Protein AF-0000000073451145 (afdb_homodimer)

Organism: Bacillus licheniformis (strain ATCC 14580 / DSM 13 / JCM 2505 / CCUG 7422 / NBRC 12200 / NCIMB 9375 / NCTC 10341 / NRRL NRS-1264 / Gibson 46) (NCBI:txid279010)

Sequence (600 aa):
MNRKKAMLIYNGNAGQKNVEKTLGAAVPILSQAIDELIVKPTRKKRDAFEFCLEIGEDIGQLFILGGDGTVHECINGISQLQTKPDIGILPGGTCNDFSRALRIPQNIEKAAEALANGSPVPVDVLKANDHYCLNFWGIGLITEASSHINQTEKALLGRISYFTSALRTISNLEPFSFRLSIDGEEFADEAVMVVVLNGPFIGTNKIPLPQLSINDGKADILVCRNTNLAALKELFAMDDPEWDSFKGELSYYQGQTVRIETALPMEADTDGEICTKTPASIEVLNGHLRMLTPLEKEKSMNRKKAMLIYNGNAGQKNVEKTLGAAVPILSQAIDELIVKPTRKKRDAFEFCLEIGEDIGQLFILGGDGTVHECINGISQLQTKPDIGILPGGTCNDFSRALRIPQNIEKAAEALANGSPVPVDVLKANDHYCLNFWGIGLITEASSHINQTEKALLGRISYFTSALRTISNLEPFSFRLSIDGEEFADEAVMVVVLNGPFIGTNKIPLPQLSINDGKADILVCRNTNLAALKELFAMDDPEWDSFKGELSYYQGQTVRIETALPMEADTDGEICTKTPASIEVLNGHLRMLTPLEKEKS

pLDDT: mean 87.44, std 15.88, range [30.95, 98.81]

Structure (mmCIF, N/CA/C/O backbone):
data_AF-0000000073451145-model_v1
#
loop_
_entity.id
_entity.type
_entity.pdbx_description
1 polymer 'Multidrug resistance protein'
#
loop_
_atom_site.group_PDB
_atom_site.id
_atom_site.type_symbol
_atom_site.label_atom_id
_atom_site.label_alt_id
_atom_site.label_comp_id
_atom_site.label_asym_id
_atom_site.label_entity_id
_atom_site.label_seq_id
_atom_site.pdbx_PDB_ins_code
_atom_site.Cartn_x
_atom_site.Cartn_y
_atom_site.Cartn_z
_atom_site.occupancy
_atom_site.B_iso_or_equiv
_atom_site.auth_seq_id
_atom_site.auth_comp_id
_atom_site.auth_asym_id
_atom_site.auth_atom_id
_atom_site.pdbx_PDB_model_num
ATOM 1 N N . MET A 1 1 ? 21.203 -0.367 -5.781 1 41.44 1 MET A N 1
ATOM 2 C CA . MET A 1 1 ? 20.453 0.859 -6.066 1 41.44 1 MET A CA 1
ATOM 3 C C . MET A 1 1 ? 19.609 1.268 -4.867 1 41.44 1 MET A C 1
ATOM 5 O O . MET A 1 1 ? 19.047 0.413 -4.184 1 41.44 1 MET A O 1
ATOM 9 N N . ASN A 1 2 ? 19.859 2.352 -4.297 1 56.53 2 ASN A N 1
ATOM 10 C CA . ASN A 1 2 ? 19.25 2.83 -3.061 1 56.53 2 ASN A CA 1
ATOM 11 C C . ASN A 1 2 ? 17.719 2.797 -3.137 1 56.53 2 ASN A C 1
ATOM 13 O O . ASN A 1 2 ? 17.125 3.457 -3.988 1 56.53 2 ASN A O 1
ATOM 17 N N . ARG A 1 3 ? 17 1.83 -2.523 1 72.38 3 ARG A N 1
ATOM 18 C CA . ARG A 1 3 ? 15.562 1.603 -2.557 1 72.38 3 ARG A CA 1
ATOM 19 C C . ARG A 1 3 ? 14.812 2.754 -1.898 1 72.38 3 ARG A C 1
ATOM 21 O O . ARG A 1 3 ? 15.18 3.203 -0.811 1 72.38 3 ARG A O 1
ATOM 28 N N . LYS A 1 4 ? 13.969 3.311 -2.729 1 90.69 4 LYS A N 1
ATOM 29 C CA . LYS A 1 4 ? 13.086 4.34 -2.189 1 90.69 4 LYS A CA 1
ATOM 30 C C . LYS A 1 4 ? 11.969 3.721 -1.356 1 90.69 4 LYS A C 1
ATOM 32 O O . LYS A 1 4 ? 11.086 3.051 -1.896 1 90.69 4 LYS A O 1
ATOM 37 N N . LYS A 1 5 ? 12.094 3.914 -0.02 1 97.75 5 LYS A N 1
ATOM 38 C CA . LYS A 1 5 ? 11.078 3.426 0.91 1 97.75 5 LYS A CA 1
ATOM 39 C C . LYS A 1 5 ? 10.234 4.574 1.461 1 97.75 5 LYS A C 1
ATOM 41 O O . LYS A 1 5 ? 10.773 5.617 1.844 1 97.75 5 LYS A O 1
ATOM 46 N N . ALA A 1 6 ? 8.992 4.402 1.45 1 98.38 6 ALA A N 1
ATOM 47 C CA . ALA A 1 6 ? 8.094 5.438 1.95 1 98.38 6 ALA A CA 1
ATOM 48 C C . ALA A 1 6 ? 6.977 4.828 2.793 1 98.38 6 ALA A C 1
ATOM 50 O O . ALA A 1 6 ? 6.707 3.627 2.705 1 98.38 6 ALA A O 1
ATOM 51 N N . MET A 1 7 ? 6.445 5.57 3.627 1 98.69 7 MET A N 1
ATOM 52 C CA . MET A 1 7 ? 5.266 5.219 4.41 1 98.69 7 MET A CA 1
ATOM 53 C C . MET A 1 7 ? 4.09 6.133 4.07 1 98.69 7 MET A C 1
ATOM 55 O O . MET A 1 7 ? 4.27 7.336 3.893 1 98.69 7 MET A O 1
ATOM 59 N N . LEU A 1 8 ? 2.959 5.582 3.873 1 98.81 8 LEU A N 1
ATOM 60 C CA . LEU A 1 8 ? 1.7 6.297 3.699 1 98.81 8 LEU A CA 1
ATOM 61 C C . LEU A 1 8 ? 0.758 6.035 4.867 1 98.81 8 LEU A C 1
ATOM 63 O O . LEU A 1 8 ? 0.341 4.895 5.09 1 98.81 8 LEU A O 1
ATOM 67 N N . ILE A 1 9 ? 0.474 7.039 5.664 1 98.62 9 ILE A N 1
ATOM 68 C CA . ILE A 1 9 ? -0.498 6.965 6.746 1 98.62 9 ILE A CA 1
ATOM 69 C C . ILE A 1 9 ? -1.831 7.547 6.285 1 98.62 9 ILE A C 1
ATOM 71 O O . ILE A 1 9 ? -1.869 8.625 5.684 1 98.62 9 ILE A O 1
ATOM 75 N N . TYR A 1 10 ? -2.914 6.855 6.496 1 97.69 10 TYR A N 1
ATOM 76 C CA . TYR A 1 10 ? -4.234 7.383 6.164 1 97.69 10 TYR A CA 1
ATOM 77 C C . TYR A 1 10 ? -5.223 7.117 7.293 1 97.69 10 TYR A C 1
ATOM 79 O O . TYR A 1 10 ? -4.969 6.289 8.172 1 97.69 10 TYR A O 1
ATOM 87 N N . ASN A 1 11 ? -6.258 7.875 7.316 1 92.25 11 ASN A N 1
ATOM 88 C CA . ASN A 1 11 ? -7.293 7.695 8.328 1 92.25 11 ASN A CA 1
ATOM 89 C C . ASN A 1 11 ? -8.164 6.48 8.023 1 92.25 11 ASN A C 1
ATOM 91 O O . ASN A 1 11 ? -9.062 6.547 7.18 1 92.25 11 ASN A O 1
ATOM 95 N N . GLY A 1 12 ? -7.969 5.434 8.797 1 90.69 12 GLY A N 1
ATOM 96 C CA . GLY A 1 12 ? -8.672 4.18 8.57 1 90.69 12 GLY A CA 1
ATOM 97 C C . GLY A 1 12 ? -10.133 4.234 8.961 1 90.69 12 GLY A C 1
ATOM 98 O O . GLY A 1 12 ? -10.914 3.352 8.602 1 90.69 12 GLY A O 1
ATOM 99 N N . ASN A 1 13 ? -10.5 5.277 9.617 1 86.62 13 ASN A N 1
ATOM 100 C CA . ASN A 1 13 ? -11.875 5.383 10.078 1 86.62 13 ASN A CA 1
ATOM 101 C C . ASN A 1 13 ? -12.727 6.211 9.117 1 86.62 13 ASN A C 1
ATOM 103 O O . ASN A 1 13 ? -13.922 6.398 9.344 1 86.62 13 ASN A O 1
ATOM 107 N N . ALA A 1 14 ? -12.047 6.695 8.133 1 82 14 ALA A N 1
ATOM 108 C CA . ALA A 1 14 ? -12.828 7.387 7.113 1 82 14 ALA A CA 1
ATOM 109 C C . ALA A 1 14 ? -13.812 6.438 6.434 1 82 14 ALA A C 1
ATOM 111 O O . ALA A 1 14 ? -13.633 5.219 6.48 1 82 14 ALA A O 1
ATOM 112 N N . GLY A 1 15 ? -14.93 6.934 6.012 1 81 15 GLY A N 1
ATOM 113 C CA . GLY A 1 15 ? -15.898 6.102 5.312 1 81 15 GLY A CA 1
ATOM 114 C C . GLY A 1 15 ? -15.273 5.254 4.219 1 81 15 GLY A C 1
ATOM 115 O O . GLY A 1 15 ? -14.336 5.691 3.543 1 81 15 GLY A O 1
ATOM 116 N N . GLN A 1 16 ? -15.758 4.086 4.059 1 81.94 16 GLN A N 1
ATOM 117 C CA . GLN A 1 16 ? -15.219 3.111 3.111 1 81.94 16 GLN A CA 1
ATOM 118 C C . GLN A 1 16 ? -15.109 3.707 1.711 1 81.94 16 GLN A C 1
ATOM 120 O O . GLN A 1 16 ? -14.094 3.543 1.039 1 81.94 16 GLN A O 1
ATOM 125 N N . LYS A 1 17 ? -16.094 4.289 1.309 1 84.12 17 LYS A N 1
ATOM 126 C CA . LYS A 1 17 ? -16.109 4.883 -0.025 1 84.12 17 LYS A CA 1
ATOM 127 C C . LYS A 1 17 ? -15.008 5.922 -0.176 1 84.12 17 LYS A C 1
ATOM 129 O O . LYS A 1 17 ? -14.359 6 -1.222 1 84.12 17 LYS A O 1
ATOM 134 N N . ASN A 1 18 ? -14.844 6.66 0.863 1 88.75 18 ASN A N 1
ATOM 135 C CA . ASN A 1 18 ? -13.797 7.68 0.84 1 88.75 18 ASN A CA 1
ATOM 136 C C . ASN A 1 18 ? -12.406 7.051 0.791 1 88.75 18 ASN A C 1
ATOM 138 O O . ASN A 1 18 ? -11.539 7.5 0.032 1 88.75 18 ASN A O 1
ATOM 142 N N . VAL A 1 19 ? -12.258 6.023 1.574 1 89.5 19 VAL A N 1
ATOM 143 C CA . VAL A 1 19 ? -10.977 5.316 1.59 1 89.5 19 VAL A CA 1
ATOM 144 C C . VAL A 1 19 ? -10.695 4.73 0.21 1 89.5 19 VAL A C 1
ATOM 146 O O . VAL A 1 19 ? -9.594 4.875 -0.319 1 89.5 19 VAL A O 1
ATOM 149 N N . GLU A 1 20 ? -11.688 4.098 -0.344 1 90.69 20 GLU A N 1
ATOM 150 C CA . GLU A 1 20 ? -11.547 3.512 -1.674 1 90.69 20 GLU A CA 1
ATOM 151 C C . GLU A 1 20 ? -11.164 4.57 -2.705 1 90.69 20 GLU A C 1
ATOM 153 O O . GLU A 1 20 ? -10.266 4.352 -3.518 1 90.69 20 GLU A O 1
ATOM 158 N N . LYS A 1 21 ? -11.805 5.641 -2.615 1 92.94 21 LYS A N 1
ATOM 159 C CA . LYS A 1 21 ? -11.57 6.711 -3.582 1 92.94 21 LYS A CA 1
ATOM 160 C C . LYS A 1 21 ? -10.188 7.328 -3.393 1 92.94 21 LYS A C 1
ATOM 162 O O . LYS A 1 21 ? -9.438 7.504 -4.359 1 92.94 21 LYS A O 1
ATOM 167 N N . THR A 1 22 ? -9.789 7.633 -2.209 1 95.31 22 THR A N 1
ATOM 168 C CA . THR A 1 22 ? -8.57 8.383 -1.949 1 95.31 22 THR A CA 1
ATOM 169 C C . THR A 1 22 ? -7.344 7.484 -2.062 1 95.31 22 THR A C 1
ATOM 171 O O . THR A 1 22 ? -6.414 7.781 -2.816 1 95.31 22 THR A O 1
ATOM 174 N N . LEU A 1 23 ? -7.434 6.332 -1.376 1 96.56 23 LEU A N 1
ATOM 175 C CA . LEU A 1 23 ? -6.332 5.383 -1.488 1 96.56 23 LEU A CA 1
ATOM 176 C C . LEU A 1 23 ? -6.211 4.859 -2.914 1 96.56 23 LEU A C 1
ATOM 178 O O . LEU A 1 23 ? -5.102 4.695 -3.428 1 96.56 23 LEU A O 1
ATOM 182 N N . GLY A 1 24 ? -7.359 4.562 -3.494 1 96.56 24 GLY A N 1
ATOM 183 C CA . GLY A 1 24 ? -7.383 4.062 -4.859 1 96.56 24 GLY A CA 1
ATOM 184 C C . GLY A 1 24 ? -6.75 5.016 -5.855 1 96.56 24 GLY A C 1
ATOM 185 O O . GLY A 1 24 ? -6.188 4.586 -6.863 1 96.56 24 GLY A O 1
ATOM 186 N N . ALA A 1 25 ? -6.785 6.262 -5.555 1 96 25 ALA A N 1
ATOM 187 C CA . ALA A 1 25 ? -6.203 7.273 -6.434 1 96 25 ALA A CA 1
ATOM 188 C C . ALA A 1 25 ? -4.715 7.465 -6.137 1 96 25 ALA A C 1
ATOM 190 O O . ALA A 1 25 ? -3.904 7.594 -7.055 1 96 25 ALA A O 1
ATOM 191 N N . ALA A 1 26 ? -4.309 7.43 -4.914 1 97.75 26 ALA A N 1
ATOM 192 C CA . ALA A 1 26 ? -2.975 7.855 -4.492 1 97.75 26 ALA A CA 1
ATOM 193 C C . ALA A 1 26 ? -1.968 6.715 -4.625 1 97.75 26 ALA A C 1
ATOM 195 O O . ALA A 1 26 ? -0.853 6.918 -5.113 1 97.75 26 ALA A O 1
ATOM 196 N N . VAL A 1 27 ? -2.383 5.52 -4.246 1 98.06 27 VAL A N 1
ATOM 197 C CA . VAL A 1 27 ? -1.43 4.434 -4.027 1 98.06 27 VAL A CA 1
ATOM 198 C C . VAL A 1 27 ? -0.858 3.971 -5.363 1 98.06 27 VAL A C 1
ATOM 200 O O . VAL A 1 27 ? 0.353 3.781 -5.496 1 98.06 27 VAL A O 1
ATOM 203 N N . PRO A 1 28 ? -1.712 3.764 -6.461 1 97.25 28 PRO A N 1
ATOM 204 C CA . PRO A 1 28 ? -1.12 3.34 -7.73 1 97.25 28 PRO A CA 1
ATOM 205 C C . PRO A 1 28 ? -0.044 4.301 -8.227 1 97.25 28 PRO A C 1
ATOM 207 O O . PRO A 1 28 ? 0.975 3.863 -8.773 1 97.25 28 PRO A O 1
ATOM 210 N N . ILE A 1 29 ? -0.258 5.555 -8.008 1 96.19 29 ILE A N 1
ATOM 211 C CA . ILE A 1 29 ? 0.676 6.57 -8.477 1 96.19 29 ILE A CA 1
ATOM 212 C C . ILE A 1 29 ? 1.95 6.531 -7.637 1 96.19 29 ILE A C 1
ATOM 214 O O . ILE A 1 29 ? 3.055 6.449 -8.18 1 96.19 29 ILE A O 1
ATOM 218 N N . LEU A 1 30 ? 1.852 6.531 -6.32 1 97.12 30 LEU A N 1
ATOM 219 C CA . LEU A 1 30 ? 3.002 6.547 -5.422 1 97.12 30 LEU A CA 1
ATOM 220 C C . LEU A 1 30 ? 3.818 5.266 -5.559 1 97.12 30 LEU A C 1
ATOM 222 O O . LEU A 1 30 ? 5.051 5.305 -5.543 1 97.12 30 LEU A O 1
ATOM 226 N N . SER A 1 31 ? 3.105 4.125 -5.668 1 95.94 31 SER A N 1
ATOM 227 C CA . SER A 1 31 ? 3.779 2.828 -5.691 1 95.94 31 SER A CA 1
ATOM 228 C C . SER A 1 31 ? 4.645 2.68 -6.938 1 95.94 31 SER A C 1
ATOM 230 O O . SER A 1 31 ? 5.605 1.905 -6.945 1 95.94 31 SER A O 1
ATOM 232 N N . GLN A 1 32 ? 4.34 3.326 -7.984 1 93.44 32 GLN A N 1
ATOM 233 C CA . GLN A 1 32 ? 5.148 3.27 -9.203 1 93.44 32 GLN A CA 1
ATOM 234 C C . GLN A 1 32 ? 6.457 4.031 -9.031 1 93.44 32 GLN A C 1
ATOM 236 O O . GLN A 1 32 ? 7.465 3.697 -9.656 1 93.44 32 GLN A O 1
ATOM 241 N N . ALA A 1 33 ? 6.434 5.031 -8.148 1 93.31 33 ALA A N 1
ATOM 242 C CA . ALA A 1 33 ? 7.613 5.867 -7.93 1 93.31 33 ALA A CA 1
ATOM 243 C C . ALA A 1 33 ? 8.414 5.375 -6.73 1 93.31 33 ALA A C 1
ATOM 245 O O . ALA A 1 33 ? 9.555 5.812 -6.516 1 93.31 33 ALA A O 1
ATOM 246 N N . ILE A 1 34 ? 7.867 4.492 -5.941 1 95.25 34 ILE A N 1
ATOM 247 C CA . ILE A 1 34 ? 8.453 4.035 -4.688 1 95.25 34 ILE A CA 1
ATOM 248 C C . ILE A 1 34 ? 8.719 2.535 -4.758 1 95.25 34 ILE A C 1
ATOM 250 O O . ILE A 1 34 ? 7.879 1.77 -5.234 1 95.25 34 ILE A O 1
ATOM 254 N N . ASP A 1 35 ? 9.859 2.088 -4.281 1 96.06 35 ASP A N 1
ATOM 255 C CA . ASP A 1 35 ? 10.234 0.681 -4.359 1 96.06 35 ASP A CA 1
ATOM 256 C C . ASP A 1 35 ? 9.516 -0.143 -3.295 1 96.06 35 ASP A C 1
ATOM 258 O O . ASP A 1 35 ? 9.266 -1.334 -3.49 1 96.06 35 ASP A O 1
ATOM 262 N N . GLU A 1 36 ? 9.266 0.466 -2.188 1 97.69 36 GLU A N 1
ATOM 263 C CA . GLU A 1 36 ? 8.578 -0.158 -1.064 1 97.69 36 GLU A CA 1
ATOM 264 C C . GLU A 1 36 ? 7.68 0.844 -0.344 1 97.69 36 GLU A C 1
ATOM 266 O O . GLU A 1 36 ? 8.172 1.746 0.338 1 97.69 36 GLU A O 1
ATOM 271 N N . LEU A 1 37 ? 6.418 0.729 -0.522 1 98.38 37 LEU A N 1
ATOM 272 C CA . LEU A 1 37 ? 5.441 1.619 0.096 1 98.38 37 LEU A CA 1
ATOM 273 C C . LEU A 1 37 ? 4.711 0.917 1.233 1 98.38 37 LEU A C 1
ATOM 275 O O . LEU A 1 37 ? 4.012 -0.075 1.01 1 98.38 37 LEU A O 1
ATOM 279 N N . ILE A 1 38 ? 4.875 1.418 2.438 1 98.5 38 ILE A N 1
ATOM 280 C CA . ILE A 1 38 ? 4.18 0.892 3.607 1 98.5 38 ILE A CA 1
ATOM 281 C C . ILE A 1 38 ? 2.891 1.676 3.84 1 98.5 38 ILE A C 1
ATOM 283 O O . ILE A 1 38 ? 2.924 2.893 4.043 1 98.5 38 ILE A O 1
ATOM 287 N N . VAL A 1 39 ? 1.762 1.046 3.74 1 98.5 39 VAL A N 1
ATOM 288 C CA . VAL A 1 39 ? 0.457 1.674 3.92 1 98.5 39 VAL A CA 1
ATOM 289 C C . VAL A 1 39 ? -0.101 1.322 5.297 1 98.5 39 VAL A C 1
ATOM 291 O O . VAL A 1 39 ? -0.305 0.147 5.609 1 98.5 39 VAL A O 1
ATOM 294 N N . LYS A 1 40 ? -0.359 2.309 6.141 1 98 40 LYS A N 1
ATOM 295 C CA . LYS A 1 40 ? -0.809 2.094 7.512 1 98 40 LYS A CA 1
ATOM 296 C C . LYS A 1 40 ? -2.066 2.902 7.812 1 98 40 LYS A C 1
ATOM 298 O O . LYS A 1 40 ? -2.064 4.129 7.703 1 98 40 LYS A O 1
ATOM 303 N N . PRO A 1 41 ? -3.166 2.264 8.164 1 97.19 41 PRO A N 1
ATOM 304 C CA . PRO A 1 41 ? -4.379 2.967 8.594 1 97.19 41 PRO A CA 1
ATOM 305 C C . PRO A 1 41 ? -4.355 3.324 10.078 1 97.19 41 PRO A C 1
ATOM 307 O O . PRO A 1 41 ? -3.953 2.508 10.906 1 97.19 41 PRO A O 1
ATOM 310 N N . THR A 1 42 ? -4.719 4.516 10.406 1 96.56 42 THR A N 1
ATOM 311 C CA . THR A 1 42 ? -4.996 4.824 11.805 1 96.56 42 THR A CA 1
ATOM 312 C C . THR A 1 42 ? -6.332 4.23 12.234 1 96.56 42 THR A C 1
ATOM 314 O O . THR A 1 42 ? -7.262 4.121 11.43 1 96.56 42 THR A O 1
ATOM 317 N N . ARG A 1 43 ? -6.438 3.842 13.453 1 93.62 43 ARG A N 1
ATOM 318 C CA . ARG A 1 43 ? -7.648 3.223 13.977 1 93.62 43 ARG A CA 1
ATOM 319 C C . ARG A 1 43 ? -8.211 4.02 15.156 1 93.62 43 ARG A C 1
ATOM 321 O O . ARG A 1 43 ? -9.391 3.914 15.477 1 93.62 43 ARG A O 1
ATOM 328 N N . LYS A 1 44 ? -7.387 4.781 15.82 1 93.25 44 LYS A N 1
ATOM 329 C CA . LYS A 1 44 ? -7.777 5.613 16.953 1 93.25 44 LYS A CA 1
ATOM 330 C C . LYS A 1 44 ? -6.965 6.906 17 1 93.25 44 LYS A C 1
ATOM 332 O O . LYS A 1 44 ? -5.973 7.047 16.266 1 93.25 44 LYS A O 1
ATOM 337 N N . LYS A 1 45 ? -7.41 7.801 17.875 1 91.06 45 LYS A N 1
ATOM 338 C CA . LYS A 1 45 ? -6.691 9.055 18.062 1 91.06 45 LYS A CA 1
ATOM 339 C C . LYS A 1 45 ? -5.242 8.805 18.469 1 91.06 45 LYS A C 1
ATOM 341 O O . LYS A 1 45 ? -4.961 7.926 19.281 1 91.06 45 LYS A O 1
ATOM 346 N N . ARG A 1 46 ? -4.254 9.523 17.875 1 95.06 46 ARG A N 1
ATOM 347 C CA . ARG A 1 46 ? -2.832 9.539 18.203 1 95.06 46 ARG A CA 1
ATOM 348 C C . ARG A 1 46 ? -2.102 8.391 17.516 1 95.06 46 ARG A C 1
ATOM 350 O O . ARG A 1 46 ? -0.886 8.242 17.672 1 95.06 46 ARG A O 1
ATOM 357 N N . ASP A 1 47 ? -2.846 7.535 16.75 1 97.5 47 ASP A N 1
ATOM 358 C CA . ASP A 1 47 ? -2.172 6.492 15.984 1 97.5 47 ASP A CA 1
ATOM 359 C C . ASP A 1 47 ? -1.092 7.082 15.086 1 97.5 47 ASP A C 1
ATOM 361 O O . ASP A 1 47 ? 0.044 6.602 15.07 1 97.5 47 ASP A O 1
ATOM 365 N N . ALA A 1 48 ? -1.461 8.117 14.398 1 98.12 48 ALA A N 1
ATOM 366 C CA . ALA A 1 48 ? -0.52 8.734 13.461 1 98.12 48 ALA A CA 1
ATOM 367 C C . ALA A 1 48 ? 0.718 9.25 14.188 1 98.12 48 ALA A C 1
ATOM 369 O O . ALA A 1 48 ? 1.84 9.102 13.695 1 98.12 48 ALA A O 1
ATOM 370 N N . PHE A 1 49 ? 0.486 9.812 15.383 1 98.25 49 PHE A N 1
ATOM 371 C CA . PHE A 1 49 ? 1.587 10.266 16.219 1 98.25 49 PHE A CA 1
ATOM 372 C C . PHE A 1 49 ? 2.525 9.117 16.562 1 98.25 49 PHE A C 1
ATOM 374 O O . PHE A 1 49 ? 3.742 9.234 16.391 1 98.25 49 PHE A O 1
ATOM 381 N N . GLU A 1 50 ? 1.95 8.039 16.984 1 98.25 50 GLU A N 1
ATOM 382 C CA . GLU A 1 50 ? 2.732 6.875 17.391 1 98.25 50 GLU A CA 1
ATOM 383 C C . GLU A 1 50 ? 3.465 6.262 16.203 1 98.25 50 GLU A C 1
ATOM 385 O O . GLU A 1 50 ? 4.633 5.883 16.312 1 98.25 50 GLU A O 1
ATOM 390 N N . PHE A 1 51 ? 2.781 6.121 15.055 1 98.38 51 PHE A N 1
ATOM 391 C CA . PHE A 1 51 ? 3.41 5.602 13.852 1 98.38 51 PHE A CA 1
ATOM 392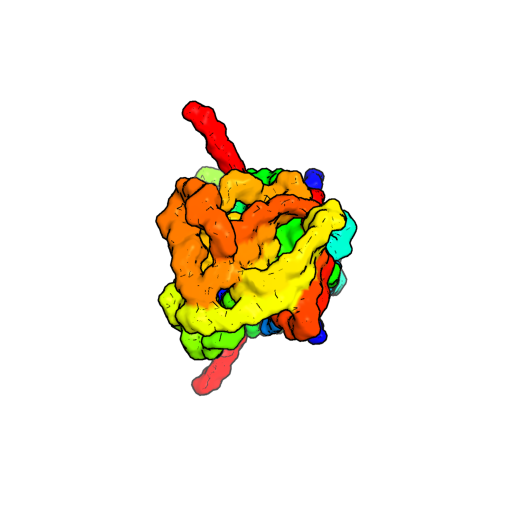 C C . PHE A 1 51 ? 4.641 6.422 13.484 1 98.38 51 PHE A C 1
ATOM 394 O O . PHE A 1 51 ? 5.691 5.867 13.156 1 98.38 51 PHE A O 1
ATOM 401 N N . CYS A 1 52 ? 4.512 7.734 13.57 1 98.56 52 CYS A N 1
ATOM 402 C CA . CYS A 1 52 ? 5.578 8.656 13.195 1 98.56 52 CYS A CA 1
ATOM 403 C C . CYS A 1 52 ? 6.742 8.57 14.18 1 98.56 52 CYS A C 1
ATOM 405 O O . CYS A 1 52 ? 7.906 8.617 13.773 1 98.56 52 CYS A O 1
ATOM 407 N N . LEU A 1 53 ? 6.402 8.484 15.453 1 97.75 53 LEU A N 1
ATOM 408 C CA . LEU A 1 53 ? 7.438 8.375 16.484 1 97.75 53 LEU A CA 1
ATOM 409 C C . LEU A 1 53 ? 8.312 7.156 16.234 1 97.75 53 LEU A C 1
ATOM 411 O O . LEU A 1 53 ? 9.508 7.168 16.562 1 97.75 53 LEU A O 1
ATOM 415 N N . GLU A 1 54 ? 7.758 6.129 15.641 1 96.75 54 GLU A N 1
ATOM 416 C CA . GLU A 1 54 ? 8.445 4.852 15.477 1 96.75 54 GLU A CA 1
ATOM 417 C C . GLU A 1 54 ? 8.93 4.66 14.047 1 96.75 54 GLU A C 1
ATOM 419 O O . GLU A 1 54 ? 9.367 3.57 13.672 1 96.75 54 GLU A O 1
ATOM 424 N N . ILE A 1 55 ? 8.883 5.633 13.234 1 97.5 55 ILE A N 1
ATOM 425 C CA . ILE A 1 55 ? 9.219 5.504 11.82 1 97.5 55 ILE A CA 1
ATOM 426 C C . ILE A 1 55 ? 10.695 5.156 11.664 1 97.5 55 ILE A C 1
ATOM 428 O O . ILE A 1 55 ? 11.547 5.727 12.352 1 97.5 55 ILE A O 1
ATOM 432 N N . GLY A 1 56 ? 11.039 4.176 10.883 1 95.19 56 GLY A N 1
ATOM 433 C CA . GLY A 1 56 ? 12.414 3.752 10.68 1 95.19 56 GLY A CA 1
ATOM 434 C C . GLY A 1 56 ? 13.258 4.781 9.953 1 95.19 56 GLY A C 1
ATOM 435 O O . GLY A 1 56 ? 12.758 5.488 9.078 1 95.19 56 GLY A O 1
ATOM 436 N N . GLU A 1 57 ? 14.508 4.793 10.156 1 96.38 57 GLU A N 1
ATOM 437 C CA . GLU A 1 57 ? 15.43 5.734 9.523 1 96.38 57 GLU A CA 1
ATOM 438 C C . GLU A 1 57 ? 15.586 5.441 8.031 1 96.38 57 GLU A C 1
ATOM 440 O O . GLU A 1 57 ? 16.062 6.285 7.277 1 96.38 57 GLU A O 1
ATOM 445 N N . ASP A 1 58 ? 15.188 4.23 7.68 1 95.81 58 ASP A N 1
ATOM 446 C CA . ASP A 1 58 ? 15.312 3.838 6.281 1 95.81 58 ASP A CA 1
ATOM 447 C C . ASP A 1 58 ? 14.141 4.363 5.453 1 95.81 58 ASP A C 1
ATOM 449 O O . ASP A 1 58 ? 14.148 4.266 4.227 1 95.81 58 ASP A O 1
ATOM 453 N N . ILE A 1 59 ? 13.156 4.906 6.121 1 97.75 59 ILE A N 1
ATOM 454 C CA . ILE A 1 59 ? 12.039 5.523 5.414 1 97.75 59 ILE A CA 1
ATOM 455 C C . ILE A 1 59 ? 12.422 6.93 4.961 1 97.75 59 ILE A C 1
ATOM 457 O O . ILE A 1 59 ? 12.578 7.832 5.785 1 97.75 59 ILE A O 1
ATOM 461 N N . GLY A 1 60 ? 12.477 7.145 3.693 1 97.62 60 GLY A N 1
ATOM 462 C CA . GLY A 1 60 ? 12.914 8.422 3.148 1 97.62 60 GLY A CA 1
ATOM 463 C C . GLY A 1 60 ? 11.789 9.414 2.986 1 97.62 60 GLY A C 1
ATOM 464 O O . GLY A 1 60 ? 12.016 10.625 2.947 1 97.62 60 GLY A O 1
ATOM 465 N N . GLN A 1 61 ? 10.578 8.859 2.842 1 98.25 61 GLN A N 1
ATOM 466 C CA . GLN A 1 61 ? 9.43 9.742 2.645 1 98.25 61 GLN A CA 1
ATOM 467 C C . GLN A 1 61 ? 8.234 9.273 3.463 1 98.25 61 GLN A C 1
ATOM 469 O O . GLN A 1 61 ? 8.023 8.07 3.633 1 98.25 61 GLN A O 1
ATOM 474 N N . LEU A 1 62 ? 7.523 10.156 3.982 1 98.75 62 LEU A N 1
ATOM 475 C CA . LEU A 1 62 ? 6.242 9.945 4.648 1 98.75 62 LEU A CA 1
ATOM 476 C C . LEU A 1 62 ? 5.125 10.68 3.918 1 98.75 62 LEU A C 1
ATOM 478 O O . LEU A 1 62 ? 5.184 11.898 3.752 1 98.75 62 LEU A O 1
ATOM 482 N N . PHE A 1 63 ? 4.168 9.969 3.434 1 98.81 63 PHE A N 1
ATOM 483 C CA . PHE A 1 63 ? 2.957 10.562 2.877 1 98.81 63 PHE A CA 1
ATOM 484 C C . PHE A 1 63 ? 1.813 10.508 3.883 1 98.81 63 PHE A C 1
ATOM 486 O O . PHE A 1 63 ? 1.571 9.469 4.496 1 98.81 63 PHE A O 1
ATOM 493 N N . ILE A 1 64 ? 1.166 11.617 4.074 1 98.62 64 ILE A N 1
ATOM 494 C CA . ILE A 1 64 ? 0.032 11.719 4.988 1 98.62 64 ILE A CA 1
ATOM 495 C C . ILE A 1 64 ? -1.249 11.961 4.191 1 98.62 64 ILE A C 1
ATOM 497 O O . ILE A 1 64 ? -1.448 13.039 3.633 1 98.62 64 ILE A O 1
ATOM 501 N N . LEU A 1 65 ? -2.045 10.984 4.07 1 98.25 65 LEU A N 1
ATOM 502 C CA . LEU A 1 65 ? -3.354 11.117 3.438 1 98.25 65 LEU A CA 1
ATOM 503 C C . LEU A 1 65 ? -4.441 11.359 4.48 1 98.25 65 LEU A C 1
ATOM 505 O O . LEU A 1 65 ? -4.91 10.414 5.121 1 98.25 65 LEU A O 1
ATOM 509 N N . GLY A 1 66 ? -4.84 12.547 4.633 1 95.38 66 GLY A N 1
ATOM 510 C CA . GLY A 1 66 ? -5.801 12.938 5.652 1 95.38 66 GLY A CA 1
ATOM 511 C C . GLY A 1 66 ? -5.988 14.438 5.754 1 95.38 66 GLY A C 1
ATOM 512 O O . GLY A 1 66 ? -5.578 15.188 4.859 1 95.38 66 GLY A O 1
ATOM 513 N N . GLY A 1 67 ? -6.719 14.844 6.723 1 92.75 67 GLY A N 1
ATOM 514 C CA . GLY A 1 67 ? -6.949 16.266 6.965 1 92.75 67 GLY A CA 1
ATOM 515 C C . GLY A 1 67 ? -5.906 16.891 7.867 1 92.75 67 GLY A C 1
ATOM 516 O O . GLY A 1 67 ? -4.879 16.281 8.156 1 92.75 67 GLY A O 1
ATOM 517 N N . ASP A 1 68 ? -6.223 18.125 8.305 1 92.81 68 ASP A N 1
ATOM 518 C CA . ASP A 1 68 ? -5.301 18.906 9.117 1 92.81 68 ASP A CA 1
ATOM 519 C C . ASP A 1 68 ? -5.023 18.219 10.453 1 92.81 68 ASP A C 1
ATOM 521 O O . ASP A 1 68 ? -3.922 18.328 11 1 92.81 68 ASP A O 1
ATOM 525 N N . GLY A 1 69 ? -6 17.562 11 1 92.94 69 GLY A N 1
ATOM 526 C CA . GLY A 1 69 ? -5.801 16.828 12.242 1 92.94 69 GLY A CA 1
ATOM 527 C C . GLY A 1 69 ? -4.781 15.711 12.125 1 92.94 69 GLY A C 1
ATOM 528 O O . GLY A 1 69 ? -3.922 15.555 12.992 1 92.94 69 GLY A O 1
ATOM 529 N N . THR A 1 70 ? -4.914 14.906 11.031 1 95.06 70 THR A N 1
ATOM 530 C CA . THR A 1 70 ? -3.955 13.836 10.789 1 95.06 70 THR A CA 1
ATOM 531 C C . THR A 1 70 ? -2.553 14.398 10.578 1 95.06 70 THR A C 1
ATOM 533 O O . THR A 1 70 ? -1.581 13.875 11.133 1 95.06 70 THR A O 1
ATOM 536 N N . VAL A 1 71 ? -2.49 15.461 9.844 1 97 71 VAL A N 1
ATOM 537 C CA . VAL A 1 71 ? -1.215 16.125 9.594 1 97 71 VAL A CA 1
ATOM 538 C C . VAL A 1 71 ? -0.614 16.609 10.906 1 97 71 VAL A C 1
ATOM 540 O O . VAL A 1 71 ? 0.576 16.406 11.164 1 97 71 VAL A O 1
ATOM 543 N N . HIS A 1 72 ? -1.439 17.156 11.766 1 96.31 72 HIS A N 1
ATOM 544 C CA . HIS A 1 72 ? -0.988 17.656 13.062 1 96.31 72 HIS A CA 1
ATOM 545 C C . HIS A 1 72 ? -0.391 16.531 13.906 1 96.31 72 HIS A C 1
ATOM 547 O O . HIS A 1 72 ? 0.691 16.688 14.477 1 96.31 72 HIS A O 1
ATOM 553 N N . GLU A 1 73 ? -1.069 15.43 13.969 1 97.31 73 GLU A N 1
ATOM 554 C CA . GLU A 1 73 ? -0.562 14.289 14.734 1 97.31 73 GLU A CA 1
ATOM 555 C C . GLU A 1 73 ? 0.79 13.828 14.195 1 97.31 73 GLU A C 1
ATOM 557 O O . GLU A 1 73 ? 1.728 13.617 14.969 1 97.31 73 GLU A O 1
ATOM 562 N N . CYS A 1 74 ? 0.889 13.688 12.875 1 98.5 74 CYS A N 1
ATOM 563 C CA . CYS A 1 74 ? 2.125 13.211 12.266 1 98.5 74 CYS A CA 1
ATOM 564 C C . CYS A 1 74 ? 3.275 14.172 12.547 1 98.5 74 CYS A C 1
ATOM 566 O O . CYS A 1 74 ? 4.375 13.742 12.906 1 98.5 74 CYS A O 1
ATOM 568 N N . ILE A 1 75 ? 3.021 15.461 12.414 1 98.12 75 ILE A N 1
ATOM 569 C CA . ILE A 1 75 ? 4.051 16.484 12.586 1 98.12 75 ILE A CA 1
ATOM 570 C C . ILE A 1 75 ? 4.566 16.453 14.023 1 98.12 75 ILE A C 1
ATOM 572 O O . ILE A 1 75 ? 5.77 16.594 14.258 1 98.12 75 ILE A O 1
ATOM 576 N N . ASN A 1 76 ? 3.674 16.281 14.953 1 98.12 76 ASN A N 1
ATOM 577 C CA . ASN A 1 76 ? 4.094 16.219 16.344 1 98.12 76 ASN A CA 1
ATOM 578 C C . ASN A 1 76 ? 4.98 15.008 16.609 1 98.12 76 ASN A C 1
ATOM 580 O O . ASN A 1 76 ? 5.891 15.07 17.438 1 98.12 76 ASN A O 1
ATOM 584 N N . GLY A 1 77 ? 4.754 13.93 15.953 1 98.31 77 GLY A N 1
ATOM 585 C CA . GLY A 1 77 ? 5.613 12.766 16.078 1 98.31 77 GLY A CA 1
ATOM 586 C C . GLY A 1 77 ? 6.957 12.945 15.391 1 98.31 77 GLY A C 1
ATOM 587 O O . GLY A 1 77 ? 8.008 12.75 16 1 98.31 77 GLY A O 1
ATOM 588 N N . ILE A 1 78 ? 6.961 13.406 14.172 1 98.62 78 ILE A N 1
ATOM 589 C CA . ILE A 1 78 ? 8.141 13.477 13.32 1 98.62 78 ILE A CA 1
ATOM 590 C C . ILE A 1 78 ? 9.094 14.547 13.852 1 98.62 78 ILE A C 1
ATOM 592 O O . ILE A 1 78 ? 10.32 14.383 13.781 1 98.62 78 ILE A O 1
ATOM 596 N N . SER A 1 79 ? 8.562 15.633 14.352 1 98.25 79 SER A N 1
ATOM 597 C CA . SER A 1 79 ? 9.375 16.766 14.789 1 98.25 79 SER A CA 1
ATOM 598 C C . SER A 1 79 ? 10.32 16.375 15.914 1 98.25 79 SER A C 1
ATOM 600 O O . SER A 1 79 ? 11.312 17.062 16.172 1 98.25 79 SER A O 1
ATOM 602 N N . GLN A 1 80 ? 10.039 15.289 16.594 1 97.12 80 GLN A N 1
ATOM 603 C CA . GLN A 1 80 ? 10.836 14.844 17.734 1 97.12 80 GLN A CA 1
ATOM 604 C C . GLN A 1 80 ? 12.023 14 17.281 1 97.12 80 GLN A C 1
ATOM 606 O O . GLN A 1 80 ? 12.93 13.727 18.062 1 97.12 80 GLN A O 1
ATOM 611 N N . LEU A 1 81 ? 12.07 13.625 16.047 1 98 81 LEU A N 1
ATOM 612 C CA . LEU A 1 81 ? 13.055 12.664 15.57 1 98 81 LEU A CA 1
ATOM 613 C C . LEU A 1 81 ? 14.344 13.375 15.156 1 98 81 LEU A C 1
ATOM 615 O O . LEU A 1 81 ? 14.312 14.539 14.758 1 98 81 LEU A O 1
ATOM 619 N N . GLN A 1 82 ? 15.422 12.703 15.211 1 96.94 82 GLN A N 1
ATOM 620 C CA . GLN A 1 82 ? 16.703 13.203 14.727 1 96.94 82 GLN A CA 1
ATOM 621 C C . GLN A 1 82 ? 16.797 13.125 13.203 1 96.94 82 GLN A C 1
ATOM 623 O O . GLN A 1 82 ? 17.141 14.102 12.547 1 96.94 82 GLN A O 1
ATOM 628 N N . THR A 1 83 ? 16.531 11.875 12.719 1 97.31 83 THR A N 1
ATOM 629 C CA . THR A 1 83 ? 16.422 11.672 11.273 1 97.31 83 THR A CA 1
ATOM 630 C C . THR A 1 83 ? 14.969 11.68 10.828 1 97.31 83 THR A C 1
ATOM 632 O O . THR A 1 83 ? 14.156 10.898 11.328 1 97.31 83 THR A O 1
ATOM 635 N N . LYS A 1 84 ? 14.648 12.609 9.953 1 98.38 84 LYS A N 1
ATOM 636 C CA . LYS A 1 84 ? 13.258 12.805 9.555 1 98.38 84 LYS A CA 1
ATOM 637 C C . LYS A 1 84 ? 13.07 12.516 8.07 1 98.38 84 LYS A C 1
ATOM 639 O O . LYS A 1 84 ? 13.922 12.867 7.25 1 98.38 84 LYS A O 1
ATOM 644 N N . PRO A 1 85 ? 12.062 11.867 7.676 1 98.38 85 PRO A N 1
ATOM 645 C CA . PRO A 1 85 ? 11.742 11.719 6.254 1 98.38 85 PRO A CA 1
ATOM 646 C C . PRO A 1 85 ? 11.234 13.016 5.629 1 98.38 85 PRO A C 1
ATOM 648 O O . PRO A 1 85 ? 10.828 13.938 6.344 1 98.38 85 PRO A O 1
ATOM 651 N N . ASP A 1 86 ? 11.289 13.094 4.277 1 98.44 86 ASP A N 1
ATOM 652 C CA . ASP A 1 86 ? 10.531 14.125 3.572 1 98.44 86 ASP A CA 1
ATOM 653 C C . ASP A 1 86 ? 9.031 13.859 3.668 1 98.44 86 ASP A C 1
ATOM 655 O O . ASP A 1 86 ? 8.586 12.711 3.582 1 98.44 86 ASP A O 1
ATOM 659 N N . ILE A 1 87 ? 8.305 14.883 3.848 1 98.75 87 ILE A N 1
ATOM 660 C CA . ILE A 1 87 ? 6.891 14.695 4.129 1 98.75 87 ILE A CA 1
ATOM 661 C C . ILE A 1 87 ? 6.059 15.188 2.947 1 98.75 87 ILE A C 1
ATOM 663 O O . ILE A 1 87 ? 6.273 16.297 2.447 1 98.75 87 ILE A O 1
ATOM 667 N N . GLY A 1 88 ? 5.203 14.398 2.432 1 98.69 88 GLY A N 1
ATOM 668 C CA . GLY A 1 88 ? 4.188 14.781 1.464 1 98.69 88 GLY A CA 1
ATOM 669 C C . GLY A 1 88 ? 2.777 14.719 2.018 1 98.69 88 GLY A C 1
ATOM 670 O O . GLY A 1 88 ? 2.385 13.711 2.611 1 98.69 88 GLY A O 1
ATOM 671 N N . ILE A 1 89 ? 2 15.789 1.88 1 98.56 89 ILE A N 1
ATOM 672 C CA . ILE A 1 89 ? 0.614 15.82 2.334 1 98.56 89 ILE A CA 1
ATOM 673 C C . ILE A 1 89 ? -0.32 15.539 1.16 1 98.56 89 ILE A C 1
ATOM 675 O O . ILE A 1 89 ? -0.258 16.219 0.134 1 98.56 89 ILE A O 1
ATOM 679 N N . LEU A 1 90 ? -1.088 14.531 1.252 1 98.5 90 LEU A N 1
ATOM 680 C CA . LEU A 1 90 ? -2.213 14.266 0.36 1 98.5 90 LEU A CA 1
ATOM 681 C C . LEU A 1 90 ? -3.52 14.758 0.975 1 98.5 90 LEU A C 1
ATOM 683 O O . LEU A 1 90 ? -3.998 14.195 1.961 1 98.5 90 LEU A O 1
ATOM 687 N N . PRO A 1 91 ? -4.102 15.789 0.398 1 96.56 91 PRO A N 1
ATOM 688 C CA . PRO A 1 91 ? -5.191 16.531 1.033 1 96.56 91 PRO A CA 1
ATOM 689 C C . PRO A 1 91 ? -6.488 15.734 1.106 1 96.56 91 PRO A C 1
ATOM 691 O O . PRO A 1 91 ? -7.332 15.836 0.211 1 96.56 91 PRO A O 1
ATOM 694 N N . GLY A 1 92 ? -6.676 15.039 2.178 1 93.19 92 GLY A N 1
ATOM 695 C CA . GLY A 1 92 ? -7.848 14.195 2.35 1 93.19 92 GLY A CA 1
ATOM 696 C C . GLY A 1 92 ? -8.891 14.805 3.266 1 93.19 92 GLY A C 1
ATOM 697 O O . GLY A 1 92 ? -9.906 14.172 3.562 1 93.19 92 GLY A O 1
ATOM 698 N N . GLY A 1 93 ? -8.633 16.031 3.701 1 90.06 93 GLY A N 1
ATOM 699 C CA . GLY A 1 93 ? -9.555 16.656 4.637 1 90.06 93 GLY A CA 1
ATOM 700 C C . GLY A 1 93 ? -10.375 17.766 4.012 1 90.06 93 GLY A C 1
ATOM 701 O O . GLY A 1 93 ? -10.508 17.828 2.787 1 90.06 93 GLY A O 1
ATOM 702 N N . THR A 1 94 ? -10.953 18.531 4.812 1 85.25 94 THR A N 1
ATOM 703 C CA . THR A 1 94 ? -11.859 19.594 4.383 1 85.25 94 THR A CA 1
ATOM 704 C C . THR A 1 94 ? -11.078 20.859 4.066 1 85.25 94 THR A C 1
ATOM 706 O O . THR A 1 94 ? -11.211 21.422 2.973 1 85.25 94 THR A O 1
ATOM 709 N N . CYS A 1 95 ? -10.18 21.328 4.906 1 88.25 95 CYS A N 1
ATOM 710 C CA . CYS A 1 95 ? -9.484 22.594 4.73 1 88.25 95 CYS A CA 1
ATOM 711 C C . CYS A 1 95 ? -8.125 22.391 4.086 1 88.25 95 CYS A C 1
ATOM 713 O O . CYS A 1 95 ? -7.789 23.047 3.096 1 88.25 95 CYS A O 1
ATOM 715 N N . ASN A 1 96 ? -7.359 21.469 4.656 1 93.88 96 ASN A N 1
ATOM 716 C CA . ASN A 1 96 ? -6.059 21.141 4.086 1 93.88 96 ASN A CA 1
ATOM 717 C C . ASN A 1 96 ? -5.172 22.375 3.977 1 93.88 96 ASN A C 1
ATOM 719 O O . ASN A 1 96 ? -4.598 22.641 2.92 1 93.88 96 ASN A O 1
ATOM 723 N N . ASP A 1 97 ? -5.047 23.078 5.074 1 93.5 97 ASP A N 1
ATOM 724 C CA . ASP A 1 97 ? -4.469 24.422 5.082 1 93.5 97 ASP A CA 1
ATOM 725 C C . ASP A 1 97 ? -3.004 24.391 4.652 1 93.5 97 ASP A C 1
ATOM 727 O O . ASP A 1 97 ? -2.586 25.172 3.803 1 93.5 97 ASP A O 1
ATOM 731 N N . PHE A 1 98 ? -2.266 23.453 5.207 1 96.44 98 PHE A N 1
ATOM 732 C CA . PHE A 1 98 ? -0.84 23.516 4.906 1 96.44 98 PHE A CA 1
ATOM 733 C C . PHE A 1 98 ? -0.56 22.969 3.51 1 96.44 98 PHE A C 1
ATOM 735 O O . PHE A 1 98 ? 0.422 23.359 2.873 1 96.44 98 PHE A O 1
ATOM 742 N N . SER A 1 99 ? -1.32 21.984 3.041 1 96.81 99 SER A N 1
ATOM 743 C CA . SER A 1 99 ? -1.182 21.578 1.646 1 96.81 99 SER A CA 1
ATOM 744 C C . SER A 1 99 ? -1.41 22.75 0.7 1 96.81 99 SER A C 1
ATOM 746 O O . SER A 1 99 ? -0.75 22.859 -0.335 1 96.81 99 SER A O 1
ATOM 748 N N . ARG A 1 100 ? -2.359 23.594 1.044 1 94.75 100 ARG A N 1
ATOM 749 C CA . ARG A 1 100 ? -2.588 24.812 0.256 1 94.75 100 ARG A CA 1
ATOM 750 C C . ARG A 1 100 ? -1.371 25.734 0.299 1 94.75 100 ARG A C 1
ATOM 752 O O . ARG A 1 100 ? -0.975 26.281 -0.724 1 94.75 100 ARG A O 1
ATOM 759 N N . ALA A 1 101 ? -0.792 25.859 1.479 1 95.19 101 ALA A N 1
ATOM 760 C CA . ALA A 1 101 ? 0.399 26.688 1.64 1 95.19 101 ALA A CA 1
ATOM 761 C C . ALA A 1 101 ? 1.534 26.203 0.744 1 95.19 101 ALA A C 1
ATOM 763 O O . ALA A 1 101 ? 2.328 27 0.247 1 95.19 101 ALA A O 1
ATOM 764 N N . LEU A 1 102 ? 1.563 24.922 0.523 1 96.94 102 LEU A N 1
ATOM 765 C CA . LEU A 1 102 ? 2.621 24.297 -0.263 1 96.94 102 LEU A CA 1
ATOM 766 C C . LEU A 1 102 ? 2.24 24.234 -1.739 1 96.94 102 LEU A C 1
ATOM 768 O O . LEU A 1 102 ? 2.967 23.656 -2.549 1 96.94 102 LEU A O 1
ATOM 772 N N . ARG A 1 103 ? 1.06 24.734 -2.066 1 95.62 103 ARG A N 1
ATOM 773 C CA . ARG A 1 103 ? 0.545 24.797 -3.43 1 95.62 103 ARG A CA 1
ATOM 774 C C . ARG A 1 103 ? 0.325 23.406 -4.004 1 95.62 103 ARG A C 1
ATOM 776 O O . ARG A 1 103 ? 0.528 23.172 -5.199 1 95.62 103 ARG A O 1
ATOM 783 N N . ILE A 1 104 ? 0.013 22.484 -3.203 1 97.69 104 ILE A N 1
ATOM 784 C CA . ILE A 1 104 ? -0.326 21.125 -3.621 1 97.69 104 ILE A CA 1
ATOM 785 C C . ILE A 1 104 ? -1.747 21.094 -4.18 1 97.69 104 ILE A C 1
ATOM 787 O O . ILE A 1 104 ? -2.668 21.656 -3.574 1 97.69 104 ILE A O 1
ATOM 791 N N . PRO A 1 105 ? -1.939 20.469 -5.348 1 97.5 105 PRO A N 1
ATOM 792 C CA . PRO A 1 105 ? -3.309 20.328 -5.852 1 97.5 105 PRO A CA 1
ATOM 793 C C . PRO A 1 105 ? -4.254 19.703 -4.828 1 97.5 105 PRO A C 1
ATOM 795 O O . PRO A 1 105 ? -3.861 18.781 -4.105 1 97.5 105 PRO A O 1
ATOM 798 N N . GLN A 1 106 ? -5.477 20.109 -4.777 1 96.31 106 GLN A N 1
ATOM 799 C CA . GLN A 1 106 ? -6.41 19.656 -3.758 1 96.31 106 GLN A CA 1
ATOM 800 C C . GLN A 1 106 ? -7.152 18.391 -4.219 1 96.31 106 GLN A C 1
ATOM 802 O O . GLN A 1 106 ? -7.84 17.75 -3.428 1 96.31 106 GLN A O 1
ATOM 807 N N . ASN A 1 107 ? -6.984 18.062 -5.484 1 96.62 107 ASN A N 1
ATOM 808 C CA . ASN A 1 107 ? -7.391 16.75 -5.98 1 96.62 107 ASN A CA 1
ATOM 809 C C . ASN A 1 107 ? -6.363 15.672 -5.641 1 96.62 107 ASN A C 1
ATOM 811 O O . ASN A 1 107 ? -5.184 15.805 -5.977 1 96.62 107 ASN A O 1
ATOM 815 N N . ILE A 1 108 ? -6.785 14.641 -5.062 1 97.19 108 ILE A N 1
ATOM 816 C CA . ILE A 1 108 ? -5.887 13.641 -4.492 1 97.19 108 ILE A CA 1
ATOM 817 C C . ILE A 1 108 ? -4.996 13.062 -5.586 1 97.19 108 ILE A C 1
ATOM 819 O O . ILE A 1 108 ? -3.793 12.883 -5.391 1 97.19 108 ILE A O 1
ATOM 823 N N . GLU A 1 109 ? -5.598 12.656 -6.711 1 96.56 109 GLU A N 1
ATOM 824 C CA . GLU A 1 109 ? -4.836 12.086 -7.812 1 96.56 109 GLU A CA 1
ATOM 825 C C . GLU A 1 109 ? -3.758 13.055 -8.297 1 96.56 109 GLU A C 1
ATOM 827 O O . GLU A 1 109 ? -2.596 12.672 -8.453 1 96.56 109 GLU A O 1
ATOM 832 N N . LYS A 1 110 ? -4.113 14.289 -8.523 1 97.56 110 LYS A N 1
ATOM 833 C CA . LYS A 1 110 ? -3.176 15.312 -8.977 1 97.56 110 LYS A CA 1
ATOM 834 C C . LYS A 1 110 ? -2.111 15.594 -7.922 1 97.56 110 LYS A C 1
ATOM 836 O O . LYS A 1 110 ? -0.954 15.859 -8.25 1 97.56 110 LYS A O 1
ATOM 841 N N . ALA A 1 111 ? -2.52 15.594 -6.66 1 98.19 111 ALA A N 1
ATOM 842 C CA . ALA A 1 111 ? -1.565 15.773 -5.57 1 98.19 111 ALA A CA 1
ATOM 843 C C . ALA A 1 111 ? -0.521 14.664 -5.562 1 98.19 111 ALA A C 1
ATOM 845 O O . ALA A 1 111 ? 0.679 14.93 -5.469 1 98.19 111 ALA A O 1
ATOM 846 N N . ALA A 1 112 ? -0.975 13.398 -5.676 1 97.81 112 ALA A N 1
ATOM 847 C CA . ALA A 1 112 ? -0.068 12.258 -5.699 1 97.81 112 ALA A CA 1
ATOM 848 C C . ALA A 1 112 ? 0.914 12.359 -6.863 1 97.81 112 ALA A C 1
ATOM 850 O O . ALA A 1 112 ? 2.109 12.109 -6.699 1 97.81 112 ALA A O 1
ATOM 851 N N . GLU A 1 113 ? 0.419 12.695 -8.023 1 96.62 113 GLU A N 1
ATOM 852 C CA . GLU A 1 113 ? 1.268 12.859 -9.195 1 96.62 113 GLU A CA 1
ATOM 853 C C . GLU A 1 113 ? 2.34 13.922 -8.961 1 96.62 113 GLU A C 1
ATOM 855 O O . GLU A 1 113 ? 3.512 13.703 -9.266 1 96.62 113 GLU A O 1
ATOM 860 N N . ALA A 1 114 ? 1.926 15.008 -8.414 1 97.31 114 ALA A N 1
ATOM 861 C CA . ALA A 1 114 ? 2.842 16.109 -8.18 1 97.31 114 ALA A CA 1
ATOM 862 C C . ALA A 1 114 ? 3.918 15.734 -7.164 1 97.31 114 ALA A C 1
ATOM 864 O O . ALA A 1 114 ? 5.078 16.125 -7.309 1 97.31 114 ALA A O 1
ATOM 865 N N . LEU A 1 115 ? 3.543 14.977 -6.172 1 97.75 115 LEU A N 1
ATOM 866 C CA . LEU A 1 115 ? 4.438 14.703 -5.055 1 97.75 115 LEU A CA 1
ATOM 867 C C . LEU A 1 115 ? 5.336 13.508 -5.352 1 97.75 115 LEU A C 1
ATOM 869 O O . LEU A 1 115 ? 6.414 13.367 -4.77 1 97.75 115 LEU A O 1
ATOM 873 N N . ALA A 1 116 ? 4.863 12.578 -6.184 1 94.81 116 ALA A N 1
ATOM 874 C CA . ALA A 1 116 ? 5.656 11.406 -6.539 1 94.81 116 ALA A CA 1
ATOM 875 C C . ALA A 1 116 ? 7.055 11.805 -7.004 1 94.81 116 ALA A C 1
ATOM 877 O O . ALA A 1 116 ? 8.031 11.117 -6.711 1 94.81 116 ALA A O 1
ATOM 878 N N . ASN A 1 117 ? 7.152 12.883 -7.629 1 88.69 117 ASN A N 1
ATOM 879 C CA . ASN A 1 117 ? 8.445 13.406 -8.062 1 88.69 117 ASN A CA 1
ATOM 880 C C . ASN A 1 117 ? 8.695 14.805 -7.516 1 88.69 117 ASN A C 1
ATOM 882 O O . ASN A 1 117 ? 9.375 15.617 -8.148 1 88.69 117 ASN A O 1
ATOM 886 N N . GLY A 1 118 ? 8.086 15.07 -6.453 1 94.44 118 GLY A N 1
ATOM 887 C CA . GLY A 1 118 ? 8.195 16.391 -5.863 1 94.44 118 GLY A CA 1
ATOM 888 C C . GLY A 1 118 ? 9.562 16.672 -5.277 1 94.44 118 GLY A C 1
ATOM 889 O O . GLY A 1 118 ? 10.398 15.766 -5.172 1 94.44 118 GLY A O 1
ATOM 890 N N . SER A 1 119 ? 9.812 17.906 -4.973 1 95.44 119 SER A N 1
ATOM 891 C CA . SER A 1 119 ? 11.062 18.344 -4.367 1 95.44 119 SER A CA 1
ATOM 892 C C . SER A 1 119 ? 10.859 18.75 -2.912 1 95.44 119 SER A C 1
ATOM 894 O O . SER A 1 119 ? 9.914 19.469 -2.588 1 95.44 119 SER A O 1
ATOM 896 N N . PRO A 1 120 ? 11.734 18.25 -2.096 1 97.38 120 PRO A N 1
ATOM 897 C CA . PRO A 1 120 ? 11.609 18.656 -0.691 1 97.38 120 PRO A CA 1
ATOM 898 C C . PRO A 1 120 ? 12.07 20.078 -0.444 1 97.38 120 PRO A C 1
ATOM 900 O O . PRO A 1 120 ? 13.094 20.516 -0.991 1 97.38 120 PRO A O 1
ATOM 903 N N . VAL A 1 121 ? 11.383 20.859 0.3 1 97.5 121 VAL A N 1
ATOM 904 C CA . VAL A 1 121 ? 11.75 22.219 0.71 1 97.5 121 VAL A CA 1
ATOM 905 C C . VAL A 1 121 ? 11.711 22.312 2.232 1 97.5 121 VAL A C 1
ATOM 907 O O . VAL A 1 121 ? 10.883 21.688 2.889 1 97.5 121 VAL A O 1
ATOM 910 N N . PRO A 1 122 ? 12.594 23.078 2.791 1 98.19 122 PRO A N 1
ATOM 911 C CA . PRO A 1 122 ? 12.547 23.266 4.242 1 98.19 122 PRO A CA 1
ATOM 912 C C . PRO A 1 122 ? 11.344 24.094 4.688 1 98.19 122 PRO A C 1
ATOM 914 O O . PRO A 1 122 ? 10.961 25.047 4.004 1 98.19 122 PRO A O 1
ATOM 917 N N . VAL A 1 123 ? 10.734 23.719 5.746 1 98.31 123 VAL A N 1
ATOM 918 C CA . VAL A 1 123 ? 9.617 24.469 6.305 1 98.31 123 VAL A CA 1
ATOM 919 C C . VAL A 1 123 ? 9.836 24.688 7.801 1 98.31 123 VAL A C 1
ATOM 921 O O . VAL A 1 123 ? 10.375 23.812 8.484 1 98.31 123 VAL A O 1
ATOM 924 N N . ASP A 1 124 ? 9.445 25.859 8.234 1 98.69 124 ASP A N 1
ATOM 925 C CA . ASP A 1 124 ? 9.516 26.188 9.656 1 98.69 124 ASP A CA 1
ATOM 926 C C . ASP A 1 124 ? 8.383 25.531 10.43 1 98.69 124 ASP A C 1
ATOM 928 O O . ASP A 1 124 ? 7.324 25.234 9.867 1 98.69 124 ASP A O 1
ATOM 932 N N . VAL A 1 125 ? 8.625 25.25 11.641 1 98.69 125 VAL A N 1
ATOM 933 C CA . VAL A 1 125 ? 7.645 24.719 12.578 1 98.69 125 VAL A CA 1
ATOM 934 C C . VAL A 1 125 ? 7.641 25.547 13.859 1 98.69 125 VAL A C 1
ATOM 936 O O . VAL A 1 125 ? 8.695 25.953 14.352 1 98.69 125 VAL A O 1
ATOM 939 N N . LEU A 1 126 ? 6.457 25.844 14.383 1 98.56 126 LEU A N 1
ATOM 940 C CA . LEU A 1 126 ? 6.352 26.484 15.695 1 98.56 126 LEU A CA 1
ATOM 941 C C . LEU A 1 126 ? 6.383 25.438 16.797 1 98.56 126 LEU A C 1
ATOM 943 O O . LEU A 1 126 ? 5.562 24.516 16.812 1 98.56 126 LEU A O 1
ATOM 947 N N . LYS A 1 127 ? 7.324 25.531 17.641 1 98.69 127 LYS A N 1
ATOM 948 C CA . LYS A 1 127 ? 7.312 24.734 18.859 1 98.69 127 LYS A CA 1
ATOM 949 C C . LYS A 1 127 ? 6.707 25.5 20.016 1 98.69 127 LYS A C 1
ATOM 951 O O . LYS A 1 127 ? 7.262 26.516 20.469 1 98.69 127 LYS A O 1
ATOM 956 N N . ALA A 1 128 ? 5.551 25.141 20.484 1 97.75 128 ALA A N 1
ATOM 957 C CA . ALA A 1 128 ? 4.859 25.75 21.625 1 97.75 128 ALA A CA 1
ATOM 958 C C . ALA A 1 128 ? 4.871 24.812 22.828 1 97.75 128 ALA A C 1
ATOM 960 O O . ALA A 1 128 ? 4.062 23.891 22.922 1 97.75 128 ALA A O 1
ATOM 961 N N . ASN A 1 129 ? 5.727 25.109 23.734 1 94.94 129 ASN A N 1
ATOM 962 C CA . ASN A 1 129 ? 5.984 24.203 24.844 1 94.94 129 ASN A CA 1
ATOM 963 C C . ASN A 1 129 ? 6.438 22.828 24.344 1 94.94 129 ASN A C 1
ATOM 965 O O . ASN A 1 129 ? 7.492 22.719 23.719 1 94.94 129 ASN A O 1
ATOM 969 N N . ASP A 1 130 ? 5.551 21.844 24.422 1 94.62 130 ASP A N 1
ATOM 970 C CA . ASP A 1 130 ? 5.965 20.516 24.016 1 94.62 130 ASP A CA 1
ATOM 971 C C . ASP A 1 130 ? 5.199 20.047 22.766 1 94.62 130 ASP A C 1
ATOM 973 O O . ASP A 1 130 ? 5.195 18.859 22.438 1 94.62 130 ASP A O 1
ATOM 977 N N . HIS A 1 131 ? 4.625 21.031 22.109 1 97.19 131 HIS A N 1
ATOM 978 C CA . HIS A 1 131 ? 3.832 20.719 20.922 1 97.19 131 HIS A CA 1
ATOM 979 C C . HIS A 1 131 ? 4.359 21.453 19.688 1 97.19 131 HIS A C 1
ATOM 981 O O . HIS A 1 131 ? 5.07 22.453 19.812 1 97.19 131 HIS A O 1
ATOM 987 N N . TYR A 1 132 ? 4.055 20.938 18.562 1 98 132 TYR A N 1
ATOM 988 C CA . TYR A 1 132 ? 4.5 21.5 17.297 1 98 132 TYR A CA 1
ATOM 989 C C . TYR A 1 132 ? 3.309 21.875 16.422 1 98 132 TYR A C 1
ATOM 991 O O . TYR A 1 132 ? 2.307 21.156 16.375 1 98 132 TYR A O 1
ATOM 999 N N . CYS A 1 133 ? 3.439 23.047 15.727 1 95.56 133 CYS A N 1
ATOM 1000 C CA . CYS A 1 133 ? 2.398 23.531 14.828 1 95.56 133 CYS A CA 1
ATOM 1001 C C . CYS A 1 133 ? 2.986 23.922 13.477 1 95.56 133 CYS A C 1
ATOM 1003 O O . CYS A 1 133 ? 4.062 24.516 13.406 1 95.56 133 CYS A O 1
ATOM 1005 N N . LEU A 1 134 ? 2.225 23.531 12.484 1 97 134 LEU A N 1
ATOM 1006 C CA . LEU A 1 134 ? 2.639 23.906 11.133 1 97 134 LEU A CA 1
ATOM 1007 C C . LEU A 1 134 ? 2.045 25.25 10.734 1 97 134 LEU A C 1
ATOM 1009 O O . LEU A 1 134 ? 2.695 26.047 10.047 1 97 134 LEU A O 1
ATOM 1013 N N . ASN A 1 135 ? 0.871 25.438 11.227 1 95.38 135 ASN A N 1
ATOM 1014 C CA . ASN A 1 135 ? 0.156 26.609 10.727 1 95.38 135 ASN A CA 1
ATOM 1015 C C . ASN A 1 135 ? 0.135 27.734 11.75 1 95.38 135 ASN A C 1
ATOM 1017 O O . ASN A 1 135 ? 0.528 28.859 11.445 1 95.38 135 ASN A O 1
ATOM 1021 N N . PHE A 1 136 ? -0.45 27.391 12.984 1 94.75 136 PHE A N 1
ATOM 1022 C CA . PHE A 1 136 ? -0.594 28.516 13.898 1 94.75 136 PHE A CA 1
ATOM 1023 C C . PHE A 1 136 ? -0.822 28.016 15.32 1 94.75 136 PHE A C 1
ATOM 1025 O O . PHE A 1 136 ? -1.169 26.859 15.539 1 94.75 136 PHE A O 1
ATOM 1032 N N . TRP A 1 137 ? -0.542 28.844 16.219 1 96 137 TRP A N 1
ATOM 1033 C CA . TRP A 1 137 ? -0.928 28.828 17.625 1 96 137 TRP A CA 1
ATOM 1034 C C . TRP A 1 137 ? -1.751 30.062 17.984 1 96 137 TRP A C 1
ATOM 1036 O O . TRP A 1 137 ? -1.427 31.172 17.562 1 96 137 TRP A O 1
ATOM 1046 N N . GLY A 1 138 ? -2.898 29.922 18.734 1 94.62 138 GLY A N 1
ATOM 1047 C CA . GLY A 1 138 ? -3.689 31.109 19 1 94.62 138 GLY A CA 1
ATOM 1048 C C . GLY A 1 138 ? -4.559 30.969 20.234 1 94.62 138 GLY A C 1
ATOM 1049 O O . GLY A 1 138 ? -4.953 29.859 20.609 1 94.62 138 GLY A O 1
ATOM 1050 N N . ILE A 1 139 ? -4.895 32.062 20.891 1 93.19 139 ILE A N 1
ATOM 1051 C CA . ILE A 1 139 ? -5.805 32.156 22.031 1 93.19 139 ILE A CA 1
ATOM 1052 C C . ILE A 1 139 ? -6.875 33.188 21.766 1 93.19 139 ILE A C 1
ATOM 1054 O O . ILE A 1 139 ? -6.688 34.094 20.922 1 93.19 139 ILE A O 1
ATOM 1058 N N . GLY A 1 140 ? -8.023 33.094 22.562 1 89.94 140 GLY A N 1
ATOM 1059 C CA . GLY A 1 140 ? -9.133 34.031 22.391 1 89.94 140 GLY A CA 1
ATOM 1060 C C . GLY A 1 140 ? -10.156 33.531 21.391 1 89.94 140 GLY A C 1
ATOM 1061 O O . GLY A 1 140 ? -10.594 32.375 21.438 1 89.94 140 GLY A O 1
ATOM 1062 N N . LEU A 1 141 ? -10.539 34.344 20.469 1 82.25 141 LEU A N 1
ATOM 1063 C CA . LEU A 1 141 ? -11.633 34.094 19.531 1 82.25 141 LEU A CA 1
ATOM 1064 C C . LEU A 1 141 ? -11.359 32.812 18.719 1 82.25 141 LEU A C 1
ATOM 1066 O O . LEU A 1 141 ? -12.289 32.062 18.406 1 82.25 141 LEU A O 1
ATOM 1070 N N . ILE A 1 142 ? -10.148 32.562 18.422 1 82.12 142 ILE A N 1
ATOM 1071 C CA . ILE A 1 142 ? -9.766 31.484 17.531 1 82.12 142 ILE A CA 1
ATOM 1072 C C . ILE A 1 142 ? -10.055 30.141 18.219 1 82.12 142 ILE A C 1
ATOM 1074 O O . ILE A 1 142 ? -10.281 29.141 17.547 1 82.12 142 ILE A O 1
ATOM 1078 N N . THR A 1 143 ? -10.031 30.078 19.594 1 82 143 THR A N 1
ATOM 1079 C CA . THR A 1 143 ? -10.305 28.859 20.344 1 82 143 THR A CA 1
ATOM 1080 C C . THR A 1 143 ? -11.805 28.625 20.469 1 82 143 THR A C 1
ATOM 1082 O O . THR A 1 143 ? -12.242 27.484 20.672 1 82 143 THR A O 1
ATOM 1085 N N . GLU A 1 144 ? -12.586 29.688 20.625 1 69.56 144 GLU A N 1
ATOM 1086 C CA . GLU A 1 144 ? -14.039 29.562 20.766 1 69.56 144 GLU A CA 1
ATOM 1087 C C . GLU A 1 144 ? -14.664 28.938 19.516 1 69.56 144 GLU A C 1
ATOM 1089 O O . GLU A 1 144 ? -15.625 28.172 19.625 1 69.56 144 GLU A O 1
ATOM 1094 N N . ALA A 1 145 ? -14.156 29.281 18.453 1 58.53 145 ALA A N 1
ATOM 1095 C CA . ALA A 1 145 ? -14.648 28.734 17.188 1 58.53 145 ALA A CA 1
ATOM 1096 C C . ALA A 1 145 ? -14.398 27.234 17.109 1 58.53 145 ALA A C 1
ATOM 1098 O O . ALA A 1 145 ? -15.219 26.5 16.562 1 58.53 145 ALA A O 1
ATOM 1099 N N . SER A 1 146 ? -13.328 26.797 17.734 1 54.06 146 SER A N 1
ATOM 1100 C CA . SER A 1 146 ? -12.977 25.391 17.703 1 54.06 146 SER A CA 1
ATOM 1101 C C . SER A 1 146 ? -13.773 24.594 18.734 1 54.06 146 SER A C 1
ATOM 1103 O O . SER A 1 146 ? -14.047 23.406 18.531 1 54.06 146 SER A O 1
ATOM 1105 N N . SER A 1 147 ? -14.164 25.297 19.922 1 49.62 147 SER A N 1
ATOM 1106 C CA . SER A 1 147 ? -14.852 24.625 21.016 1 49.62 147 SER A CA 1
ATOM 1107 C C . SER A 1 147 ? -16.344 24.547 20.766 1 49.62 147 SER A C 1
ATOM 1109 O O . SER A 1 147 ? -17.031 23.656 21.297 1 49.62 147 SER A O 1
ATOM 1111 N N . HIS A 1 148 ? -17.047 25.562 20.25 1 45.81 148 HIS A N 1
ATOM 1112 C CA . HIS A 1 148 ? -18.5 25.547 20.094 1 45.81 148 HIS A CA 1
ATOM 1113 C C . HIS A 1 148 ? -18.922 24.656 18.922 1 45.81 148 HIS A C 1
ATOM 1115 O O . HIS A 1 148 ? -20.078 24.703 18.484 1 45.81 148 HIS A O 1
ATOM 1121 N N . ILE A 1 149 ? -18.094 24.094 18.281 1 42.47 149 ILE A N 1
ATOM 1122 C CA . ILE A 1 149 ? -18.609 23.188 17.266 1 42.47 149 ILE A CA 1
ATOM 1123 C C . ILE A 1 149 ? -19.234 21.953 17.938 1 42.47 149 ILE A C 1
ATOM 1125 O O . ILE A 1 149 ? -18.531 21.172 18.578 1 42.47 149 ILE A O 1
ATOM 1129 N N . ASN A 1 150 ? -20.391 22.141 18.344 1 40.47 150 ASN A N 1
ATOM 1130 C CA . ASN A 1 150 ? -21.109 20.922 18.688 1 40.47 150 ASN A CA 1
ATOM 1131 C C . ASN A 1 150 ? -20.906 19.828 17.641 1 40.47 150 ASN A C 1
ATOM 1133 O O . ASN A 1 150 ? -20.781 20.125 16.453 1 40.47 150 ASN A O 1
ATOM 1137 N N . GLN A 1 151 ? -20.609 18.609 18.062 1 41.66 151 GLN A N 1
ATOM 1138 C CA . GLN A 1 151 ? -20.328 17.438 17.234 1 41.66 151 GLN A CA 1
ATOM 1139 C C . GLN A 1 151 ? -21.188 17.453 15.969 1 41.66 151 GLN A C 1
ATOM 1141 O O . GLN A 1 151 ? -20.734 17 14.906 1 41.66 151 GLN A O 1
ATOM 1146 N N . THR A 1 152 ? -22.359 17.922 16.203 1 40.16 152 THR A N 1
ATOM 1147 C CA . THR A 1 152 ? -23.359 17.766 15.148 1 40.16 152 THR A CA 1
ATOM 1148 C C . THR A 1 152 ? -23.109 18.75 14.008 1 40.16 152 THR A C 1
ATOM 1150 O O . THR A 1 152 ? -23.25 18.406 12.836 1 40.16 152 THR A O 1
ATOM 1153 N N . GLU A 1 153 ? -22.984 20.047 14.406 1 38.84 153 GLU A N 1
ATOM 1154 C CA . GLU A 1 153 ? -22.812 21.016 13.32 1 38.84 153 GLU A CA 1
ATOM 1155 C C . GLU A 1 153 ? -21.438 20.891 12.68 1 38.84 153 GLU A C 1
ATOM 1157 O O . GLU A 1 153 ? -21.188 21.484 11.625 1 38.84 153 GLU A O 1
ATOM 1162 N N . LYS A 1 154 ? -20.5 20.422 13.328 1 45.59 154 LYS A N 1
ATOM 1163 C CA . LYS A 1 154 ? -19.203 20.078 12.781 1 45.59 154 LYS A CA 1
ATOM 1164 C C . LYS A 1 154 ? -19.328 19.375 11.438 1 45.59 154 LYS A C 1
ATOM 1166 O O . LYS A 1 154 ? -18.516 19.578 10.539 1 45.59 154 LYS A O 1
ATOM 1171 N N . ALA A 1 155 ? -20.344 18.453 11.625 1 43.19 155 ALA A N 1
ATOM 1172 C CA . ALA A 1 155 ? -20.484 17.594 10.453 1 43.19 155 ALA A CA 1
ATOM 1173 C C . ALA A 1 155 ? -20.766 18.422 9.203 1 43.19 155 ALA A C 1
ATOM 1175 O O . ALA A 1 155 ? -20.344 18.047 8.102 1 43.19 155 ALA A O 1
ATOM 1176 N N . LEU A 1 156 ? -21.625 19.219 9.453 1 38.66 156 LEU A N 1
ATOM 1177 C CA . LEU A 1 156 ? -22.094 19.969 8.281 1 38.66 156 LEU A CA 1
ATOM 1178 C C . LEU A 1 156 ? -21.109 21.062 7.91 1 38.66 156 LEU A C 1
ATOM 1180 O O . LEU A 1 156 ? -20.875 21.312 6.723 1 38.66 156 LEU A O 1
ATOM 1184 N N . LEU A 1 157 ? -20.734 22.016 8.906 1 44.38 157 LEU A N 1
ATOM 1185 C CA . LEU A 1 157 ? -19.906 23.156 8.539 1 44.38 157 LEU A CA 1
ATOM 1186 C C . LEU A 1 157 ? -18.438 22.891 8.867 1 44.38 157 LEU A C 1
ATOM 1188 O O . LEU A 1 157 ? -18.125 22.453 9.969 1 44.38 157 LEU A O 1
ATOM 1192 N N . GLY A 1 158 ? -17.797 22.188 8.102 1 42.84 158 GLY A N 1
ATOM 1193 C CA . GLY A 1 158 ? -16.359 21.984 8.258 1 42.84 158 GLY A CA 1
ATOM 1194 C C . GLY A 1 158 ? -15.711 23 9.188 1 42.84 158 GLY A C 1
ATOM 1195 O O . GLY A 1 158 ? -16.234 24.094 9.375 1 42.84 158 GLY A O 1
ATOM 1196 N N . ARG A 1 159 ? -14.984 22.719 10.141 1 46.41 159 ARG A N 1
ATOM 1197 C CA . ARG A 1 159 ? -14.367 23.484 11.227 1 46.41 159 ARG A CA 1
ATOM 1198 C C . ARG A 1 159 ? -13.977 24.875 10.758 1 46.41 159 ARG A C 1
ATOM 1200 O O . ARG A 1 159 ? -14.148 25.859 11.492 1 46.41 159 ARG A O 1
ATOM 1207 N N . ILE A 1 160 ? -13.242 25.125 9.641 1 47.41 160 ILE A N 1
ATOM 1208 C CA . ILE A 1 160 ? -12.648 26.344 9.109 1 47.41 160 ILE A CA 1
ATOM 1209 C C . ILE A 1 160 ? -13.75 27.297 8.625 1 47.41 160 ILE A C 1
ATOM 1211 O O . ILE A 1 160 ? -13.711 28.484 8.906 1 47.41 160 ILE A O 1
ATOM 1215 N N . SER A 1 161 ? -14.734 26.703 7.898 1 52.09 161 SER A N 1
ATOM 1216 C CA . SER A 1 161 ? -15.938 27.469 7.586 1 52.09 161 SER A CA 1
ATOM 1217 C C . SER A 1 161 ? -16.578 28.016 8.852 1 52.09 161 SER A C 1
ATOM 1219 O O . SER A 1 161 ? -17.141 29.125 8.836 1 52.09 161 SER A O 1
ATOM 1221 N N . TYR A 1 162 ? -16.047 27.484 9.812 1 51.75 162 TYR A N 1
ATOM 1222 C CA . TYR A 1 162 ? -16.625 27.875 11.086 1 51.75 162 TYR A CA 1
ATOM 1223 C C . TYR A 1 162 ? -15.93 29.125 11.633 1 51.75 162 TYR A C 1
ATOM 1225 O O . TYR A 1 162 ? -16.578 30.016 12.164 1 51.75 162 TYR A O 1
ATOM 1233 N N . PHE A 1 163 ? -14.523 29.062 11.398 1 58.12 163 PHE A N 1
ATOM 1234 C CA . PHE A 1 163 ? -13.836 30.25 11.883 1 58.12 163 PHE A CA 1
ATOM 1235 C C . PHE A 1 163 ? -14.367 31.5 11.203 1 58.12 163 PHE A C 1
ATOM 1237 O O . PHE A 1 163 ? -14.695 32.5 11.867 1 58.12 163 PHE A O 1
ATOM 1244 N N . THR A 1 164 ? -14.461 31.328 9.945 1 60.75 164 THR A N 1
ATOM 1245 C CA . THR A 1 164 ? -14.93 32.5 9.211 1 60.75 164 THR A CA 1
ATOM 1246 C C . THR A 1 164 ? -16.375 32.812 9.562 1 60.75 164 THR A C 1
ATOM 1248 O O . THR A 1 164 ? -16.766 33.969 9.688 1 60.75 164 THR A O 1
ATOM 1251 N N . SER A 1 165 ? -17.031 31.703 9.766 1 59.84 165 SER A N 1
ATOM 1252 C CA . SER A 1 165 ? -18.422 31.922 10.141 1 59.84 165 SER A CA 1
ATOM 1253 C C . SER A 1 165 ? -18.531 32.5 11.547 1 59.84 165 SER A C 1
ATOM 1255 O O . SER A 1 165 ? -19.344 33.406 11.781 1 59.84 165 SER A O 1
ATOM 1257 N N . ALA A 1 166 ? -17.641 31.953 12.344 1 59.31 166 ALA A N 1
ATOM 1258 C CA . ALA A 1 166 ? -17.656 32.5 13.703 1 59.31 166 ALA A CA 1
ATOM 1259 C C . ALA A 1 166 ? -17.281 33.969 13.719 1 59.31 166 ALA A C 1
ATOM 1261 O O . ALA A 1 166 ? -17.891 34.781 14.422 1 59.31 166 ALA A O 1
ATOM 1262 N N . LEU A 1 167 ? -16.281 34.25 12.898 1 63.41 167 LEU A N 1
ATOM 1263 C CA . LEU A 1 167 ? -15.852 35.625 12.805 1 63.41 167 LEU A CA 1
ATOM 1264 C C . LEU A 1 167 ? -17.016 36.531 12.367 1 63.41 167 LEU A C 1
ATOM 1266 O O . LEU A 1 167 ? -17.094 37.688 12.773 1 63.41 167 LEU A O 1
ATOM 1270 N N . ARG A 1 168 ? -17.844 35.844 11.711 1 60.69 168 ARG A N 1
ATOM 1271 C CA . ARG A 1 168 ? -18.938 36.625 11.156 1 60.69 168 ARG A CA 1
ATOM 1272 C C . ARG A 1 168 ? -20.062 36.812 12.18 1 60.69 168 ARG A C 1
ATOM 1274 O O . ARG A 1 168 ? -20.812 37.781 12.117 1 60.69 168 ARG A O 1
ATOM 1281 N N . THR A 1 169 ? -20.078 35.875 13.07 1 60.91 169 THR A N 1
ATOM 1282 C CA . THR A 1 169 ? -21.266 35.906 13.93 1 60.91 169 THR A CA 1
ATOM 1283 C C . THR A 1 169 ? -20.922 36.438 15.32 1 60.91 169 THR A C 1
ATOM 1285 O O . THR A 1 169 ? -21.781 36.969 16 1 60.91 169 THR A O 1
ATOM 1288 N N . ILE A 1 170 ? -19.719 36.156 15.656 1 60.84 170 ILE A N 1
ATOM 1289 C CA . ILE A 1 170 ? -19.375 36.5 17.031 1 60.84 170 ILE A CA 1
ATOM 1290 C C . ILE A 1 170 ? -19.234 38.031 17.156 1 60.84 170 ILE A C 1
ATOM 1292 O O . ILE A 1 170 ? -18.5 38.656 16.391 1 60.84 170 ILE A O 1
ATOM 1296 N N . SER A 1 171 ? -20.203 38.656 17.938 1 61.28 171 SER A N 1
ATOM 1297 C CA . SER A 1 171 ? -20.172 40.062 18.312 1 61.28 171 SER A CA 1
ATOM 1298 C C . SER A 1 171 ? -20 40.219 19.828 1 61.28 171 SER A C 1
ATOM 1300 O O . SER A 1 171 ? -20.406 39.344 20.594 1 61.28 171 SER A O 1
ATOM 1302 N N . ASN A 1 172 ? -19.109 41.219 20.188 1 67.81 172 ASN A N 1
ATOM 1303 C CA . ASN A 1 172 ? -18.953 41.719 21.547 1 67.81 172 ASN A CA 1
ATOM 1304 C C . ASN A 1 172 ? -18.156 40.719 22.406 1 67.81 172 ASN A C 1
ATOM 1306 O O . ASN A 1 172 ? -18.641 40.25 23.422 1 67.81 172 ASN A O 1
ATOM 1310 N N . LEU A 1 173 ? -16.953 40.5 21.969 1 76.75 173 LEU A N 1
ATOM 1311 C CA . LEU A 1 173 ? -16.047 39.656 22.734 1 76.75 173 LEU A CA 1
ATOM 1312 C C . LEU A 1 173 ? -15.422 40.438 23.891 1 76.75 173 LEU A C 1
ATOM 1314 O O . LEU A 1 173 ? -15.188 41.625 23.766 1 76.75 173 LEU A O 1
ATOM 1318 N N . GLU A 1 174 ? -15.367 39.781 25.016 1 83.62 174 GLU A N 1
ATOM 1319 C CA . GLU A 1 174 ? -14.648 40.406 26.141 1 83.62 174 GLU A CA 1
ATOM 1320 C C . GLU A 1 174 ? -13.141 40.25 25.969 1 83.62 174 GLU A C 1
ATOM 1322 O O . GLU A 1 174 ? -12.641 39.125 25.766 1 83.62 174 GLU A O 1
ATOM 1327 N N . PRO A 1 175 ? -12.445 41.406 26.031 1 91.31 175 PRO A N 1
ATOM 1328 C CA . PRO A 1 175 ? -10.984 41.312 25.906 1 91.31 175 PRO A CA 1
ATOM 1329 C C . PRO A 1 175 ? -10.336 40.625 27.109 1 91.31 175 PRO A C 1
ATOM 1331 O O . PRO A 1 175 ? -10.898 40.625 28.203 1 91.31 175 PRO A O 1
ATOM 1334 N N . PHE A 1 176 ? -9.234 40 26.906 1 93.38 176 PHE A N 1
ATOM 1335 C CA . PHE A 1 176 ? -8.398 39.438 27.969 1 93.38 176 PHE A CA 1
ATOM 1336 C C . PHE A 1 176 ? -7.066 40.188 28.031 1 93.38 176 PHE A C 1
ATOM 1338 O O . PHE A 1 176 ? -6.562 40.656 27.016 1 93.38 176 PHE A O 1
ATOM 1345 N N . SER A 1 177 ? -6.531 40.25 29.234 1 96.25 177 SER A N 1
ATOM 1346 C CA . SER A 1 177 ? -5.215 40.844 29.422 1 96.25 177 SER A CA 1
ATOM 1347 C C . SER A 1 177 ? -4.102 39.844 29.156 1 96.25 177 SER A C 1
ATOM 1349 O O . SER A 1 177 ? -4.211 38.656 29.531 1 96.25 177 SER A O 1
ATOM 1351 N N . PHE A 1 178 ? -3.014 40.344 28.453 1 97.25 178 PHE A N 1
ATOM 1352 C CA . PHE A 1 178 ? -1.879 39.469 28.188 1 97.25 178 PHE A CA 1
ATOM 1353 C C . PHE A 1 178 ? -0.567 40.25 28.281 1 97.25 178 PHE A C 1
ATOM 1355 O O . PHE A 1 178 ? -0.559 41.469 28.203 1 97.25 178 PHE A O 1
ATOM 1362 N N . ARG A 1 179 ? 0.466 39.531 28.609 1 98.38 179 ARG A N 1
ATOM 1363 C CA . ARG A 1 179 ? 1.846 40 28.422 1 98.38 179 ARG A CA 1
ATOM 1364 C C . ARG A 1 179 ? 2.535 39.188 27.312 1 98.38 179 ARG A C 1
ATOM 1366 O O . ARG A 1 179 ? 2.453 37.969 27.281 1 98.38 179 ARG A O 1
ATOM 1373 N N . LEU A 1 180 ? 3.133 39.938 26.406 1 97.88 180 LEU A N 1
ATOM 1374 C CA . LEU A 1 180 ? 3.756 39.344 25.234 1 97.88 180 LEU A CA 1
ATOM 1375 C C . LEU A 1 180 ? 5.227 39.719 25.141 1 97.88 180 LEU A C 1
ATOM 1377 O O . LEU A 1 180 ? 5.582 40.906 25.375 1 97.88 180 LEU A O 1
ATOM 1381 N N . SER A 1 181 ? 6.086 38.781 25.047 1 98.44 181 SER A N 1
ATOM 1382 C CA . SER A 1 181 ? 7.496 39 24.75 1 98.44 181 SER A CA 1
ATOM 1383 C C . SER A 1 181 ? 7.855 38.469 23.359 1 98.44 181 SER A C 1
ATOM 1385 O O . SER A 1 181 ? 7.629 37.281 23.078 1 98.44 181 SER A O 1
ATOM 1387 N N . ILE A 1 182 ? 8.375 39.312 22.469 1 98.31 182 ILE A N 1
ATOM 1388 C CA . ILE A 1 182 ? 8.828 38.906 21.125 1 98.31 182 ILE A CA 1
ATOM 1389 C C . ILE A 1 182 ? 10.32 39.219 20.984 1 98.31 182 ILE A C 1
ATOM 1391 O O . ILE A 1 182 ? 10.734 40.375 20.984 1 98.31 182 ILE A O 1
ATOM 1395 N N . ASP A 1 183 ? 11.094 38.156 20.922 1 98.31 183 ASP A N 1
ATOM 1396 C CA . ASP A 1 183 ? 12.547 38.281 20.828 1 98.31 183 ASP A CA 1
ATOM 1397 C C . ASP A 1 183 ? 13.102 39.156 21.953 1 98.31 183 ASP A C 1
ATOM 1399 O O . ASP A 1 183 ? 13.984 39.969 21.734 1 98.31 183 ASP A O 1
ATOM 1403 N N . GLY A 1 184 ? 12.5 39.062 23.062 1 96.88 184 GLY A N 1
ATOM 1404 C CA . GLY A 1 184 ? 13.008 39.75 24.234 1 96.88 184 GLY A CA 1
ATOM 1405 C C . GLY A 1 184 ? 12.305 41.094 24.5 1 96.88 184 GLY A C 1
ATOM 1406 O O . GLY A 1 184 ? 12.414 41.625 25.609 1 96.88 184 GLY A O 1
ATOM 1407 N N . GLU A 1 185 ? 11.625 41.688 23.562 1 97.62 185 GLU A N 1
ATOM 1408 C CA . GLU A 1 185 ? 10.859 42.906 23.766 1 97.62 185 GLU A CA 1
ATOM 1409 C C . GLU A 1 185 ? 9.484 42.594 24.344 1 97.62 185 GLU A C 1
ATOM 1411 O O . GLU A 1 185 ? 8.711 41.844 23.781 1 97.62 185 GLU A O 1
ATOM 1416 N N . GLU A 1 186 ? 9.211 43.219 25.391 1 97.25 186 GLU A N 1
ATOM 1417 C CA . GLU A 1 186 ? 8 42.906 26.141 1 97.25 186 GLU A CA 1
ATOM 1418 C C . GLU A 1 186 ? 6.984 44.031 26.078 1 97.25 186 GLU A C 1
ATOM 1420 O O . GLU A 1 186 ? 7.352 45.219 26.047 1 97.25 186 GLU A O 1
ATOM 1425 N N . PHE A 1 187 ? 5.723 43.719 26.016 1 94.88 187 PHE A N 1
ATOM 1426 C CA . PHE A 1 187 ? 4.629 44.656 26.203 1 94.88 187 PHE A CA 1
ATOM 1427 C C . PHE A 1 187 ? 3.385 43.938 26.734 1 94.88 187 PHE A C 1
ATOM 1429 O O . PHE A 1 187 ? 3.287 42.719 26.672 1 94.88 187 PHE A O 1
ATOM 1436 N N . ALA A 1 188 ? 2.549 44.656 27.328 1 96.62 188 ALA A N 1
ATOM 1437 C CA . ALA A 1 188 ? 1.257 44.219 27.828 1 96.62 188 ALA A CA 1
ATOM 1438 C C . ALA A 1 188 ? 0.107 44.938 27.141 1 96.62 188 ALA A C 1
ATOM 1440 O O . ALA A 1 188 ? 0.26 46.094 26.734 1 96.62 188 ALA A O 1
ATOM 1441 N N . ASP A 1 189 ? -0.936 44.281 27.031 1 95.06 189 ASP A N 1
ATOM 1442 C CA . ASP A 1 189 ? -2.096 44.844 26.344 1 95.06 189 ASP A CA 1
ATOM 1443 C C . ASP A 1 189 ? -3.348 44.031 26.609 1 95.06 189 ASP A C 1
ATOM 1445 O O . ASP A 1 189 ? -3.332 43.125 27.438 1 95.06 189 ASP A O 1
ATOM 1449 N N . GLU A 1 190 ? -4.426 44.406 26.062 1 94.19 190 GLU A N 1
ATOM 1450 C CA . GLU A 1 190 ? -5.668 43.656 26.031 1 94.19 190 GLU A CA 1
ATOM 1451 C C . GLU A 1 190 ? -6.07 43.344 24.594 1 94.19 190 GLU A C 1
ATOM 1453 O O . GLU A 1 190 ? -5.867 44.156 23.688 1 94.19 190 GLU A O 1
ATOM 1458 N N . ALA A 1 191 ? -6.523 42.156 24.438 1 93.06 191 ALA A N 1
ATOM 1459 C CA . ALA A 1 191 ? -6.93 41.75 23.094 1 93.06 191 ALA A CA 1
ATOM 1460 C C . ALA A 1 191 ? -8.078 40.75 23.156 1 93.06 191 ALA A C 1
ATOM 1462 O O . ALA A 1 191 ? -8.391 40.219 24.219 1 93.06 191 ALA A O 1
ATOM 1463 N N . VAL A 1 192 ? -8.727 40.531 22.016 1 89.19 192 VAL A N 1
ATOM 1464 C CA . VAL A 1 192 ? -9.75 39.5 21.922 1 89.19 192 VAL A CA 1
ATOM 1465 C C . VAL A 1 192 ? -9.164 38.25 21.266 1 89.19 192 VAL A C 1
ATOM 1467 O O . VAL A 1 192 ? -9.742 37.156 21.344 1 89.19 192 VAL A O 1
ATOM 1470 N N . MET A 1 193 ? -7.988 38.406 20.625 1 91.25 193 MET A N 1
ATOM 1471 C CA . MET A 1 193 ? -7.328 37.312 19.953 1 91.25 193 MET A CA 1
ATOM 1472 C C . MET A 1 193 ? -5.84 37.594 19.766 1 91.25 193 MET A C 1
ATOM 1474 O O . MET A 1 193 ? -5.453 38.719 19.422 1 91.25 193 MET A O 1
ATOM 1478 N N . VAL A 1 194 ? -5.027 36.688 20.016 1 93.88 194 VAL A N 1
ATOM 1479 C CA . VAL A 1 194 ? -3.607 36.688 19.672 1 93.88 194 VAL A CA 1
ATOM 1480 C C . VAL A 1 194 ? -3.27 35.406 18.922 1 93.88 194 VAL A C 1
ATOM 1482 O O . VAL A 1 194 ? -3.572 34.281 19.391 1 93.88 194 VAL A O 1
ATOM 1485 N N . VAL A 1 195 ? -2.721 35.562 17.719 1 94.06 195 VAL A N 1
ATOM 1486 C CA . VAL A 1 195 ? -2.365 34.375 16.922 1 94.06 195 VAL A CA 1
ATOM 1487 C C . VAL A 1 195 ? -0.903 34.469 16.5 1 94.06 195 VAL A C 1
ATOM 1489 O O . VAL A 1 195 ? -0.428 35.562 16.125 1 94.06 195 VAL A O 1
ATOM 1492 N N . VAL A 1 196 ? -0.193 33.406 16.703 1 96.75 196 VAL A N 1
ATOM 1493 C CA . VAL A 1 196 ? 1.157 33.25 16.172 1 96.75 196 VAL A CA 1
ATOM 1494 C C . VAL A 1 196 ? 1.118 32.344 14.945 1 96.75 196 VAL A C 1
ATOM 1496 O O . VAL A 1 196 ? 0.723 31.172 15.031 1 96.75 196 VAL A O 1
ATOM 1499 N N . LEU A 1 197 ? 1.591 32.875 13.836 1 96 197 LEU A N 1
ATOM 1500 C CA . LEU A 1 197 ? 1.379 32.219 12.555 1 96 197 LEU A CA 1
ATOM 1501 C C . LEU A 1 197 ? 2.705 31.766 11.945 1 96 197 LEU A C 1
ATOM 1503 O O . LEU A 1 197 ? 3.701 32.5 12.023 1 96 197 LEU A O 1
ATOM 1507 N N . ASN A 1 198 ? 2.658 30.562 11.414 1 96.75 198 ASN A N 1
ATOM 1508 C CA . ASN A 1 198 ? 3.678 30.062 10.5 1 96.75 198 ASN A CA 1
ATOM 1509 C C . ASN A 1 198 ? 3.121 29.875 9.094 1 96.75 198 ASN A C 1
ATOM 1511 O O . ASN A 1 198 ? 3.709 30.359 8.117 1 96.75 198 ASN A O 1
ATOM 1515 N N . GLY A 1 199 ? 2.031 29.281 8.961 1 93.31 199 GLY A N 1
ATOM 1516 C CA . GLY A 1 199 ? 1.363 29.062 7.688 1 93.31 199 GLY A CA 1
ATOM 1517 C C . GLY A 1 199 ? 0.402 30.172 7.328 1 93.31 199 GLY A C 1
ATOM 1518 O O . GLY A 1 199 ? -0.136 30.859 8.211 1 93.31 199 GLY A O 1
ATOM 1519 N N . PRO A 1 200 ? 0.092 30.297 6.047 1 89.25 200 PRO A N 1
ATOM 1520 C CA . PRO A 1 200 ? -0.691 31.438 5.586 1 89.25 200 PRO A CA 1
ATOM 1521 C C . PRO A 1 200 ? -2.186 31.141 5.496 1 89.25 200 PRO A C 1
ATOM 1523 O O . PRO A 1 200 ? -2.963 31.969 5.035 1 89.25 200 PRO A O 1
ATOM 1526 N N . PHE A 1 201 ? -2.582 30 5.934 1 87.12 201 PHE A N 1
ATOM 1527 C CA . PHE A 1 201 ? -3.992 29.656 5.777 1 87.12 201 PHE A CA 1
ATOM 1528 C C . PHE A 1 201 ? -4.609 29.266 7.117 1 87.12 201 PHE A C 1
ATOM 1530 O O . PHE A 1 201 ? -3.975 28.594 7.926 1 87.12 201 PHE A O 1
ATOM 1537 N N . ILE A 1 202 ? -5.793 29.703 7.34 1 81.94 202 ILE A N 1
ATOM 1538 C CA . ILE A 1 202 ? -6.68 29.25 8.406 1 81.94 202 ILE A CA 1
ATOM 1539 C C . ILE A 1 202 ? -8.062 28.938 7.84 1 81.94 202 ILE A C 1
ATOM 1541 O O . ILE A 1 202 ? -8.75 29.828 7.336 1 81.94 202 ILE A O 1
ATOM 1545 N N . GLY A 1 203 ? -8.445 27.703 7.875 1 80.56 203 GLY A N 1
ATOM 1546 C CA . GLY A 1 203 ? -9.734 27.312 7.34 1 80.56 203 GLY A CA 1
ATOM 1547 C C . GLY A 1 203 ? -9.891 27.625 5.863 1 80.56 203 GLY A C 1
ATOM 1548 O O . GLY A 1 203 ? -10.875 28.234 5.457 1 80.56 203 GLY A O 1
ATOM 1549 N N . THR A 1 204 ? -8.898 27.344 5.082 1 79 204 THR A N 1
ATOM 1550 C CA . THR A 1 204 ? -8.883 27.484 3.633 1 79 204 THR A CA 1
ATOM 1551 C C . THR A 1 204 ? -8.641 28.938 3.23 1 79 204 THR A C 1
ATOM 1553 O O . THR A 1 204 ? -8.344 29.219 2.068 1 79 204 THR A O 1
ATOM 1556 N N . ASN A 1 205 ? -8.766 29.828 4.184 1 79.31 205 ASN A N 1
ATOM 1557 C CA . ASN A 1 205 ? -8.609 31.234 3.859 1 79.31 205 ASN A CA 1
ATOM 1558 C C . ASN A 1 205 ? -7.16 31.688 4.031 1 79.31 205 ASN A C 1
ATOM 1560 O O . ASN A 1 205 ? -6.539 31.422 5.062 1 79.31 205 ASN A O 1
ATOM 1564 N N . LYS A 1 206 ? -6.746 32.406 3.061 1 84.75 206 LYS A N 1
ATOM 1565 C CA . LYS A 1 206 ? -5.406 32.969 3.146 1 84.75 206 LYS A CA 1
ATOM 1566 C C . LYS A 1 206 ? -5.398 34.219 4.023 1 84.75 206 LYS A C 1
ATOM 1568 O O . LYS A 1 206 ? -6.285 35.062 3.914 1 84.75 206 LYS A O 1
ATOM 1573 N N . ILE A 1 207 ? -4.48 34.312 4.859 1 81.56 207 ILE A N 1
ATOM 1574 C CA . ILE A 1 207 ? -4.301 35.5 5.703 1 81.56 207 ILE A CA 1
ATOM 1575 C C . ILE A 1 207 ? -3.434 36.5 4.98 1 81.56 207 ILE A C 1
ATOM 1577 O O . ILE A 1 207 ? -2.297 36.219 4.605 1 81.56 207 ILE A O 1
ATOM 1581 N N . PRO A 1 208 ? -3.965 37.625 4.762 1 81.19 208 PRO A N 1
ATOM 1582 C CA . PRO A 1 208 ? -3.238 38.625 3.975 1 81.19 208 PRO A CA 1
ATOM 1583 C C . PRO A 1 208 ? -2.178 39.375 4.789 1 81.19 208 PRO A C 1
ATOM 1585 O O . PRO A 1 208 ? -2.307 40.562 5.035 1 81.19 208 PRO A O 1
ATOM 1588 N N . LEU A 1 209 ? -1.186 38.688 5.156 1 82.62 209 LEU A N 1
ATOM 1589 C CA . LEU A 1 209 ? -0.037 39.281 5.82 1 82.62 209 LEU A CA 1
ATOM 1590 C C . LEU A 1 209 ? 1.181 39.281 4.898 1 82.62 209 LEU A C 1
ATOM 1592 O O . LEU A 1 209 ? 1.53 38.25 4.32 1 82.62 209 LEU A O 1
ATOM 1596 N N . PRO A 1 210 ? 1.734 40.438 4.609 1 74.06 210 PRO A N 1
ATOM 1597 C CA . PRO A 1 210 ? 2.73 40.625 3.557 1 74.06 210 PRO A CA 1
ATOM 1598 C C . PRO A 1 210 ? 3.975 39.781 3.736 1 74.06 210 PRO A C 1
ATOM 1600 O O . PRO A 1 210 ? 4.57 39.344 2.752 1 74.06 210 PRO A O 1
ATOM 1603 N N . GLN A 1 211 ? 4.426 39.531 4.883 1 82.75 211 GLN A N 1
ATOM 1604 C CA . GLN A 1 211 ? 5.738 38.906 5.074 1 82.75 211 GLN A CA 1
ATOM 1605 C C . GLN A 1 211 ? 5.609 37.469 5.523 1 82.75 211 GLN A C 1
ATOM 1607 O O . GLN A 1 211 ? 6.602 36.844 5.895 1 82.75 211 GLN A O 1
ATOM 1612 N N . LEU A 1 212 ? 4.402 37 5.449 1 90.06 212 LEU A N 1
ATOM 1613 C CA . LEU A 1 212 ? 4.195 35.656 5.926 1 90.06 212 LEU A CA 1
ATOM 1614 C C . LEU A 1 212 ? 4.938 34.625 5.051 1 90.06 212 LEU A C 1
ATOM 1616 O O . LEU A 1 212 ? 4.836 34.688 3.822 1 90.06 212 LEU A O 1
ATOM 1620 N N . SER A 1 213 ? 5.828 33.875 5.648 1 94.81 213 SER A N 1
ATOM 1621 C CA . SER A 1 213 ? 6.625 32.844 4.977 1 94.81 213 SER A CA 1
ATOM 1622 C C . SER A 1 213 ? 6.742 31.594 5.828 1 94.81 213 SER A C 1
ATOM 1624 O O . SER A 1 213 ? 6.898 31.688 7.047 1 94.81 213 SER A O 1
ATOM 1626 N N . ILE A 1 214 ? 6.734 30.5 5.164 1 96.81 214 ILE A N 1
ATOM 1627 C CA . ILE A 1 214 ? 6.773 29.234 5.887 1 96.81 214 ILE A CA 1
ATOM 1628 C C . ILE A 1 214 ? 8.219 28.781 6.059 1 96.81 214 ILE A C 1
ATOM 1630 O O . ILE A 1 214 ? 8.484 27.688 6.559 1 96.81 214 ILE A O 1
ATOM 1634 N N . ASN A 1 215 ? 9.211 29.641 5.656 1 97.25 215 ASN A N 1
ATOM 1635 C CA . ASN A 1 215 ? 10.586 29.156 5.703 1 97.25 215 ASN A CA 1
ATOM 1636 C C . ASN A 1 215 ? 11.578 30.297 5.953 1 97.25 215 ASN A C 1
ATOM 1638 O O . ASN A 1 215 ? 12.75 30.188 5.602 1 97.25 215 ASN A O 1
ATOM 1642 N N . ASP A 1 216 ? 11.211 31.422 6.578 1 97.38 216 ASP A N 1
ATOM 1643 C CA . ASP A 1 216 ? 12.133 32.531 6.77 1 97.38 216 ASP A CA 1
ATOM 1644 C C . ASP A 1 216 ? 12.648 32.594 8.203 1 97.38 216 ASP A C 1
ATOM 1646 O O . ASP A 1 216 ? 13.398 33.5 8.57 1 97.38 216 ASP A O 1
ATOM 1650 N N . GLY A 1 217 ? 12.195 31.641 9.023 1 98 217 GLY A N 1
ATOM 1651 C CA . GLY A 1 217 ? 12.68 31.562 10.391 1 98 217 GLY A CA 1
ATOM 1652 C C . GLY A 1 217 ? 11.992 32.531 11.328 1 98 217 GLY A C 1
ATOM 1653 O O . GLY A 1 217 ? 12.469 32.781 12.445 1 98 217 GLY A O 1
ATOM 1654 N N . LYS A 1 218 ? 10.867 33.094 10.844 1 97.75 218 LYS A N 1
ATOM 1655 C CA . LYS A 1 218 ? 10.125 34.031 11.664 1 97.75 218 LYS A CA 1
ATOM 1656 C C . LYS A 1 218 ? 8.656 33.625 11.773 1 97.75 218 LYS A C 1
ATOM 1658 O O . LYS A 1 218 ? 8.078 33.125 10.812 1 97.75 218 LYS A O 1
ATOM 1663 N N . ALA A 1 219 ? 8.133 33.875 12.953 1 97.44 219 ALA A N 1
ATOM 1664 C CA . ALA A 1 219 ? 6.684 33.781 13.133 1 97.44 219 ALA A CA 1
ATOM 1665 C C . ALA A 1 219 ? 6.016 35.125 12.938 1 97.44 219 ALA A C 1
ATOM 1667 O O . ALA A 1 219 ? 6.637 36.188 13.156 1 97.44 219 ALA A O 1
ATOM 1668 N N . ASP A 1 220 ? 4.816 35.125 12.5 1 95.44 220 ASP A N 1
ATOM 1669 C CA . ASP A 1 220 ? 3.982 36.312 12.375 1 95.44 220 ASP A CA 1
ATOM 1670 C C . ASP A 1 220 ? 2.949 36.375 13.492 1 95.44 220 ASP A C 1
ATOM 1672 O O . ASP A 1 220 ? 2.162 35.438 13.68 1 95.44 220 ASP A O 1
ATOM 1676 N N . ILE A 1 221 ? 2.992 37.438 14.258 1 95.19 221 ILE A N 1
ATOM 1677 C CA . ILE A 1 221 ? 2.111 37.562 15.406 1 95.19 221 ILE A CA 1
ATOM 1678 C C . ILE A 1 221 ? 1.04 38.625 15.117 1 95.19 221 ILE A C 1
ATOM 1680 O O . ILE A 1 221 ? 1.357 39.75 14.758 1 95.19 221 ILE A O 1
ATOM 1684 N N . LEU A 1 222 ? -0.197 38.219 15.219 1 91.75 222 LEU A N 1
ATOM 1685 C CA . LEU A 1 222 ? -1.336 39.125 15.055 1 91.75 222 LEU A CA 1
ATOM 1686 C C . LEU A 1 222 ? -2.076 39.312 16.375 1 91.75 222 LEU A C 1
ATOM 1688 O O . LEU A 1 222 ? -2.469 38.344 17.016 1 91.75 222 LEU A O 1
ATOM 1692 N N . VAL A 1 223 ? -2.219 40.5 16.812 1 92.69 223 VAL A N 1
ATOM 1693 C CA . VAL A 1 223 ? -2.973 40.875 18 1 92.69 223 VAL A CA 1
ATOM 1694 C C . VAL A 1 223 ? -4.227 41.656 17.594 1 92.69 223 VAL A C 1
ATOM 1696 O O . VAL A 1 223 ? -4.137 42.719 16.969 1 92.69 223 VAL A O 1
ATOM 1699 N N . CYS A 1 224 ? -5.328 41.125 17.953 1 89.56 224 CYS A N 1
ATOM 1700 C CA . CYS A 1 224 ? -6.609 41.75 17.641 1 89.56 224 CYS A CA 1
ATOM 1701 C C . CYS A 1 224 ? -7.246 42.344 18.906 1 89.56 224 CYS A C 1
ATOM 1703 O O . CYS A 1 224 ? -7.629 41.594 19.812 1 89.56 224 CYS A O 1
ATOM 1705 N N . ARG A 1 225 ? -7.484 43.625 18.891 1 89.31 225 ARG A N 1
ATOM 1706 C CA . ARG A 1 225 ? -7.98 44.312 20.078 1 89.31 225 ARG A CA 1
ATOM 1707 C C . ARG A 1 225 ? -9.484 44.562 19.969 1 89.31 225 ARG A C 1
ATOM 1709 O O . ARG A 1 225 ? -10.148 44.75 20.984 1 89.31 225 ARG A O 1
ATOM 1716 N N . ASN A 1 226 ? -9.906 44.531 18.672 1 75.94 226 ASN A N 1
ATOM 1717 C CA . ASN A 1 226 ? -11.266 45 18.406 1 75.94 226 ASN A CA 1
ATOM 1718 C C . ASN A 1 226 ? -12.305 43.969 18.781 1 75.94 226 ASN A C 1
ATOM 1720 O O . ASN A 1 226 ? -12.281 42.844 18.266 1 75.94 226 ASN A O 1
ATOM 1724 N N . THR A 1 227 ? -13.328 44.5 19.453 1 67.12 227 THR A N 1
ATOM 1725 C CA . THR A 1 227 ? -14.336 43.594 20.016 1 67.12 227 THR A CA 1
ATOM 1726 C C . THR A 1 227 ? -15.398 43.25 18.969 1 67.12 227 THR A C 1
ATOM 1728 O O . THR A 1 227 ? -16.109 42.25 19.125 1 67.12 227 THR A O 1
ATOM 1731 N N . ASN A 1 228 ? -15.453 44.094 18.047 1 66.31 228 ASN A N 1
ATOM 1732 C CA . ASN A 1 228 ? -16.484 43.812 17.031 1 66.31 228 ASN A CA 1
ATOM 1733 C C . ASN A 1 228 ? -15.883 43.156 15.805 1 66.31 228 ASN A C 1
ATOM 1735 O O . ASN A 1 228 ? -16.609 42.844 14.852 1 66.31 228 ASN A O 1
ATOM 1739 N N . LEU A 1 229 ? -14.688 42.938 15.727 1 70.38 229 LEU A N 1
ATOM 1740 C CA . LEU A 1 229 ? -13.922 42.188 14.75 1 70.38 229 LEU A CA 1
ATOM 1741 C C . LEU A 1 229 ? -14.008 42.812 13.375 1 70.38 229 LEU A C 1
ATOM 1743 O O . LEU A 1 229 ? -13.75 42.156 12.359 1 70.38 229 LEU A O 1
ATOM 1747 N N . ALA A 1 230 ? -14.367 44.062 13.344 1 72.38 230 ALA A N 1
ATOM 1748 C CA . ALA A 1 230 ? -14.508 44.75 12.062 1 72.38 230 ALA A CA 1
ATOM 1749 C C . ALA A 1 230 ? -13.18 44.75 11.305 1 72.38 230 ALA A C 1
ATOM 1751 O O . ALA A 1 230 ? -13.133 44.469 10.109 1 72.38 230 ALA A O 1
ATOM 1752 N N . ALA A 1 231 ? -12.195 45.031 12.016 1 72.25 231 ALA A N 1
ATOM 1753 C CA . ALA A 1 231 ? -10.875 45.125 11.398 1 72.25 231 ALA A CA 1
ATOM 1754 C C . ALA A 1 231 ? -10.406 43.781 10.898 1 72.25 231 ALA A C 1
ATOM 1756 O O . ALA A 1 231 ? -9.797 43.688 9.828 1 72.25 231 ALA A O 1
ATOM 1757 N N . LEU A 1 232 ? -10.688 42.812 11.641 1 75.19 232 LEU A N 1
ATOM 1758 C CA . LEU A 1 232 ? -10.289 41.469 11.266 1 75.19 232 LEU A CA 1
ATOM 1759 C C . LEU A 1 232 ? -11.055 40.969 10.031 1 75.19 232 LEU A C 1
ATOM 1761 O O . LEU A 1 232 ? -10.469 40.406 9.117 1 75.19 232 LEU A O 1
ATOM 1765 N N . LYS A 1 233 ? -12.289 41.25 10.031 1 72.31 233 LYS A N 1
ATOM 1766 C CA . LYS A 1 233 ? -13.133 40.906 8.883 1 72.31 233 LYS A CA 1
ATOM 1767 C C . LYS A 1 233 ? -12.641 41.625 7.621 1 72.31 233 LYS A C 1
ATOM 1769 O O . LYS A 1 233 ? -12.602 41.031 6.543 1 72.31 233 LYS A O 1
ATOM 1774 N N . GLU A 1 234 ? -12.352 42.844 7.895 1 74 234 GLU A N 1
ATOM 1775 C CA . GLU A 1 234 ? -11.836 43.625 6.777 1 74 234 GLU A CA 1
ATOM 1776 C C . GLU A 1 234 ? -10.516 43.062 6.258 1 74 234 GLU A C 1
ATOM 1778 O O . GLU A 1 234 ? -10.297 43 5.047 1 74 234 GLU A O 1
ATOM 1783 N N . LEU A 1 235 ? -9.719 42.625 7.152 1 73.88 235 LEU A N 1
ATOM 1784 C CA . LEU A 1 235 ? -8.43 42.062 6.797 1 73.88 235 LEU A CA 1
ATOM 1785 C C . LEU A 1 235 ? -8.609 40.781 5.957 1 73.88 235 LEU A C 1
ATOM 1787 O O . LEU A 1 235 ? -7.969 40.656 4.914 1 73.88 235 LEU A O 1
ATOM 1791 N N . PHE A 1 236 ? -9.5 39.969 6.348 1 73.19 236 PHE A N 1
ATOM 1792 C CA . PHE A 1 236 ? -9.703 38.688 5.672 1 73.19 236 PHE A CA 1
ATOM 1793 C C . PHE A 1 236 ? -10.422 38.906 4.34 1 73.19 236 PHE A C 1
ATOM 1795 O O . PHE A 1 236 ? -10.414 38 3.488 1 73.19 236 PHE A O 1
ATOM 1802 N N . ALA A 1 237 ? -11.055 40.062 4.18 1 68.88 237 ALA A N 1
ATOM 1803 C CA . ALA A 1 237 ? -11.773 40.375 2.947 1 68.88 237 ALA A CA 1
ATOM 1804 C C . ALA A 1 237 ? -10.844 41.031 1.921 1 68.88 237 ALA A C 1
ATOM 1806 O O . ALA A 1 237 ? -11.211 41.188 0.755 1 68.88 237 ALA A O 1
ATOM 1807 N N . MET A 1 238 ? -9.648 41.375 2.391 1 68.31 238 MET A N 1
ATOM 1808 C CA . MET A 1 238 ? -8.727 42.094 1.503 1 68.31 238 MET A CA 1
ATOM 1809 C C . MET A 1 238 ? -7.656 41.156 0.964 1 68.31 238 MET A C 1
ATOM 1811 O O . MET A 1 238 ? -7.25 40.219 1.648 1 68.31 238 MET A O 1
ATOM 1815 N N . ASP A 1 239 ? -7.285 41.406 -0.272 1 64.88 239 ASP A N 1
ATOM 1816 C CA . ASP A 1 239 ? -6.172 40.688 -0.85 1 64.88 239 ASP A CA 1
ATOM 1817 C C . ASP A 1 239 ? -4.832 41.281 -0.43 1 64.88 239 ASP A C 1
ATOM 1819 O O . ASP A 1 239 ? -3.885 40.562 -0.123 1 64.88 239 ASP A O 1
ATOM 1823 N N . ASP A 1 240 ? -4.816 42.594 -0.401 1 67.44 240 ASP A N 1
ATOM 1824 C CA . ASP A 1 240 ? -3.605 43.344 -0.063 1 67.44 240 ASP A CA 1
ATOM 1825 C C . ASP A 1 240 ? -3.922 44.531 0.86 1 67.44 240 ASP A C 1
ATOM 1827 O O . ASP A 1 240 ? -4.094 45.656 0.399 1 67.44 240 ASP A O 1
ATOM 1831 N N . PRO A 1 241 ? -3.959 44.125 2.105 1 67.06 241 PRO A N 1
ATOM 1832 C CA . PRO A 1 241 ? -4.406 45.219 2.982 1 67.06 241 PRO A CA 1
ATOM 1833 C C . PRO A 1 241 ? -3.303 46.219 3.281 1 67.06 241 PRO A C 1
ATOM 1835 O O . PRO A 1 241 ? -2.123 45.844 3.326 1 67.06 241 PRO A O 1
ATOM 1838 N N . GLU A 1 242 ? -3.711 47.531 3.227 1 67.62 242 GLU A N 1
ATOM 1839 C CA . GLU A 1 242 ? -2.848 48.562 3.793 1 67.62 242 GLU A CA 1
ATOM 1840 C C . GLU A 1 242 ? -2.857 48.5 5.32 1 67.62 242 GLU A C 1
ATOM 1842 O O . GLU A 1 242 ? -3.805 48.969 5.953 1 67.62 242 GLU A O 1
ATOM 1847 N N . TRP A 1 243 ? -1.885 48.031 5.945 1 72 243 TRP A N 1
ATOM 1848 C CA . TRP A 1 243 ? -1.825 47.688 7.363 1 72 243 TRP A CA 1
ATOM 1849 C C . TRP A 1 243 ? -1.964 48.938 8.227 1 72 243 TRP A C 1
ATOM 1851 O O . TRP A 1 243 ? -2.467 48.875 9.344 1 72 243 TRP A O 1
ATOM 1861 N N . ASP A 1 244 ? -1.592 50.062 7.684 1 70.06 244 ASP A N 1
ATOM 1862 C CA . ASP A 1 244 ? -1.707 51.281 8.43 1 70.06 244 ASP A CA 1
ATOM 1863 C C . ASP A 1 244 ? -3.16 51.594 8.805 1 70.06 244 ASP A C 1
ATOM 1865 O O . ASP A 1 244 ? -3.43 52.25 9.812 1 70.06 244 ASP A O 1
ATOM 1869 N N . SER A 1 245 ? -3.967 51.031 8.102 1 65.62 245 SER A N 1
ATOM 1870 C CA . SER A 1 245 ? -5.383 51.312 8.297 1 65.62 245 SER A CA 1
ATOM 1871 C C . SER A 1 245 ? -5.934 50.562 9.516 1 65.62 245 SER A C 1
ATOM 1873 O O . SER A 1 245 ? -7.012 50.875 10.008 1 65.62 245 SER A O 1
ATOM 1875 N N . PHE A 1 246 ? -5.172 49.75 9.93 1 73.69 246 PHE A N 1
ATOM 1876 C CA . PHE A 1 246 ? -5.684 48.938 11.031 1 73.69 246 PHE A CA 1
ATOM 1877 C C . PHE A 1 246 ? -5.016 49.312 12.344 1 73.69 246 PHE A C 1
ATOM 1879 O O . PHE A 1 246 ? -5.164 48.625 13.352 1 73.69 246 PHE A O 1
ATOM 1886 N N . LYS A 1 247 ? -4.473 50.438 12.266 1 71.56 247 LYS A N 1
ATOM 1887 C CA . LYS A 1 247 ? -3.746 50.906 13.445 1 71.56 247 LYS A CA 1
ATOM 1888 C C . LYS A 1 247 ? -4.664 51 14.656 1 71.56 247 LYS A C 1
ATOM 1890 O O . LYS A 1 247 ? -5.785 51.5 14.555 1 71.56 247 LYS A O 1
ATOM 1895 N N . GLY A 1 248 ? -4.242 50.375 15.828 1 79.62 248 GLY A N 1
ATOM 1896 C CA . GLY A 1 248 ? -4.977 50.406 17.078 1 79.62 248 GLY A CA 1
ATOM 1897 C C . GLY A 1 248 ? -5.832 49.156 17.281 1 79.62 248 GLY A C 1
ATOM 1898 O O . GLY A 1 248 ? -5.941 48.656 18.406 1 79.62 248 GLY A O 1
ATOM 1899 N N . GLU A 1 249 ? -6.445 48.719 16.234 1 86.75 249 GLU A N 1
ATOM 1900 C CA . GLU A 1 249 ? -7.332 47.562 16.359 1 86.75 249 GLU A CA 1
ATOM 1901 C C . GLU A 1 249 ? -6.574 46.25 16.125 1 86.75 249 GLU A C 1
ATOM 1903 O O . GLU A 1 249 ? -6.863 45.25 16.766 1 86.75 249 GLU A O 1
ATOM 1908 N N . LEU A 1 250 ? -5.652 46.375 15.195 1 89.19 250 LEU A N 1
ATOM 1909 C CA . LEU A 1 250 ? -4.805 45.25 14.875 1 89.19 250 LEU A CA 1
ATOM 1910 C C . LEU A 1 250 ? -3.33 45.625 15.008 1 89.19 250 LEU A C 1
ATOM 1912 O O . LEU A 1 250 ? -2.928 46.719 14.656 1 89.19 250 LEU A O 1
ATOM 1916 N N . SER A 1 251 ? -2.564 44.781 15.586 1 90.25 251 SER A N 1
ATOM 1917 C CA . SER A 1 251 ? -1.108 44.906 15.57 1 90.25 251 SER A CA 1
ATOM 1918 C C . SER A 1 251 ? -0.468 43.656 14.953 1 90.25 251 SER A C 1
ATOM 1920 O O . SER A 1 251 ? -0.961 42.531 15.133 1 90.25 251 SER A O 1
ATOM 1922 N N . TYR A 1 252 ? 0.534 43.875 14.156 1 90.38 252 TYR A N 1
ATOM 1923 C CA . TYR A 1 252 ? 1.284 42.844 13.484 1 90.38 252 TYR A CA 1
ATOM 1924 C C . TYR A 1 252 ? 2.762 42.906 13.852 1 90.38 252 TYR A C 1
ATOM 1926 O O . TYR A 1 252 ? 3.367 43.969 13.844 1 90.38 252 TYR A O 1
ATOM 1934 N N . TYR A 1 253 ? 3.342 41.812 14.32 1 92.38 253 TYR A N 1
ATOM 1935 C CA . TYR A 1 253 ? 4.754 41.688 14.664 1 92.38 253 TYR A CA 1
ATOM 1936 C C . TYR A 1 253 ? 5.371 40.438 14.016 1 92.38 253 TYR A C 1
ATOM 1938 O O . TYR A 1 253 ? 4.656 39.531 13.586 1 92.38 253 TYR A O 1
ATOM 1946 N N . GLN A 1 254 ? 6.66 40.438 13.891 1 95.56 254 GLN A N 1
ATOM 1947 C CA . GLN A 1 254 ? 7.426 39.219 13.539 1 95.56 254 GLN A CA 1
ATOM 1948 C C . GLN A 1 254 ? 8.477 38.938 14.594 1 95.56 254 GLN A C 1
ATOM 1950 O O . GLN A 1 254 ? 8.984 39.844 15.258 1 95.56 254 GLN A O 1
ATOM 1955 N N . GLY A 1 255 ? 8.773 37.719 14.82 1 96.94 255 GLY A N 1
ATOM 1956 C CA . GLY A 1 255 ? 9.812 37.312 15.75 1 96.94 255 GLY A CA 1
ATOM 1957 C C . GLY A 1 255 ? 10.117 35.812 15.703 1 96.94 255 GLY A C 1
ATOM 1958 O O . GLY A 1 255 ? 9.406 35.062 15.039 1 96.94 255 GLY A O 1
ATOM 1959 N N . GLN A 1 256 ? 11.219 35.438 16.391 1 98.25 256 GLN A N 1
ATOM 1960 C CA . GLN A 1 256 ? 11.672 34.062 16.422 1 98.25 256 GLN A CA 1
ATOM 1961 C C . GLN A 1 256 ? 11.219 33.375 17.703 1 98.25 256 GLN A C 1
ATOM 1963 O O . GLN A 1 256 ? 11.016 32.156 17.719 1 98.25 256 GLN A O 1
ATOM 1968 N N . THR A 1 257 ? 11.195 34.094 18.734 1 98.5 257 THR A N 1
ATOM 1969 C CA . THR A 1 257 ? 10.75 33.625 20.031 1 98.5 257 THR A CA 1
ATOM 1970 C C . THR A 1 257 ? 9.609 34.469 20.578 1 98.5 257 THR A C 1
ATOM 1972 O O . THR A 1 257 ? 9.695 35.688 20.594 1 98.5 257 THR A O 1
ATOM 1975 N N . VAL A 1 258 ? 8.555 33.844 20.984 1 98.5 258 VAL A N 1
ATOM 1976 C CA . VAL A 1 258 ? 7.363 34.5 21.484 1 98.5 258 VAL A CA 1
ATOM 1977 C C . VAL A 1 258 ? 6.957 33.906 22.828 1 98.5 258 VAL A C 1
ATOM 1979 O O . VAL A 1 258 ? 6.844 32.688 22.953 1 98.5 258 VAL A O 1
ATOM 1982 N N . ARG A 1 259 ? 6.855 34.656 23.797 1 98.62 259 ARG A N 1
ATOM 1983 C CA . ARG A 1 259 ? 6.301 34.25 25.078 1 98.62 259 ARG A CA 1
ATOM 1984 C C . ARG A 1 259 ? 5.012 35 25.391 1 98.62 259 ARG A C 1
ATOM 1986 O O . ARG A 1 259 ? 4.941 36.219 25.219 1 98.62 259 ARG A O 1
ATOM 1993 N N . ILE A 1 260 ? 3.986 34.312 25.828 1 98.31 260 ILE A N 1
ATOM 1994 C CA . ILE A 1 260 ? 2.703 34.938 26.109 1 98.31 260 ILE A CA 1
ATOM 1995 C C . ILE A 1 260 ? 2.205 34.5 27.484 1 98.31 260 ILE A C 1
ATOM 1997 O O . ILE A 1 260 ? 2.207 33.281 27.781 1 98.31 260 ILE A O 1
ATOM 2001 N N . GLU A 1 261 ? 1.83 35.344 28.25 1 98.25 261 GLU A N 1
ATOM 2002 C CA . GLU A 1 261 ? 1.219 35.094 29.547 1 98.25 261 GLU A CA 1
ATOM 2003 C C . GLU A 1 261 ? -0.121 35.812 29.672 1 98.25 261 GLU A C 1
ATOM 2005 O O . GLU A 1 261 ? -0.28 36.938 29.172 1 98.25 261 GLU A O 1
ATOM 2010 N N . THR A 1 262 ? -1.055 35.188 30.234 1 97.38 262 THR A N 1
ATOM 2011 C CA . THR A 1 262 ? -2.355 35.781 30.531 1 97.38 262 THR A CA 1
ATOM 2012 C C . THR A 1 262 ? -2.643 35.719 32.031 1 97.38 262 THR A C 1
ATOM 2014 O O . THR A 1 262 ? -1.968 35 32.781 1 97.38 262 THR A O 1
ATOM 2017 N N . ALA A 1 263 ? -3.656 36.531 32.406 1 94.06 263 ALA A N 1
ATOM 2018 C CA . ALA A 1 263 ? -3.994 36.594 33.844 1 94.06 263 ALA A CA 1
ATOM 2019 C C . ALA A 1 263 ? -4.477 35.219 34.312 1 94.06 263 ALA A C 1
ATOM 2021 O O . ALA A 1 263 ? -4.07 34.75 35.375 1 94.06 263 ALA A O 1
ATOM 2022 N N . LEU A 1 264 ? -5.359 34.656 33.594 1 93.25 264 LEU A N 1
ATOM 2023 C CA . LEU A 1 264 ? -5.809 33.281 33.781 1 93.25 264 LEU A CA 1
ATOM 2024 C C . LEU A 1 264 ? -5.406 32.406 32.594 1 93.25 264 LEU A C 1
ATOM 2026 O O . LEU A 1 264 ? -5.363 32.875 31.453 1 93.25 264 LEU A O 1
ATOM 2030 N N . PRO A 1 265 ? -5.133 31.219 32.969 1 95.75 265 PRO A N 1
ATOM 2031 C CA . PRO A 1 265 ? -4.77 30.328 31.844 1 95.75 265 PRO A CA 1
ATOM 2032 C C . PRO A 1 265 ? -5.852 30.25 30.766 1 95.75 265 PRO A C 1
ATOM 2034 O O . PRO A 1 265 ? -7.039 30.141 31.094 1 95.75 265 PRO A O 1
ATOM 2037 N N . MET A 1 266 ? -5.387 30.344 29.547 1 95.19 266 MET A N 1
ATOM 2038 C CA . MET A 1 266 ? -6.285 30.25 28.406 1 95.19 266 MET A CA 1
ATOM 2039 C C . MET A 1 266 ? -5.898 29.078 27.5 1 95.19 266 MET A C 1
ATOM 2041 O O . MET A 1 266 ? -4.719 28.891 27.203 1 95.19 266 MET A O 1
ATOM 2045 N N . GLU A 1 267 ? -6.945 28.328 27.031 1 94.19 267 GLU A N 1
ATOM 2046 C CA . GLU A 1 267 ? -6.703 27.281 26.062 1 94.19 267 GLU A CA 1
ATOM 2047 C C . GLU A 1 267 ? -6.246 27.859 24.719 1 94.19 267 GLU A C 1
ATOM 2049 O O . GLU A 1 267 ? -6.711 28.922 24.312 1 94.19 267 GLU A O 1
ATOM 2054 N N . ALA A 1 268 ? -5.348 27.203 24.141 1 94.38 268 ALA A N 1
ATOM 2055 C CA . ALA A 1 268 ? -4.836 27.656 22.844 1 94.38 268 ALA A CA 1
ATOM 2056 C C . ALA A 1 268 ? -5.191 26.656 21.734 1 94.38 268 ALA A C 1
ATOM 2058 O O . ALA A 1 268 ? -5.125 25.453 21.938 1 94.38 268 ALA A O 1
ATOM 2059 N N . ASP A 1 269 ? -5.559 27.172 20.609 1 91.69 269 ASP A N 1
ATOM 2060 C CA . ASP A 1 269 ? -5.73 26.375 19.391 1 91.69 269 ASP A CA 1
ATOM 2061 C C . ASP A 1 269 ? -4.402 26.188 18.672 1 91.69 269 ASP A C 1
ATOM 2063 O O . ASP A 1 269 ? -3.703 27.156 18.375 1 91.69 269 ASP A O 1
ATOM 2067 N N . THR A 1 270 ? -4.016 24.969 18.484 1 92.62 270 THR A N 1
ATOM 2068 C CA . THR A 1 270 ? -2.811 24.562 17.766 1 92.62 270 THR A CA 1
ATOM 2069 C C . THR A 1 270 ? -3.164 23.797 16.5 1 92.62 270 THR A C 1
ATOM 2071 O O . THR A 1 270 ? -3.334 22.578 16.547 1 92.62 270 THR A O 1
ATOM 2074 N N . ASP A 1 271 ? -3.246 24.531 15.43 1 91.69 271 ASP A N 1
ATOM 2075 C CA . ASP A 1 271 ? -3.621 23.953 14.141 1 91.69 271 ASP A CA 1
ATOM 2076 C C . ASP A 1 271 ? -4.984 23.266 14.227 1 91.69 271 ASP A C 1
ATOM 2078 O O . ASP A 1 271 ? -5.164 22.172 13.695 1 91.69 271 ASP A O 1
ATOM 2082 N N . GLY A 1 272 ? -5.824 23.844 14.992 1 86.88 272 GLY A N 1
ATOM 2083 C CA . GLY A 1 272 ? -7.172 23.297 15.078 1 86.88 272 GLY A CA 1
ATOM 2084 C C . GLY A 1 272 ? -7.371 22.375 16.25 1 86.88 272 GLY A C 1
ATOM 2085 O O . GLY A 1 272 ? -8.492 21.922 16.516 1 86.88 272 GLY A O 1
ATOM 2086 N N . GLU A 1 273 ? -6.344 22.047 16.953 1 87.62 273 GLU A N 1
ATOM 2087 C CA . GLU A 1 273 ? -6.406 21.172 18.125 1 87.62 273 GLU A CA 1
ATOM 2088 C C . GLU A 1 273 ? -6.125 21.938 19.406 1 87.62 273 GLU A C 1
ATOM 2090 O O . GLU A 1 273 ? -5.156 22.703 19.484 1 87.62 273 GLU A O 1
ATOM 2095 N N . ILE A 1 274 ? -7.039 21.75 20.391 1 89.06 274 ILE A N 1
ATOM 2096 C CA . ILE A 1 274 ? -6.805 22.359 21.688 1 89.06 274 ILE A CA 1
ATOM 2097 C C . ILE A 1 274 ? -5.898 21.469 22.531 1 89.06 274 ILE A C 1
ATOM 2099 O O . ILE A 1 274 ? -6.371 20.516 23.156 1 89.06 274 ILE A O 1
ATOM 2103 N N . CYS A 1 275 ? -4.566 21.797 22.5 1 88.12 275 CYS A N 1
ATOM 2104 C CA . CYS A 1 275 ? -3.65 20.891 23.172 1 88.12 275 CYS A CA 1
ATOM 2105 C C . CYS A 1 275 ? -2.658 21.641 24.047 1 88.12 275 CYS A C 1
ATOM 2107 O O . CYS A 1 275 ? -1.774 21.047 24.656 1 88.12 275 CYS A O 1
ATOM 2109 N N . THR A 1 276 ? -2.715 22.969 24.078 1 92.69 276 THR A N 1
ATOM 2110 C CA . THR A 1 276 ? -1.845 23.797 24.906 1 92.69 276 THR A CA 1
ATOM 2111 C C . THR A 1 276 ? -2.641 24.906 25.594 1 92.69 276 THR A C 1
ATOM 2113 O O . THR A 1 276 ? -3.859 24.984 25.422 1 92.69 276 THR A O 1
ATOM 2116 N N . LYS A 1 277 ? -1.914 25.641 26.453 1 95.56 277 LYS A N 1
ATOM 2117 C CA . LYS A 1 277 ? -2.498 26.766 27.188 1 95.56 277 LYS A CA 1
ATOM 2118 C C . LYS A 1 277 ? -1.438 27.812 27.516 1 95.56 277 LYS A C 1
ATOM 2120 O O . LYS A 1 277 ? -0.243 27.562 27.344 1 95.56 277 LYS A O 1
ATOM 2125 N N . THR A 1 278 ? -1.938 28.953 27.844 1 96.75 278 THR A N 1
ATOM 2126 C CA . THR A 1 278 ? -1.017 29.953 28.391 1 96.75 278 THR A CA 1
ATOM 2127 C C . THR A 1 278 ? -0.689 29.625 29.859 1 96.75 278 THR A C 1
ATOM 2129 O O . THR A 1 278 ? -1.505 29.031 30.562 1 96.75 278 THR A O 1
ATOM 2132 N N . PRO A 1 279 ? 0.457 30.016 30.391 1 97.94 279 PRO A N 1
ATOM 2133 C CA . PRO A 1 279 ? 1.55 30.641 29.641 1 97.94 279 PRO A CA 1
ATOM 2134 C C . PRO A 1 279 ? 2.168 29.734 28.594 1 97.94 279 PRO A C 1
ATOM 2136 O O . PRO A 1 279 ? 2.162 28.5 28.766 1 97.94 279 PRO A O 1
ATOM 2139 N N . ALA A 1 280 ? 2.596 30.375 27.453 1 98.19 280 ALA A N 1
ATOM 2140 C CA . ALA A 1 280 ? 3.197 29.594 26.375 1 98.19 280 ALA A CA 1
ATOM 2141 C C . ALA A 1 280 ? 4.504 30.234 25.891 1 98.19 280 ALA A C 1
ATOM 2143 O O . ALA A 1 280 ? 4.633 31.453 25.875 1 98.19 280 ALA A O 1
ATOM 2144 N N . SER A 1 281 ? 5.465 29.422 25.656 1 98.38 281 SER A N 1
ATOM 2145 C CA . SER A 1 281 ? 6.691 29.781 24.953 1 98.38 281 SER A CA 1
ATOM 2146 C C . SER A 1 281 ? 6.727 29.172 23.562 1 98.38 281 SER A C 1
ATOM 2148 O O . SER A 1 281 ? 6.688 27.953 23.406 1 98.38 281 SER A O 1
ATOM 2150 N N . ILE A 1 282 ? 6.773 30.016 22.562 1 98.62 282 ILE A N 1
ATOM 2151 C CA . ILE A 1 282 ? 6.734 29.578 21.172 1 98.62 282 ILE A CA 1
ATOM 2152 C C . ILE A 1 282 ? 8.047 29.938 20.484 1 98.62 282 ILE A C 1
ATOM 2154 O O . ILE A 1 282 ? 8.508 31.078 20.547 1 98.62 282 ILE A O 1
ATOM 2158 N N . GLU A 1 283 ? 8.664 28.969 19.922 1 98.62 283 GLU A N 1
ATOM 2159 C CA . GLU A 1 283 ? 9.914 29.125 19.172 1 98.62 283 GLU A CA 1
ATOM 2160 C C . GLU A 1 283 ? 9.75 28.672 17.734 1 98.62 283 GLU A C 1
ATOM 2162 O O . GLU A 1 283 ? 9.125 27.656 17.453 1 98.62 283 GLU A O 1
ATOM 2167 N N . VAL A 1 284 ? 10.258 29.484 16.812 1 98.62 284 VAL A N 1
ATOM 2168 C CA . VAL A 1 284 ? 10.289 29.062 15.414 1 98.62 284 VAL A CA 1
ATOM 2169 C C . VAL A 1 284 ? 11.484 28.141 15.172 1 98.62 284 VAL A C 1
ATOM 2171 O O . VAL A 1 284 ? 12.633 28.547 15.375 1 98.62 284 VAL A O 1
ATOM 2174 N N . LEU A 1 285 ? 11.266 26.953 14.836 1 98.62 285 LEU A N 1
ATOM 2175 C CA . LEU A 1 285 ? 12.305 26.047 14.375 1 98.62 285 LEU A CA 1
ATOM 2176 C C . LEU A 1 285 ? 12.508 26.172 12.867 1 98.62 285 LEU A C 1
ATOM 2178 O O . LEU A 1 285 ? 11.727 25.625 12.086 1 98.62 285 LEU A O 1
ATOM 2182 N N . ASN A 1 286 ? 13.547 26.891 12.516 1 98.5 286 ASN A N 1
ATOM 2183 C CA . ASN A 1 286 ? 13.797 27.234 11.117 1 98.5 286 ASN A CA 1
ATOM 2184 C C . ASN A 1 286 ? 14.156 26 10.297 1 98.5 286 ASN A C 1
ATOM 2186 O O . ASN A 1 286 ? 15.07 25.25 10.656 1 98.5 286 ASN A O 1
ATOM 2190 N N . GLY A 1 287 ? 13.406 25.75 9.273 1 98.44 287 GLY A N 1
ATOM 2191 C CA . GLY A 1 287 ? 13.68 24.641 8.383 1 98.44 287 GLY A CA 1
ATOM 2192 C C . GLY A 1 287 ? 13.656 23.297 9.094 1 98.44 287 GLY A C 1
ATOM 2193 O O . GLY A 1 287 ? 14.445 22.406 8.773 1 98.44 287 GLY A O 1
ATOM 2194 N N . HIS A 1 288 ? 12.773 23.109 10.047 1 98.62 288 HIS A N 1
ATOM 2195 C CA . HIS A 1 288 ? 12.758 21.953 10.938 1 98.62 288 HIS A CA 1
ATOM 2196 C C . HIS A 1 288 ? 12.305 20.703 10.211 1 98.62 288 HIS A C 1
ATOM 2198 O O . HIS A 1 288 ? 12.688 19.578 10.578 1 98.62 288 HIS A O 1
ATOM 2204 N N . LEU A 1 289 ? 11.477 20.891 9.211 1 98.69 289 LEU A N 1
ATOM 2205 C CA . LEU A 1 289 ? 10.984 19.781 8.406 1 98.69 289 LEU A CA 1
ATOM 2206 C C . LEU A 1 289 ? 11.258 20.016 6.926 1 98.69 289 LEU A C 1
ATOM 2208 O O . LEU A 1 289 ? 11.445 21.156 6.5 1 98.69 289 LEU A O 1
ATOM 2212 N N . ARG A 1 290 ? 11.336 18.938 6.176 1 98.62 290 ARG A N 1
ATOM 2213 C CA . ARG A 1 290 ? 11.344 19 4.719 1 98.62 290 ARG A CA 1
ATOM 2214 C C . ARG A 1 290 ? 10.039 18.469 4.137 1 98.62 290 ARG A C 1
ATOM 2216 O O . ARG A 1 290 ? 9.633 17.344 4.445 1 98.62 290 ARG A O 1
ATOM 2223 N N . MET A 1 291 ? 9.406 19.281 3.346 1 98.56 291 MET A N 1
ATOM 2224 C CA . MET A 1 291 ? 8.109 18.891 2.809 1 98.56 291 MET A CA 1
ATOM 2225 C C . MET A 1 291 ? 8.125 18.891 1.283 1 98.56 291 MET A C 1
ATOM 2227 O O . MET A 1 291 ? 8.719 19.781 0.664 1 98.56 291 MET A O 1
ATOM 2231 N N . LEU A 1 292 ? 7.516 17.875 0.689 1 98.19 292 LEU A N 1
ATOM 2232 C CA . LEU A 1 292 ? 7.465 17.734 -0.761 1 98.19 292 LEU A CA 1
ATOM 2233 C C . LEU A 1 292 ? 6.512 18.75 -1.379 1 98.19 292 LEU A C 1
ATOM 2235 O O . LEU A 1 292 ? 5.395 18.938 -0.892 1 98.19 292 LEU A O 1
ATOM 2239 N N . THR A 1 293 ? 6.949 19.406 -2.406 1 97.62 293 THR A N 1
ATOM 2240 C CA . THR A 1 293 ? 6.152 20.375 -3.156 1 97.62 293 THR A CA 1
ATOM 2241 C C . THR A 1 293 ? 6.156 20.047 -4.645 1 97.62 293 THR A C 1
ATOM 2243 O O . THR A 1 293 ? 7.047 19.344 -5.125 1 97.62 293 THR A O 1
ATOM 2246 N N . PRO A 1 294 ? 5.051 20.438 -5.355 1 95.75 294 PRO A N 1
ATOM 2247 C CA . PRO A 1 294 ? 5.07 20.25 -6.805 1 95.75 294 PRO A CA 1
ATOM 2248 C C . PRO A 1 294 ? 6.281 20.906 -7.473 1 95.75 294 PRO A C 1
ATOM 2250 O O . PRO A 1 294 ? 6.746 21.953 -7.02 1 95.75 294 PRO A O 1
ATOM 2253 N N . LEU A 1 295 ? 6.863 20.188 -8.461 1 84.88 295 LEU A N 1
ATOM 2254 C CA . LEU A 1 295 ? 7.977 20.75 -9.211 1 84.88 295 LEU A CA 1
ATOM 2255 C C . LEU A 1 295 ? 7.551 22.016 -9.938 1 84.88 295 LEU A C 1
ATOM 2257 O O . LEU A 1 295 ? 6.438 22.094 -10.461 1 84.88 295 LEU A O 1
ATOM 2261 N N . GLU A 1 296 ? 8.156 23.125 -9.648 1 71.56 296 GLU A N 1
ATOM 2262 C CA . GLU A 1 296 ? 7.863 24.391 -10.328 1 71.56 296 GLU A CA 1
ATOM 2263 C C . GLU A 1 296 ? 8.047 24.25 -11.836 1 71.56 296 GLU A C 1
ATOM 2265 O O . GLU A 1 296 ? 9 23.625 -12.297 1 71.56 296 GLU A O 1
ATOM 2270 N N . LYS A 1 297 ? 6.949 24.219 -12.719 1 57.06 297 LYS A N 1
ATOM 2271 C CA . LYS A 1 297 ? 7.109 24.328 -14.164 1 57.06 297 LYS A CA 1
ATOM 2272 C C . LYS A 1 297 ? 8.008 25.5 -14.531 1 57.06 297 LYS A C 1
ATOM 2274 O O . LYS A 1 297 ? 7.828 26.609 -14.016 1 57.06 297 LYS A O 1
ATOM 2279 N N . GLU A 1 298 ? 9.258 25.219 -14.914 1 39.34 298 GLU A N 1
ATOM 2280 C CA . GLU A 1 298 ? 9.992 26.312 -15.547 1 39.34 298 GLU A CA 1
ATOM 2281 C C . GLU A 1 298 ? 9.102 27.078 -16.516 1 39.34 298 GLU A C 1
ATOM 2283 O O . GLU A 1 298 ? 8.383 26.484 -17.312 1 39.34 298 GLU A O 1
ATOM 2288 N N . LYS A 1 299 ? 8.547 28.188 -16.172 1 39.41 299 LYS A N 1
ATOM 2289 C CA . LYS A 1 299 ? 8.133 29.047 -17.281 1 39.41 299 LYS A CA 1
ATOM 2290 C C . LYS A 1 299 ? 9.164 29.031 -18.406 1 39.41 299 LYS A C 1
ATOM 2292 O O . LYS A 1 299 ? 10.336 29.328 -18.188 1 39.41 299 LYS A O 1
ATOM 2297 N N . SER A 1 300 ? 8.82 27.953 -19.422 1 30.95 300 SER A N 1
ATOM 2298 C CA . SER A 1 300 ? 9.359 28.5 -20.672 1 30.95 300 SER A CA 1
ATOM 2299 C C . SER A 1 300 ? 8.883 29.938 -20.891 1 30.95 300 SER A C 1
ATOM 2301 O O . SER A 1 300 ? 7.727 30.266 -20.609 1 30.95 300 SER A O 1
ATOM 2303 N N . MET B 1 1 ? -1.861 -5.926 20.641 1 41.66 1 MET B N 1
ATOM 2304 C CA . MET B 1 1 ? -2.688 -6.605 19.641 1 41.66 1 MET B CA 1
ATOM 2305 C C . MET B 1 1 ? -1.86 -6.992 18.422 1 41.66 1 MET B C 1
ATOM 2307 O O . MET B 1 1 ? -0.988 -6.234 18 1 41.66 1 MET B O 1
ATOM 2311 N N . ASN B 1 2 ? -1.713 -8.211 18.141 1 57 2 ASN B N 1
ATOM 2312 C CA . ASN B 1 2 ? -0.839 -8.766 17.109 1 57 2 ASN B CA 1
ATOM 2313 C C . ASN B 1 2 ? -1.101 -8.125 15.742 1 57 2 ASN B C 1
ATOM 2315 O O . ASN B 1 2 ? -2.205 -8.219 15.211 1 57 2 ASN B O 1
ATOM 2319 N N . ARG B 1 3 ? -0.265 -7.199 15.219 1 73.31 3 ARG B N 1
ATOM 2320 C CA . ARG B 1 3 ? -0.398 -6.438 13.984 1 73.31 3 ARG B CA 1
ATOM 2321 C C . ARG B 1 3 ? -0.354 -7.352 12.766 1 73.31 3 ARG B C 1
ATOM 2323 O O . ARG B 1 3 ? 0.506 -8.227 12.672 1 73.31 3 ARG B O 1
ATOM 2330 N N . LYS B 1 4 ? -1.428 -7.238 12.039 1 90.88 4 LYS B N 1
ATOM 2331 C CA . LYS B 1 4 ? -1.462 -7.957 10.766 1 90.88 4 LYS B CA 1
ATOM 2332 C C . LYS B 1 4 ? -0.621 -7.246 9.711 1 90.88 4 LYS B C 1
ATOM 2334 O O . LYS B 1 4 ? -0.986 -6.164 9.242 1 90.88 4 LYS B O 1
ATOM 2339 N N . LYS B 1 5 ? 0.536 -7.871 9.406 1 97.75 5 LYS B N 1
ATOM 2340 C CA . LYS B 1 5 ? 1.432 -7.344 8.383 1 97.75 5 LYS B CA 1
ATOM 2341 C C . LYS B 1 5 ? 1.373 -8.18 7.109 1 97.75 5 LYS B C 1
ATOM 2343 O O . LYS B 1 5 ? 1.396 -9.414 7.168 1 97.75 5 LYS B O 1
ATOM 2348 N N . ALA B 1 6 ? 1.255 -7.551 6.035 1 98.38 6 ALA B N 1
ATOM 2349 C CA . ALA B 1 6 ? 1.183 -8.25 4.754 1 98.38 6 ALA B CA 1
ATOM 2350 C C . ALA B 1 6 ? 2.035 -7.551 3.697 1 98.38 6 ALA B C 1
ATOM 2352 O O . ALA B 1 6 ? 2.393 -6.383 3.854 1 98.38 6 ALA B O 1
ATOM 2353 N N . MET B 1 7 ? 2.43 -8.25 2.758 1 98.69 7 MET B N 1
ATOM 2354 C CA . MET B 1 7 ? 3.119 -7.73 1.579 1 98.69 7 MET B CA 1
ATOM 2355 C C . MET B 1 7 ? 2.293 -7.961 0.319 1 98.69 7 MET B C 1
ATOM 2357 O O . MET B 1 7 ? 1.689 -9.023 0.153 1 98.69 7 MET B O 1
ATOM 2361 N N . LEU B 1 8 ? 2.17 -6.984 -0.496 1 98.81 8 LEU B N 1
ATOM 2362 C CA . LEU B 1 8 ? 1.558 -7.066 -1.817 1 98.81 8 LEU B CA 1
ATOM 2363 C C . LEU B 1 8 ? 2.594 -6.836 -2.912 1 98.81 8 LEU B C 1
ATOM 2365 O O . LEU B 1 8 ? 3.18 -5.754 -2.998 1 98.81 8 LEU B O 1
ATOM 2369 N N . ILE B 1 9 ? 2.883 -7.836 -3.695 1 98.69 9 ILE B N 1
ATOM 2370 C CA . ILE B 1 9 ? 3.766 -7.73 -4.852 1 98.69 9 ILE B CA 1
ATOM 2371 C C . ILE B 1 9 ? 2.932 -7.578 -6.125 1 98.69 9 ILE B C 1
ATOM 2373 O O . ILE B 1 9 ? 1.963 -8.312 -6.328 1 98.69 9 ILE B O 1
ATOM 2377 N N . TYR B 1 10 ? 3.238 -6.625 -6.945 1 97.75 10 TYR B N 1
ATOM 2378 C CA . TYR B 1 10 ? 2.553 -6.469 -8.219 1 97.75 10 TYR B CA 1
ATOM 2379 C C . TYR B 1 10 ? 3.545 -6.207 -9.344 1 97.75 10 TYR B C 1
ATOM 2381 O O . TYR B 1 10 ? 4.699 -5.855 -9.094 1 97.75 10 TYR B O 1
ATOM 2389 N N . ASN B 1 11 ? 3.137 -6.457 -10.531 1 92.44 11 ASN B N 1
ATOM 2390 C CA . ASN B 1 11 ? 3.986 -6.211 -11.695 1 92.44 11 ASN B CA 1
ATOM 2391 C C . ASN B 1 11 ? 4.059 -4.727 -12.031 1 92.44 11 ASN B C 1
ATOM 2393 O O . ASN B 1 11 ? 3.133 -4.176 -12.633 1 92.44 11 ASN B O 1
ATOM 2397 N N . GLY B 1 12 ? 5.184 -4.137 -11.734 1 90.88 12 GLY B N 1
ATOM 2398 C CA . GLY B 1 12 ? 5.355 -2.703 -11.922 1 90.88 12 GLY B CA 1
ATOM 2399 C C . GLY B 1 12 ? 5.488 -2.307 -13.383 1 90.88 12 GLY B C 1
ATOM 2400 O O . GLY B 1 12 ? 5.387 -1.125 -13.719 1 90.88 12 GLY B O 1
ATOM 2401 N N . ASN B 1 13 ? 5.641 -3.279 -14.219 1 86.69 13 ASN B N 1
ATOM 2402 C CA . ASN B 1 13 ? 5.828 -2.98 -15.633 1 86.69 13 ASN B CA 1
ATOM 2403 C C . ASN B 1 13 ? 4.512 -3.076 -16.406 1 86.69 13 ASN B C 1
ATOM 2405 O O . ASN B 1 13 ? 4.48 -2.848 -17.609 1 86.69 13 ASN B O 1
ATOM 2409 N N . ALA B 1 14 ? 3.52 -3.443 -15.664 1 82.06 14 ALA B N 1
ATOM 2410 C CA . ALA B 1 14 ? 2.209 -3.426 -16.312 1 82.06 14 ALA B CA 1
ATOM 2411 C C . ALA B 1 14 ? 1.821 -2.01 -16.734 1 82.06 14 ALA B C 1
ATOM 2413 O O . ALA B 1 14 ? 2.355 -1.032 -16.203 1 82.06 14 ALA B O 1
ATOM 2414 N N . GLY B 1 15 ? 1.101 -1.873 -17.797 1 81.38 15 GLY B N 1
ATOM 2415 C CA . GLY B 1 15 ? 0.65 -0.56 -18.234 1 81.38 15 GLY B CA 1
ATOM 2416 C C . GLY B 1 15 ? 0.066 0.273 -17.109 1 81.38 15 GLY B C 1
ATOM 2417 O O . GLY B 1 15 ? -0.593 -0.259 -16.203 1 81.38 15 GLY B O 1
ATOM 2418 N N . GLN B 1 16 ? 0.314 1.519 -17.141 1 82.25 16 GLN B N 1
ATOM 2419 C CA . GLN B 1 16 ? -0.096 2.449 -16.094 1 82.25 16 GLN B CA 1
ATOM 2420 C C . GLN B 1 16 ? -1.588 2.322 -15.797 1 82.25 16 GLN B C 1
ATOM 2422 O O . GLN B 1 16 ? -1.995 2.277 -14.633 1 82.25 16 GLN B O 1
ATOM 2427 N N . LYS B 1 17 ? -2.324 2.322 -16.766 1 84.38 17 LYS B N 1
ATOM 2428 C CA . LYS B 1 17 ? -3.771 2.225 -16.594 1 84.38 17 LYS B CA 1
ATOM 2429 C C . LYS B 1 17 ? -4.156 0.938 -15.875 1 84.38 17 LYS B C 1
ATOM 2431 O O . LYS B 1 17 ? -5.047 0.943 -15.023 1 84.38 17 LYS B O 1
ATOM 2436 N N . ASN B 1 18 ? -3.475 -0.088 -16.234 1 88.94 18 ASN B N 1
ATOM 2437 C CA . ASN B 1 18 ? -3.742 -1.369 -15.594 1 88.94 18 ASN B CA 1
ATOM 2438 C C . ASN B 1 18 ? -3.35 -1.348 -14.117 1 88.94 18 ASN B C 1
ATOM 2440 O O . ASN B 1 18 ? -4.094 -1.835 -13.266 1 88.94 18 ASN B O 1
ATOM 2444 N N . VAL B 1 19 ? -2.219 -0.761 -13.875 1 89.94 19 VAL B N 1
ATOM 2445 C CA . VAL B 1 19 ? -1.754 -0.649 -12.5 1 89.94 19 VAL B CA 1
ATOM 2446 C C . VAL B 1 19 ? -2.744 0.18 -11.688 1 89.94 19 VAL B C 1
ATOM 2448 O O . VAL B 1 19 ? -3.129 -0.209 -10.578 1 89.94 19 VAL B O 1
ATOM 2451 N N . GLU B 1 20 ? -3.145 1.292 -12.242 1 91.06 20 GLU B N 1
ATOM 2452 C CA . GLU B 1 20 ? -4.109 2.158 -11.57 1 91.06 20 GLU B CA 1
ATOM 2453 C C . GLU B 1 20 ? -5.402 1.412 -11.273 1 91.06 20 GLU B C 1
ATOM 2455 O O . GLU B 1 20 ? -5.934 1.504 -10.164 1 91.06 20 GLU B O 1
ATOM 2460 N N . LYS B 1 21 ? -5.828 0.695 -12.211 1 93.06 21 LYS B N 1
ATOM 2461 C CA . LYS B 1 21 ? -7.09 -0.023 -12.062 1 93.06 21 LYS B CA 1
ATOM 2462 C C . LYS B 1 21 ? -6.965 -1.154 -11.047 1 93.06 21 LYS B C 1
ATOM 2464 O O . LYS B 1 21 ? -7.805 -1.291 -10.156 1 93.06 21 LYS B O 1
ATOM 2469 N N . THR B 1 22 ? -5.953 -1.946 -11.117 1 95.44 22 THR B N 1
ATOM 2470 C CA . THR B 1 22 ? -5.84 -3.154 -10.305 1 95.44 22 THR B CA 1
ATOM 2471 C C . THR B 1 22 ? -5.418 -2.811 -8.875 1 95.44 22 THR B C 1
ATOM 2473 O O . THR B 1 22 ? -6.086 -3.203 -7.918 1 95.44 22 THR B O 1
ATOM 2476 N N . LEU B 1 23 ? -4.363 -1.988 -8.797 1 96.62 23 LEU B N 1
ATOM 2477 C CA . LEU B 1 23 ? -3.936 -1.562 -7.469 1 96.62 23 LEU B CA 1
ATOM 2478 C C . LEU B 1 23 ? -5.008 -0.706 -6.801 1 96.62 23 LEU B C 1
ATOM 2480 O O . LEU B 1 23 ? -5.258 -0.839 -5.602 1 96.62 23 LEU B O 1
ATOM 2484 N N . GLY B 1 24 ? -5.582 0.17 -7.594 1 96.56 24 GLY B N 1
ATOM 2485 C CA . GLY B 1 24 ? -6.629 1.041 -7.082 1 96.56 24 GLY B CA 1
ATOM 2486 C C . GLY B 1 24 ? -7.82 0.282 -6.527 1 96.56 24 GLY B C 1
ATOM 2487 O O . GLY B 1 24 ? -8.492 0.754 -5.605 1 96.56 24 GLY B O 1
ATOM 2488 N N . ALA B 1 25 ? -8.047 -0.87 -7.031 1 96.12 25 ALA B N 1
ATOM 2489 C CA . ALA B 1 25 ? -9.156 -1.7 -6.57 1 96.12 25 ALA B CA 1
ATOM 2490 C C . ALA B 1 25 ? -8.75 -2.535 -5.359 1 96.12 25 ALA B C 1
ATOM 2492 O O . ALA B 1 25 ? -9.523 -2.672 -4.406 1 96.12 25 ALA B O 1
ATOM 2493 N N . ALA B 1 26 ? -7.57 -3.049 -5.316 1 97.75 26 ALA B N 1
ATOM 2494 C CA . ALA B 1 26 ? -7.164 -4.062 -4.348 1 97.75 26 ALA B CA 1
ATOM 2495 C C . ALA B 1 26 ? -6.703 -3.422 -3.041 1 97.75 26 ALA B C 1
ATOM 2497 O O . ALA B 1 26 ? -7.07 -3.875 -1.955 1 97.75 26 ALA B O 1
ATOM 2498 N N . VAL B 1 27 ? -5.953 -2.338 -3.152 1 98 27 VAL B N 1
ATOM 2499 C CA . VAL B 1 27 ? -5.199 -1.833 -2.008 1 98 27 VAL B CA 1
ATOM 2500 C C . VAL B 1 27 ? -6.16 -1.236 -0.98 1 98 27 VAL B C 1
ATOM 2502 O O . VAL B 1 27 ? -6.035 -1.497 0.219 1 98 27 VAL B O 1
ATOM 2505 N N . PRO B 1 28 ? -7.199 -0.387 -1.403 1 97.19 28 PRO B N 1
ATOM 2506 C CA . PRO B 1 28 ? -8.109 0.147 -0.386 1 97.19 28 PRO B CA 1
ATOM 2507 C C . PRO B 1 28 ? -8.789 -0.949 0.432 1 97.19 28 PRO B C 1
ATOM 2509 O O . PRO B 1 28 ? -8.969 -0.797 1.643 1 97.19 28 PRO B O 1
ATOM 2512 N N . ILE B 1 29 ? -9.109 -2.02 -0.203 1 96.12 29 ILE B N 1
ATOM 2513 C CA . ILE B 1 29 ? -9.797 -3.117 0.461 1 96.12 29 ILE B CA 1
ATOM 2514 C C . ILE B 1 29 ? -8.844 -3.836 1.409 1 96.12 29 ILE B C 1
ATOM 2516 O O . ILE B 1 29 ? -9.156 -4.027 2.588 1 96.12 29 ILE B O 1
ATOM 2520 N N . LEU B 1 30 ? -7.648 -4.207 0.961 1 97.12 30 LEU B N 1
ATOM 2521 C CA . LEU B 1 30 ? -6.68 -4.945 1.763 1 97.12 30 LEU B CA 1
ATOM 2522 C C . LEU B 1 30 ? -6.191 -4.102 2.939 1 97.12 30 LEU B C 1
ATOM 2524 O O . LEU B 1 30 ? -6.02 -4.617 4.047 1 97.12 30 LEU B O 1
ATOM 2528 N N . SER B 1 31 ? -5.949 -2.801 2.664 1 95.94 31 SER B N 1
ATOM 2529 C CA . SER B 1 31 ? -5.379 -1.927 3.684 1 95.94 31 SER B CA 1
ATOM 2530 C C . SER B 1 31 ? -6.332 -1.75 4.859 1 95.94 31 SER B C 1
ATOM 2532 O O . SER B 1 31 ? -5.902 -1.451 5.977 1 95.94 31 SER B O 1
ATOM 2534 N N . GLN B 1 32 ? -7.582 -1.869 4.668 1 93.31 32 GLN B N 1
ATOM 2535 C CA . GLN B 1 32 ? -8.555 -1.754 5.75 1 93.31 32 GLN B CA 1
ATOM 2536 C C . GLN B 1 32 ? -8.516 -2.979 6.656 1 93.31 32 GLN B C 1
ATOM 2538 O O . GLN B 1 32 ? -8.82 -2.885 7.848 1 93.31 32 GLN B O 1
ATOM 2543 N N . ALA B 1 33 ? -8.094 -4.113 6.094 1 93.31 33 ALA B N 1
ATOM 2544 C CA . ALA B 1 33 ? -8.062 -5.363 6.852 1 93.31 33 ALA B CA 1
ATOM 2545 C C . ALA B 1 33 ? -6.668 -5.629 7.414 1 93.31 33 ALA B C 1
ATOM 2547 O O . ALA B 1 33 ? -6.488 -6.52 8.242 1 93.31 33 ALA B O 1
ATOM 2548 N N . ILE B 1 34 ? -5.684 -4.887 6.984 1 95.19 34 ILE B N 1
ATOM 2549 C CA . ILE B 1 34 ? -4.281 -5.109 7.316 1 95.19 34 ILE B CA 1
ATOM 2550 C C . ILE B 1 34 ? -3.725 -3.895 8.055 1 95.19 34 ILE B C 1
ATOM 2552 O O . ILE B 1 34 ? -3.98 -2.754 7.66 1 95.19 34 ILE B O 1
ATOM 2556 N N . ASP B 1 35 ? -2.969 -4.098 9.094 1 96.06 35 ASP B N 1
ATOM 2557 C CA . ASP B 1 35 ? -2.443 -3.002 9.898 1 96.06 35 ASP B CA 1
ATOM 2558 C C . ASP B 1 35 ? -1.252 -2.338 9.219 1 96.06 35 ASP B C 1
ATOM 2560 O O . ASP B 1 35 ? -0.998 -1.148 9.414 1 96.06 35 ASP B O 1
ATOM 2564 N N . GLU B 1 36 ? -0.515 -3.111 8.492 1 97.69 36 GLU B N 1
ATOM 2565 C CA . GLU B 1 36 ? 0.654 -2.646 7.754 1 97.69 36 GLU B CA 1
ATOM 2566 C C . GLU B 1 36 ? 0.801 -3.391 6.43 1 97.69 36 GLU B C 1
ATOM 2568 O O . GLU B 1 36 ? 1.142 -4.574 6.41 1 97.69 36 GLU B O 1
ATOM 2573 N N . LEU B 1 37 ? 0.511 -2.75 5.359 1 98.38 37 LEU B N 1
ATOM 2574 C CA . LEU B 1 37 ? 0.599 -3.336 4.027 1 98.38 37 LEU B CA 1
ATOM 2575 C C . LEU B 1 37 ? 1.809 -2.793 3.271 1 98.38 37 LEU B C 1
ATOM 2577 O O . LEU B 1 37 ? 1.896 -1.591 3.012 1 98.38 37 LEU B O 1
ATOM 2581 N N . ILE B 1 38 ? 2.732 -3.658 2.939 1 98.5 38 ILE B N 1
ATOM 2582 C CA . ILE B 1 38 ? 3.906 -3.293 2.154 1 98.5 38 ILE B CA 1
ATOM 2583 C C . ILE B 1 38 ? 3.637 -3.547 0.673 1 98.5 38 ILE B C 1
ATOM 2585 O O . ILE B 1 38 ? 3.355 -4.68 0.272 1 98.5 38 ILE B O 1
ATOM 2589 N N . VAL B 1 39 ? 3.639 -2.535 -0.139 1 98.5 39 VAL B N 1
ATOM 2590 C CA . VAL B 1 39 ? 3.379 -2.633 -1.571 1 98.5 39 VAL B CA 1
ATOM 2591 C C . VAL B 1 39 ? 4.695 -2.539 -2.342 1 98.5 39 VAL B C 1
ATOM 2593 O O . VAL B 1 39 ? 5.41 -1.538 -2.244 1 98.5 39 VAL B O 1
ATOM 2596 N N . LYS B 1 40 ? 5.035 -3.561 -3.115 1 98.06 40 LYS B N 1
ATOM 2597 C CA . LYS B 1 40 ? 6.309 -3.623 -3.832 1 98.06 40 LYS B CA 1
ATOM 2598 C C . LYS B 1 40 ? 6.09 -3.93 -5.312 1 98.06 40 LYS B C 1
ATOM 2600 O O . LYS B 1 40 ? 5.516 -4.961 -5.66 1 98.06 40 LYS B O 1
ATOM 2605 N N . PRO B 1 41 ? 6.504 -3.057 -6.207 1 97.25 41 PRO B N 1
ATOM 2606 C CA . PRO B 1 41 ? 6.457 -3.33 -7.645 1 97.25 41 PRO B CA 1
ATOM 2607 C C . PRO B 1 41 ? 7.676 -4.105 -8.141 1 97.25 41 PRO B C 1
ATOM 2609 O O . PRO B 1 41 ? 8.805 -3.811 -7.738 1 97.25 41 PRO B O 1
ATOM 2612 N N . THR B 1 42 ? 7.461 -5.094 -8.922 1 96.62 42 THR B N 1
ATOM 2613 C CA . THR B 1 42 ? 8.578 -5.688 -9.648 1 96.62 42 THR B CA 1
ATOM 2614 C C . THR B 1 42 ? 9.016 -4.789 -10.797 1 96.62 42 THR B C 1
ATOM 2616 O O . THR B 1 42 ? 8.188 -4.086 -11.391 1 96.62 42 THR B O 1
ATOM 2619 N N . ARG B 1 43 ? 10.266 -4.797 -11.109 1 93.62 43 ARG B N 1
ATOM 2620 C CA . ARG B 1 43 ? 10.812 -3.951 -12.164 1 93.62 43 ARG B CA 1
ATOM 2621 C C . ARG B 1 43 ? 11.492 -4.789 -13.234 1 93.62 43 ARG B C 1
ATOM 2623 O O . ARG B 1 43 ? 11.656 -4.34 -14.375 1 93.62 43 ARG B O 1
ATOM 2630 N N . LYS B 1 44 ? 11.922 -5.965 -12.906 1 93.12 44 LYS B N 1
ATOM 2631 C CA . LYS B 1 44 ? 12.578 -6.891 -13.828 1 93.12 44 LYS B CA 1
ATOM 2632 C C . LYS B 1 44 ? 12.227 -8.336 -13.5 1 93.12 44 LYS B C 1
ATOM 2634 O O . LYS B 1 44 ? 11.641 -8.617 -12.445 1 93.12 44 LYS B O 1
ATOM 2639 N N . LYS B 1 45 ? 12.609 -9.227 -14.43 1 91 45 LYS B N 1
ATOM 2640 C CA . LYS B 1 45 ? 12.391 -10.648 -14.211 1 91 45 LYS B CA 1
ATOM 2641 C C . LYS B 1 45 ? 13.062 -11.125 -12.922 1 91 45 LYS B C 1
ATOM 2643 O O . LYS B 1 45 ? 14.188 -10.719 -12.617 1 91 45 LYS B O 1
ATOM 2648 N N . ARG B 1 46 ? 12.383 -11.945 -12.078 1 95 46 ARG B N 1
ATOM 2649 C CA . ARG B 1 46 ? 12.875 -12.609 -10.875 1 95 46 ARG B CA 1
ATOM 2650 C C . ARG B 1 46 ? 12.797 -11.688 -9.664 1 95 46 ARG B C 1
ATOM 2652 O O . ARG B 1 46 ? 13.156 -12.078 -8.555 1 95 46 ARG B O 1
ATOM 2659 N N . ASP B 1 47 ? 12.328 -10.414 -9.883 1 97.5 47 ASP B N 1
ATOM 2660 C CA . ASP B 1 47 ? 12.133 -9.531 -8.734 1 97.5 47 ASP B CA 1
ATOM 2661 C C . ASP B 1 47 ? 11.227 -10.188 -7.691 1 97.5 47 ASP B C 1
ATOM 2663 O O . ASP B 1 47 ? 11.555 -10.203 -6.504 1 97.5 47 ASP B O 1
ATOM 2667 N N . ALA B 1 48 ? 10.148 -10.734 -8.164 1 98.12 48 ALA B N 1
ATOM 2668 C CA . ALA B 1 48 ? 9.188 -11.336 -7.238 1 98.12 48 ALA B CA 1
ATOM 2669 C C . ALA B 1 48 ? 9.82 -12.492 -6.473 1 98.12 48 ALA B C 1
ATOM 2671 O O . ALA B 1 48 ? 9.594 -12.648 -5.27 1 98.12 48 ALA B O 1
ATOM 2672 N N . PHE B 1 49 ? 10.672 -13.266 -7.18 1 98.25 49 PHE B N 1
ATOM 2673 C CA . PHE B 1 49 ? 11.414 -14.352 -6.547 1 98.25 49 PHE B CA 1
ATOM 2674 C C . PHE B 1 49 ? 12.305 -13.82 -5.43 1 98.25 49 PHE B C 1
ATOM 2676 O O . PHE B 1 49 ? 12.273 -14.336 -4.309 1 98.25 49 PHE B O 1
ATOM 2683 N N . GLU B 1 50 ? 13.023 -12.781 -5.734 1 98.25 50 GLU B N 1
ATOM 2684 C CA . GLU B 1 50 ? 13.953 -12.203 -4.77 1 98.25 50 GLU B CA 1
ATOM 2685 C C . GLU B 1 50 ? 13.203 -11.586 -3.59 1 98.25 50 GLU B C 1
ATOM 2687 O O . GLU B 1 50 ? 13.617 -11.742 -2.438 1 98.25 50 GLU B O 1
ATOM 2692 N N . PHE B 1 51 ? 12.125 -10.844 -3.854 1 98.38 51 PHE B N 1
ATOM 2693 C CA . PHE B 1 51 ? 11.312 -10.266 -2.793 1 98.38 51 PHE B CA 1
ATOM 2694 C C . PHE B 1 51 ? 10.828 -11.336 -1.827 1 98.38 51 PHE B C 1
ATOM 2696 O O . PHE B 1 51 ? 10.898 -11.164 -0.609 1 98.38 51 PHE B O 1
ATOM 2703 N N . CYS B 1 52 ? 10.383 -12.453 -2.379 1 98.56 52 CYS B N 1
ATOM 2704 C CA . CYS B 1 52 ? 9.828 -13.547 -1.588 1 98.56 52 CYS B CA 1
ATOM 2705 C C . CYS B 1 52 ? 10.914 -14.234 -0.771 1 98.56 52 CYS B C 1
ATOM 2707 O O . CYS B 1 52 ? 10.688 -14.602 0.385 1 98.56 52 CYS B O 1
ATOM 2709 N N . LEU B 1 53 ? 12.07 -14.43 -1.401 1 97.81 53 LEU B N 1
ATOM 2710 C CA . LEU B 1 53 ? 13.188 -15.055 -0.702 1 97.81 53 LEU B CA 1
ATOM 2711 C C . LEU B 1 53 ? 13.562 -14.258 0.545 1 97.81 53 LEU B C 1
ATOM 2713 O O . LEU B 1 53 ? 14.008 -14.836 1.54 1 97.81 53 LEU B O 1
ATOM 2717 N N . GLU B 1 54 ? 13.336 -12.969 0.519 1 96.81 54 GLU B N 1
ATOM 2718 C CA . GLU B 1 54 ? 13.789 -12.07 1.584 1 96.81 54 GLU B CA 1
ATOM 2719 C C . GLU B 1 54 ? 12.617 -11.648 2.473 1 96.81 54 GLU B C 1
ATOM 2721 O O . GLU B 1 54 ? 12.766 -10.758 3.312 1 96.81 54 GLU B O 1
ATOM 2726 N N . ILE B 1 55 ? 11.492 -12.227 2.348 1 97.56 55 ILE B N 1
ATOM 2727 C CA . ILE B 1 55 ? 10.297 -11.805 3.078 1 97.56 55 ILE B CA 1
ATOM 2728 C C . ILE B 1 55 ? 10.5 -12.031 4.574 1 97.56 55 ILE B C 1
ATOM 2730 O O . ILE B 1 55 ? 11.023 -13.078 4.984 1 97.56 55 ILE B O 1
ATOM 2734 N N . GLY B 1 56 ? 10.219 -11.062 5.398 1 95.19 56 GLY B N 1
ATOM 2735 C CA . GLY B 1 56 ? 10.398 -11.164 6.836 1 95.19 56 GLY B CA 1
ATOM 2736 C C . GLY B 1 56 ? 9.453 -12.156 7.484 1 95.19 56 GLY B C 1
ATOM 2737 O O . GLY B 1 56 ? 8.305 -12.305 7.055 1 95.19 56 GLY B O 1
ATOM 2738 N N . GLU B 1 57 ? 9.812 -12.727 8.57 1 96.38 57 GLU B N 1
ATOM 2739 C CA . GLU B 1 57 ? 9 -13.711 9.281 1 96.38 57 GLU B CA 1
ATOM 2740 C C . GLU B 1 57 ? 7.781 -13.055 9.922 1 96.38 57 GLU B C 1
ATOM 2742 O O . GLU B 1 57 ? 6.832 -13.742 10.312 1 96.38 57 GLU B O 1
ATOM 2747 N N . ASP B 1 58 ? 7.863 -11.734 10.031 1 95.81 58 ASP B N 1
ATOM 2748 C CA . ASP B 1 58 ? 6.758 -11.008 10.648 1 95.81 58 ASP B CA 1
ATOM 2749 C C . ASP B 1 58 ? 5.637 -10.75 9.648 1 95.81 58 ASP B C 1
ATOM 2751 O O . ASP B 1 58 ? 4.559 -10.297 10.016 1 95.81 58 ASP B O 1
ATOM 2755 N N . ILE B 1 59 ? 5.902 -11.047 8.406 1 97.81 59 ILE B N 1
ATOM 2756 C CA . ILE B 1 59 ? 4.863 -10.93 7.383 1 97.81 59 ILE B CA 1
ATOM 2757 C C . ILE B 1 59 ? 3.959 -12.156 7.418 1 97.81 59 ILE B C 1
ATOM 2759 O O . ILE B 1 59 ? 4.383 -13.258 7.059 1 97.81 59 ILE B O 1
ATOM 2763 N N . GLY B 1 60 ? 2.725 -11.977 7.746 1 97.62 60 GLY B N 1
ATOM 2764 C CA . GLY B 1 60 ? 1.797 -13.086 7.895 1 97.62 60 GLY B CA 1
ATOM 2765 C C . GLY B 1 60 ? 1.105 -13.461 6.598 1 97.62 60 GLY B C 1
ATOM 2766 O O . GLY B 1 60 ? 0.639 -14.594 6.441 1 97.62 60 GLY B O 1
ATOM 2767 N N . GLN B 1 61 ? 1.021 -12.469 5.711 1 98.25 61 GLN B N 1
ATOM 2768 C CA . GLN B 1 61 ? 0.34 -12.727 4.449 1 98.25 61 GLN B CA 1
ATOM 2769 C C . GLN B 1 61 ? 1.1 -12.109 3.277 1 98.25 61 GLN B C 1
ATOM 2771 O O . GLN B 1 61 ? 1.687 -11.031 3.41 1 98.25 61 GLN B O 1
ATOM 2776 N N . LEU B 1 62 ? 1.129 -12.766 2.223 1 98.75 62 LEU B N 1
ATOM 2777 C CA . LEU B 1 62 ? 1.638 -12.289 0.941 1 98.75 62 LEU B CA 1
ATOM 2778 C C . LEU B 1 62 ? 0.53 -12.266 -0.107 1 98.75 62 LEU B C 1
ATOM 2780 O O . LEU B 1 62 ? -0.09 -13.297 -0.387 1 98.75 62 LEU B O 1
ATOM 2784 N N . PHE B 1 63 ? 0.233 -11.125 -0.634 1 98.81 63 PHE B N 1
ATOM 2785 C CA . PHE B 1 63 ? -0.672 -11 -1.77 1 98.81 63 PHE B CA 1
ATOM 2786 C C . PHE B 1 63 ? 0.107 -10.82 -3.066 1 98.81 63 PHE B C 1
ATOM 2788 O O . PHE B 1 63 ? 1.035 -10.008 -3.129 1 98.81 63 PHE B O 1
ATOM 2795 N N . ILE B 1 64 ? -0.237 -11.586 -4.051 1 98.62 64 ILE B N 1
ATOM 2796 C CA . ILE B 1 64 ? 0.396 -11.516 -5.363 1 98.62 64 ILE B CA 1
ATOM 2797 C C . ILE B 1 64 ? -0.601 -10.984 -6.391 1 98.62 64 ILE B C 1
ATOM 2799 O O . ILE B 1 64 ? -1.558 -11.672 -6.754 1 98.62 64 ILE B O 1
ATOM 2803 N N . LEU B 1 65 ? -0.447 -9.797 -6.777 1 98.31 65 LEU B N 1
ATOM 2804 C CA . LEU B 1 65 ? -1.256 -9.203 -7.84 1 98.31 65 LEU B CA 1
ATOM 2805 C C . LEU B 1 65 ? -0.55 -9.32 -9.188 1 98.31 65 LEU B C 1
ATOM 2807 O O . LEU B 1 65 ? 0.339 -8.523 -9.492 1 98.31 65 LEU B O 1
ATOM 2811 N N . GLY B 1 66 ? -0.937 -10.242 -9.961 1 95.5 66 GLY B N 1
ATOM 2812 C CA . GLY B 1 66 ? -0.289 -10.523 -11.234 1 95.5 66 GLY B CA 1
ATOM 2813 C C . GLY B 1 66 ? -0.803 -11.789 -11.898 1 95.5 66 GLY B C 1
ATOM 2814 O O . GLY B 1 66 ? -1.85 -12.312 -11.516 1 95.5 66 GLY B O 1
ATOM 2815 N N . GLY B 1 67 ? -0.173 -12.156 -12.953 1 92.75 67 GLY B N 1
ATOM 2816 C CA . GLY B 1 67 ? -0.532 -13.367 -13.664 1 92.75 67 GLY B CA 1
ATOM 2817 C C . GLY B 1 67 ? 0.195 -14.602 -13.156 1 92.75 67 GLY B C 1
ATOM 2818 O O . GLY B 1 67 ? 0.85 -14.555 -12.109 1 92.75 67 GLY B O 1
ATOM 2819 N N . ASP B 1 68 ? 0.067 -15.688 -13.938 1 92.75 68 ASP B N 1
ATOM 2820 C CA . ASP B 1 68 ? 0.632 -16.984 -13.562 1 92.75 68 ASP B CA 1
ATOM 2821 C C . ASP B 1 68 ? 2.154 -16.906 -13.461 1 92.75 68 ASP B C 1
ATOM 2823 O O . ASP B 1 68 ? 2.76 -17.594 -12.633 1 92.75 68 ASP B O 1
ATOM 2827 N N . GLY B 1 69 ? 2.775 -16.125 -14.289 1 92.94 69 GLY B N 1
ATOM 2828 C CA . GLY B 1 69 ? 4.219 -15.953 -14.219 1 92.94 69 GLY B CA 1
ATOM 2829 C C . GLY B 1 69 ? 4.688 -15.336 -12.914 1 92.94 69 GLY B C 1
ATOM 2830 O O . GLY B 1 69 ? 5.66 -15.797 -12.32 1 92.94 69 GLY B O 1
ATOM 2831 N N . THR B 1 70 ? 3.982 -14.25 -12.492 1 95 70 THR B N 1
ATOM 2832 C CA . THR B 1 70 ? 4.309 -13.609 -11.227 1 95 70 THR B CA 1
ATOM 2833 C C . THR B 1 70 ? 4.094 -14.578 -10.062 1 95 70 THR B C 1
ATOM 2835 O O . THR B 1 70 ? 4.934 -14.672 -9.164 1 95 70 THR B O 1
ATOM 2838 N N . VAL B 1 71 ? 3.029 -15.297 -10.141 1 97 71 VAL B N 1
ATOM 2839 C CA . VAL B 1 71 ? 2.719 -16.281 -9.109 1 97 71 VAL B CA 1
ATOM 2840 C C . VAL B 1 71 ? 3.814 -17.344 -9.07 1 97 71 VAL B C 1
ATOM 2842 O O . VAL B 1 71 ? 4.289 -17.719 -7.992 1 97 71 VAL B O 1
ATOM 2845 N N . HIS B 1 72 ? 4.262 -17.781 -10.227 1 96.25 72 HIS B N 1
ATOM 2846 C CA . HIS B 1 72 ? 5.309 -18.781 -10.32 1 96.25 72 HIS B CA 1
ATOM 2847 C C . HIS B 1 72 ? 6.594 -18.312 -9.656 1 96.25 72 HIS B C 1
ATOM 2849 O O . HIS B 1 72 ? 7.199 -19.031 -8.867 1 96.25 72 HIS B O 1
ATOM 2855 N N . GLU B 1 73 ? 6.984 -17.094 -9.945 1 97.25 73 GLU B N 1
ATOM 2856 C CA . GLU B 1 73 ? 8.195 -16.547 -9.336 1 97.25 73 GLU B CA 1
ATOM 2857 C C . GLU B 1 73 ? 8.07 -16.5 -7.816 1 97.25 73 GLU B C 1
ATOM 2859 O O . GLU B 1 73 ? 8.992 -16.922 -7.105 1 97.25 73 GLU B O 1
ATOM 2864 N N . CYS B 1 74 ? 6.941 -16 -7.332 1 98.5 74 CYS B N 1
ATOM 2865 C CA . CYS B 1 74 ? 6.742 -15.883 -5.891 1 98.5 74 CYS B CA 1
ATOM 2866 C C . CYS B 1 74 ? 6.785 -17.25 -5.215 1 98.5 74 CYS B C 1
ATOM 2868 O O . CYS B 1 74 ? 7.434 -17.406 -4.18 1 98.5 74 CYS B O 1
ATOM 2870 N N . ILE B 1 75 ? 6.137 -18.219 -5.809 1 98.06 75 ILE B N 1
ATOM 2871 C CA . ILE B 1 75 ? 6.039 -19.562 -5.227 1 98.06 75 ILE B CA 1
ATOM 2872 C C . ILE B 1 75 ? 7.426 -20.188 -5.141 1 98.06 75 ILE B C 1
ATOM 2874 O O . ILE B 1 75 ? 7.754 -20.859 -4.152 1 98.06 75 ILE B O 1
ATOM 2878 N N . ASN B 1 76 ? 8.219 -19.984 -6.156 1 98.06 76 ASN B N 1
ATOM 2879 C CA . ASN B 1 76 ? 9.57 -20.531 -6.137 1 98.06 76 ASN B CA 1
ATOM 2880 C C . ASN B 1 76 ? 10.414 -19.906 -5.027 1 98.06 76 ASN B C 1
ATOM 2882 O O . ASN B 1 76 ? 11.266 -20.562 -4.441 1 98.06 76 ASN B O 1
ATOM 2886 N N . GLY B 1 77 ? 10.188 -18.672 -4.719 1 98.31 77 GLY B N 1
ATOM 2887 C CA . GLY B 1 77 ? 10.875 -18.031 -3.607 1 98.31 77 GLY B CA 1
ATOM 2888 C C . GLY B 1 77 ? 10.367 -18.484 -2.252 1 98.31 77 GLY B C 1
ATOM 2889 O O . GLY B 1 77 ? 11.148 -18.922 -1.404 1 98.31 77 GLY B O 1
ATOM 2890 N N . ILE B 1 78 ? 9.078 -18.516 -2.061 1 98.62 78 ILE B N 1
ATOM 2891 C CA . ILE B 1 78 ? 8.43 -18.766 -0.776 1 98.62 78 ILE B CA 1
ATOM 2892 C C . ILE B 1 78 ? 8.641 -20.234 -0.38 1 98.62 78 ILE B C 1
ATOM 2894 O O . ILE B 1 78 ? 8.812 -20.531 0.801 1 98.62 78 ILE B O 1
ATOM 2898 N N . SER B 1 79 ? 8.602 -21.125 -1.339 1 98.25 79 SER B N 1
ATOM 2899 C CA . SER B 1 79 ? 8.672 -22.547 -1.075 1 98.25 79 SER B CA 1
ATOM 2900 C C . SER B 1 79 ? 9.984 -22.938 -0.394 1 98.25 79 SER B C 1
ATOM 2902 O O . SER B 1 79 ? 10.086 -23.984 0.23 1 98.25 79 SER B O 1
ATOM 2904 N N . GLN B 1 80 ? 10.969 -22.078 -0.499 1 97.12 80 GLN B N 1
ATOM 2905 C CA . GLN B 1 80 ? 12.289 -22.359 0.052 1 97.12 80 GLN B CA 1
ATOM 2906 C C . GLN B 1 80 ? 12.375 -21.953 1.518 1 97.12 80 GLN B C 1
ATOM 2908 O O . GLN B 1 80 ? 13.328 -22.312 2.215 1 97.12 80 GLN B O 1
ATOM 2913 N N . LEU B 1 81 ? 11.414 -21.266 2.012 1 98 81 LEU B N 1
ATOM 2914 C CA . LEU B 1 81 ? 11.484 -20.672 3.34 1 98 81 LEU B CA 1
ATOM 2915 C C . LEU B 1 81 ? 11.016 -21.656 4.402 1 98 81 LEU B C 1
ATOM 2917 O O . LEU B 1 81 ? 10.195 -22.531 4.125 1 98 81 LEU B O 1
ATOM 2921 N N . GLN B 1 82 ? 11.469 -21.516 5.582 1 96.88 82 GLN B N 1
ATOM 2922 C CA . GLN B 1 82 ? 11.016 -22.297 6.727 1 96.88 82 GLN B CA 1
ATOM 2923 C C . GLN B 1 82 ? 9.68 -21.781 7.242 1 96.88 82 GLN B C 1
ATOM 2925 O O . GLN B 1 82 ? 8.742 -22.562 7.441 1 96.88 82 GLN B O 1
ATOM 2930 N N . THR B 1 83 ? 9.672 -20.453 7.52 1 97.38 83 THR B N 1
ATOM 2931 C CA . THR B 1 83 ? 8.43 -19.781 7.883 1 97.38 83 THR B CA 1
ATOM 2932 C C . THR B 1 83 ? 7.812 -19.094 6.672 1 97.38 83 THR B C 1
ATOM 2934 O O . THR B 1 83 ? 8.453 -18.234 6.047 1 97.38 83 THR B O 1
ATOM 2937 N N . LYS B 1 84 ? 6.621 -19.5 6.332 1 98.38 84 LYS B N 1
ATOM 2938 C CA . LYS B 1 84 ? 5.984 -19.016 5.117 1 98.38 84 LYS B CA 1
ATOM 2939 C C . LYS B 1 84 ? 4.719 -18.234 5.438 1 98.38 84 LYS B C 1
ATOM 2941 O O . LYS B 1 84 ? 3.951 -18.609 6.324 1 98.38 84 LYS B O 1
ATOM 2946 N N . PRO B 1 85 ? 4.469 -17.156 4.832 1 98.38 85 PRO B N 1
ATOM 2947 C CA . PRO B 1 85 ? 3.184 -16.453 4.973 1 98.38 85 PRO B CA 1
ATOM 2948 C C . PRO B 1 85 ? 2.039 -17.188 4.273 1 98.38 85 PRO B C 1
ATOM 2950 O O . PRO B 1 85 ? 2.281 -18.047 3.422 1 98.38 85 PRO B O 1
ATOM 2953 N N . ASP B 1 86 ? 0.785 -16.859 4.66 1 98.44 86 ASP B N 1
ATOM 2954 C CA . ASP B 1 86 ? -0.36 -17.25 3.838 1 98.44 86 ASP B CA 1
ATOM 2955 C C . ASP B 1 86 ? -0.379 -16.469 2.527 1 98.44 86 ASP B C 1
ATOM 2957 O O . ASP B 1 86 ? -0.072 -15.266 2.506 1 98.44 86 ASP B O 1
ATOM 2961 N N . ILE B 1 87 ? -0.717 -17.125 1.505 1 98.75 87 ILE B N 1
ATOM 2962 C CA . ILE B 1 87 ? -0.586 -16.5 0.191 1 98.75 87 ILE B CA 1
ATOM 2963 C C . ILE B 1 87 ? -1.971 -16.234 -0.398 1 98.75 87 ILE B C 1
ATOM 2965 O O . ILE B 1 87 ? -2.822 -17.141 -0.412 1 98.75 87 ILE B O 1
ATOM 2969 N N . GLY B 1 88 ? -2.25 -15.062 -0.793 1 98.69 88 GLY B N 1
ATOM 2970 C CA . GLY B 1 88 ? -3.424 -14.711 -1.574 1 98.69 88 GLY B CA 1
ATOM 2971 C C . GLY B 1 88 ? -3.09 -14.273 -2.988 1 98.69 88 GLY B C 1
ATOM 2972 O O . GLY B 1 88 ? -2.215 -13.43 -3.195 1 98.69 88 GLY B O 1
ATOM 2973 N N . ILE B 1 89 ? -3.742 -14.852 -3.986 1 98.56 89 ILE B N 1
ATOM 2974 C CA . ILE B 1 89 ? -3.529 -14.484 -5.383 1 98.56 89 ILE B CA 1
ATOM 2975 C C . ILE B 1 89 ? -4.621 -13.516 -5.828 1 98.56 89 ILE B C 1
ATOM 2977 O O . ILE B 1 89 ? -5.812 -13.805 -5.699 1 98.56 89 ILE B O 1
ATOM 2981 N N . LEU B 1 90 ? -4.25 -12.367 -6.238 1 98.5 90 LEU B N 1
ATOM 2982 C CA . LEU B 1 90 ? -5.117 -11.43 -6.941 1 98.5 90 LEU B CA 1
ATOM 2983 C C . LEU B 1 90 ? -4.93 -11.539 -8.453 1 98.5 90 LEU B C 1
ATOM 2985 O O . LEU B 1 90 ? -3.877 -11.172 -8.977 1 98.5 90 LEU B O 1
ATOM 2989 N N . PRO B 1 91 ? -5.938 -12.031 -9.148 1 96.62 91 PRO B N 1
ATOM 2990 C CA . PRO B 1 91 ? -5.801 -12.445 -10.547 1 96.62 91 PRO B CA 1
ATOM 2991 C C . PRO B 1 91 ? -5.602 -11.273 -11.5 1 96.62 91 PRO B C 1
ATOM 2993 O O . PRO B 1 91 ? -6.574 -10.75 -12.055 1 96.62 91 PRO B O 1
ATOM 2996 N N . GLY B 1 92 ? -4.387 -10.938 -11.742 1 93.19 92 GLY B N 1
ATOM 2997 C CA . GLY B 1 92 ? -4.066 -9.805 -12.594 1 93.19 92 GLY B CA 1
ATOM 2998 C C . GLY B 1 92 ? -3.604 -10.211 -13.977 1 93.19 92 GLY B C 1
ATOM 2999 O O . GLY B 1 92 ? -3.221 -9.359 -14.781 1 93.19 92 GLY B O 1
ATOM 3000 N N . GLY B 1 93 ? -3.654 -11.508 -14.242 1 90.12 93 GLY B N 1
ATOM 3001 C CA . GLY B 1 93 ? -3.166 -11.992 -15.531 1 90.12 93 GLY B CA 1
ATOM 3002 C C . GLY B 1 93 ? -4.277 -12.438 -16.453 1 90.12 93 GLY B C 1
ATOM 3003 O O . GLY B 1 93 ? -5.441 -12.07 -16.266 1 90.12 93 GLY B O 1
ATOM 3004 N N . THR B 1 94 ? -3.92 -13.117 -17.438 1 85.06 94 THR B N 1
ATOM 3005 C CA . THR B 1 94 ? -4.848 -13.555 -18.484 1 85.06 94 THR B CA 1
ATOM 3006 C C . THR B 1 94 ? -5.531 -14.859 -18.078 1 85.06 94 THR B C 1
ATOM 3008 O O . THR B 1 94 ? -6.758 -14.945 -18.078 1 85.06 94 THR B O 1
ATOM 3011 N N . CYS B 1 95 ? -4.824 -15.883 -17.641 1 88.12 95 CYS B N 1
ATOM 3012 C CA . CYS B 1 95 ? -5.383 -17.203 -17.359 1 88.12 95 CYS B CA 1
ATOM 3013 C C . CYS B 1 95 ? -5.707 -17.344 -15.875 1 88.12 95 CYS B C 1
ATOM 3015 O O . CYS B 1 95 ? -6.82 -17.719 -15.508 1 88.12 95 CYS B O 1
ATOM 3017 N N . ASN B 1 96 ? -4.711 -17.016 -15.039 1 93.81 96 ASN B N 1
ATOM 3018 C CA . ASN B 1 96 ? -4.926 -17.062 -13.602 1 93.81 96 ASN B CA 1
ATOM 3019 C C . ASN B 1 96 ? -5.379 -18.453 -13.148 1 93.81 96 ASN B C 1
ATOM 3021 O O . ASN B 1 96 ? -6.367 -18.578 -12.422 1 93.81 96 ASN B O 1
ATOM 3025 N N . ASP B 1 97 ? -4.629 -19.438 -13.531 1 93.38 97 ASP B N 1
ATOM 3026 C CA . ASP B 1 97 ? -5.062 -20.828 -13.422 1 93.38 97 ASP B CA 1
ATOM 3027 C C . ASP B 1 97 ? -5.234 -21.234 -11.961 1 93.38 97 ASP B C 1
ATOM 3029 O O . ASP B 1 97 ? -6.25 -21.828 -11.594 1 93.38 97 ASP B O 1
ATOM 3033 N N . PHE B 1 98 ? -4.266 -20.875 -11.148 1 96.38 98 PHE B N 1
ATOM 3034 C CA . PHE B 1 98 ? -4.367 -21.391 -9.789 1 96.38 98 PHE B CA 1
ATOM 3035 C C . PHE B 1 98 ? -5.387 -20.594 -8.984 1 96.38 98 PHE B C 1
ATOM 3037 O O . PHE B 1 98 ? -5.98 -21.109 -8.031 1 96.38 98 PHE B O 1
ATOM 3044 N N . SER B 1 99 ? -5.535 -19.312 -9.25 1 96.75 99 SER B N 1
ATOM 3045 C CA . SER B 1 99 ? -6.629 -18.578 -8.625 1 96.75 99 SER B CA 1
ATOM 3046 C C . SER B 1 99 ? -7.977 -19.219 -8.938 1 96.75 99 SER B C 1
ATOM 3048 O O . SER B 1 99 ? -8.867 -19.25 -8.086 1 96.75 99 SER B O 1
ATOM 3050 N N . ARG B 1 100 ? -8.133 -19.688 -10.156 1 94.75 100 ARG B N 1
ATOM 3051 C CA . ARG B 1 100 ? -9.352 -20.406 -10.523 1 94.75 100 ARG B CA 1
ATOM 3052 C C . ARG B 1 100 ? -9.5 -21.688 -9.711 1 94.75 100 ARG B C 1
ATOM 3054 O O . ARG B 1 100 ? -10.594 -22.016 -9.25 1 94.75 100 ARG B O 1
ATOM 3061 N N . ALA B 1 101 ? -8.398 -22.406 -9.547 1 95.25 101 ALA B N 1
ATOM 3062 C CA . ALA B 1 101 ? -8.406 -23.641 -8.758 1 95.25 101 ALA B CA 1
ATOM 3063 C C . ALA B 1 101 ? -8.875 -23.375 -7.332 1 95.25 101 ALA B C 1
ATOM 3065 O O . ALA B 1 101 ? -9.523 -24.219 -6.723 1 95.25 101 ALA B O 1
ATOM 3066 N N . LEU B 1 102 ? -8.57 -22.203 -6.848 1 96.94 102 LEU B N 1
ATOM 3067 C CA . LEU B 1 102 ? -8.898 -21.828 -5.477 1 96.94 102 LEU B CA 1
ATOM 3068 C C . LEU B 1 102 ? -10.273 -21.172 -5.406 1 96.94 102 LEU B C 1
ATOM 3070 O O . LEU B 1 102 ? -10.688 -20.688 -4.348 1 96.94 102 LEU B O 1
ATOM 3074 N N . ARG B 1 103 ? -10.93 -21.031 -6.551 1 95.62 103 ARG B N 1
ATOM 3075 C CA . ARG B 1 103 ? -12.273 -20.469 -6.672 1 95.62 103 ARG B CA 1
ATOM 3076 C C . ARG B 1 103 ? -12.281 -18.984 -6.285 1 95.62 103 ARG B C 1
ATOM 3078 O O . ARG B 1 103 ? -13.258 -18.5 -5.703 1 95.62 103 ARG B O 1
ATOM 3085 N N . ILE B 1 104 ? -11.234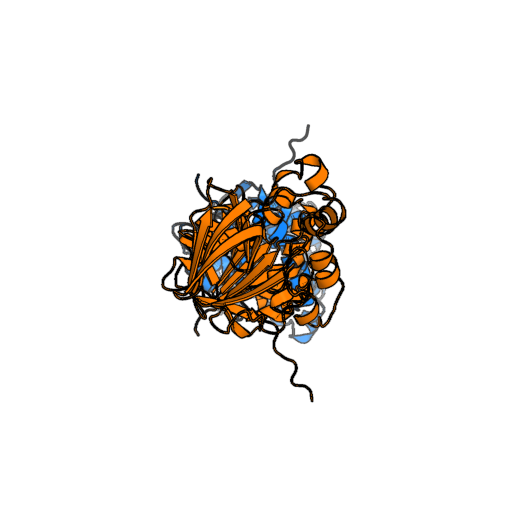 -18.328 -6.5 1 97.69 104 ILE B N 1
ATOM 3086 C CA . ILE B 1 104 ? -11.133 -16.891 -6.273 1 97.69 104 ILE B CA 1
ATOM 3087 C C . ILE B 1 104 ? -11.828 -16.141 -7.41 1 97.69 104 ILE B C 1
ATOM 3089 O O . ILE B 1 104 ? -11.625 -16.453 -8.586 1 97.69 104 ILE B O 1
ATOM 3093 N N . PRO B 1 105 ? -12.672 -15.141 -7.07 1 97.5 105 PRO B N 1
ATOM 3094 C CA . PRO B 1 105 ? -13.273 -14.336 -8.133 1 97.5 105 PRO B CA 1
ATOM 3095 C C . PRO B 1 105 ? -12.234 -13.742 -9.078 1 97.5 105 PRO B C 1
ATOM 3097 O O . PRO B 1 105 ? -11.164 -13.312 -8.633 1 97.5 105 PRO B O 1
ATOM 3100 N N . GLN B 1 106 ? -12.516 -13.648 -10.336 1 96.25 106 GLN B N 1
ATOM 3101 C CA . GLN B 1 106 ? -11.539 -13.195 -11.32 1 96.25 106 GLN B CA 1
ATOM 3102 C C . GLN B 1 106 ? -11.578 -11.68 -11.484 1 96.25 106 GLN B C 1
ATOM 3104 O O . GLN B 1 106 ? -10.711 -11.094 -12.125 1 96.25 106 GLN B O 1
ATOM 3109 N N . ASN B 1 107 ? -12.578 -11.055 -10.883 1 96.62 107 ASN B N 1
ATOM 3110 C CA . ASN B 1 107 ? -12.586 -9.609 -10.711 1 96.62 107 ASN B CA 1
ATOM 3111 C C . ASN B 1 107 ? -11.719 -9.172 -9.531 1 96.62 107 ASN B C 1
ATOM 3113 O O . ASN B 1 107 ? -11.914 -9.641 -8.406 1 96.62 107 ASN B O 1
ATOM 3117 N N . ILE B 1 108 ? -10.844 -8.297 -9.758 1 97.19 108 ILE B N 1
ATOM 3118 C CA . ILE B 1 108 ? -9.812 -7.953 -8.789 1 97.19 108 ILE B CA 1
ATOM 3119 C C . ILE B 1 108 ? -10.461 -7.453 -7.496 1 97.19 108 ILE B C 1
ATOM 3121 O O . ILE B 1 108 ? -10.047 -7.828 -6.398 1 97.19 108 ILE B O 1
ATOM 3125 N N . GLU B 1 109 ? -11.43 -6.531 -7.625 1 96.56 109 GLU B N 1
ATOM 3126 C CA . GLU B 1 109 ? -12.109 -5.984 -6.453 1 96.56 109 GLU B CA 1
ATOM 3127 C C . GLU B 1 109 ? -12.773 -7.09 -5.637 1 96.56 109 GLU B C 1
ATOM 3129 O O . GLU B 1 109 ? -12.602 -7.16 -4.418 1 96.56 109 GLU B O 1
ATOM 3134 N N . LYS B 1 110 ? -13.5 -7.953 -6.281 1 97.56 110 LYS B N 1
ATOM 3135 C CA . LYS B 1 110 ? -14.188 -9.062 -5.617 1 97.56 110 LYS B CA 1
ATOM 3136 C C . LYS B 1 110 ? -13.18 -10.047 -5.02 1 97.56 110 LYS B C 1
ATOM 3138 O O . LYS B 1 110 ? -13.422 -10.617 -3.957 1 97.56 110 LYS B O 1
ATOM 3143 N N . ALA B 1 111 ? -12.086 -10.281 -5.73 1 98.25 111 ALA B N 1
ATOM 3144 C CA . ALA B 1 111 ? -11.023 -11.141 -5.215 1 98.25 111 ALA B CA 1
ATOM 3145 C C . ALA B 1 111 ? -10.445 -10.586 -3.92 1 98.25 111 ALA B C 1
ATOM 3147 O O . ALA B 1 111 ? -10.289 -11.312 -2.938 1 98.25 111 ALA B O 1
ATOM 3148 N N . ALA B 1 112 ? -10.117 -9.281 -3.91 1 97.75 112 ALA B N 1
ATOM 3149 C CA . ALA B 1 112 ? -9.57 -8.625 -2.723 1 97.75 112 ALA B CA 1
ATOM 3150 C C . ALA B 1 112 ? -10.531 -8.734 -1.544 1 97.75 112 ALA B C 1
ATOM 3152 O O . ALA B 1 112 ? -10.117 -9.031 -0.421 1 97.75 112 ALA B O 1
ATOM 3153 N N . GLU B 1 113 ? -11.781 -8.484 -1.79 1 96.69 113 GLU B N 1
ATOM 3154 C CA . GLU B 1 113 ? -12.797 -8.586 -0.749 1 96.69 113 GLU B CA 1
AT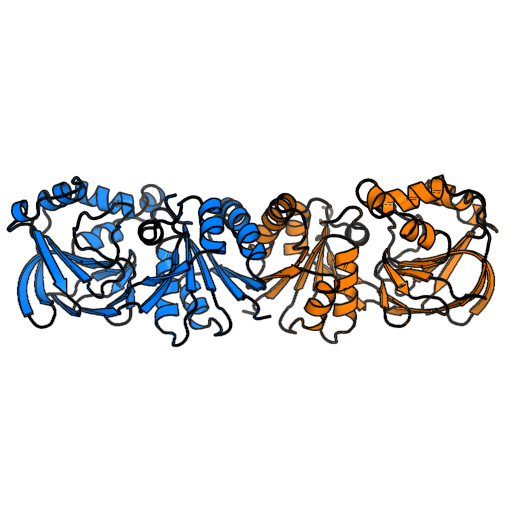OM 3155 C C . GLU B 1 113 ? -12.844 -10 -0.165 1 96.69 113 GLU B C 1
ATOM 3157 O O . GLU B 1 113 ? -12.875 -10.172 1.055 1 96.69 113 GLU B O 1
ATOM 3162 N N . ALA B 1 114 ? -12.828 -10.953 -1.019 1 97.31 114 ALA B N 1
ATOM 3163 C CA . ALA B 1 114 ? -12.914 -12.344 -0.594 1 97.31 114 ALA B CA 1
ATOM 3164 C C . ALA B 1 114 ? -11.695 -12.75 0.227 1 97.31 114 ALA B C 1
ATOM 3166 O O . ALA B 1 114 ? -11.812 -13.484 1.207 1 97.31 114 ALA B O 1
ATOM 3167 N N . LEU B 1 115 ? -10.547 -12.242 -0.145 1 97.75 115 LEU B N 1
ATOM 3168 C CA . LEU B 1 115 ? -9.297 -12.703 0.45 1 97.75 115 LEU B CA 1
ATOM 3169 C C . LEU B 1 115 ? -8.984 -11.922 1.719 1 97.75 115 LEU B C 1
ATOM 3171 O O . LEU B 1 115 ? -8.25 -12.398 2.584 1 97.75 115 LEU B O 1
ATOM 3175 N N . ALA B 1 116 ? -9.445 -10.672 1.797 1 94.75 116 ALA B N 1
ATOM 3176 C CA . ALA B 1 116 ? -9.203 -9.852 2.98 1 94.75 116 ALA B CA 1
ATOM 3177 C C . ALA B 1 116 ? -9.594 -10.602 4.254 1 94.75 116 ALA B C 1
ATOM 3179 O O . ALA B 1 116 ? -8.922 -10.477 5.285 1 94.75 116 ALA B O 1
ATOM 3180 N N . ASN B 1 117 ? -10.562 -11.375 4.18 1 88.69 117 ASN B N 1
ATOM 3181 C CA . ASN B 1 117 ? -10.984 -12.195 5.312 1 88.69 117 ASN B CA 1
ATOM 3182 C C . ASN B 1 117 ? -10.992 -13.68 4.957 1 88.69 117 ASN B C 1
ATOM 3184 O O . ASN B 1 117 ? -11.797 -14.445 5.492 1 88.69 117 ASN B O 1
ATOM 3188 N N . GLY B 1 118 ? -10.211 -14 4.031 1 94.38 118 GLY B N 1
ATOM 3189 C CA . GLY B 1 118 ? -10.172 -15.375 3.559 1 94.38 118 GLY B CA 1
ATOM 3190 C C . GLY B 1 118 ? -9.562 -16.328 4.559 1 94.38 118 GLY B C 1
ATOM 3191 O O . GLY B 1 118 ? -8.992 -15.906 5.57 1 94.38 118 GLY B O 1
ATOM 3192 N N . SER B 1 119 ? -9.727 -17.578 4.32 1 95.5 119 SER B N 1
ATOM 3193 C CA . SER B 1 119 ? -9.172 -18.641 5.16 1 95.5 119 SER B CA 1
ATOM 3194 C C . SER B 1 119 ? -8.031 -19.359 4.453 1 95.5 119 SER B C 1
ATOM 3196 O O . SER B 1 119 ? -8.148 -19.734 3.283 1 95.5 119 SER B O 1
ATOM 3198 N N . PRO B 1 120 ? -6.973 -19.547 5.184 1 97.38 120 PRO B N 1
ATOM 3199 C CA . PRO B 1 120 ? -5.867 -20.281 4.566 1 97.38 120 PRO B CA 1
ATOM 3200 C C . PRO B 1 120 ? -6.137 -21.781 4.477 1 97.38 120 PRO B C 1
ATOM 3202 O O . PRO B 1 120 ? -6.668 -22.375 5.418 1 97.38 120 PRO B O 1
ATOM 3205 N N . VAL B 1 121 ? -5.844 -22.406 3.406 1 97.56 121 VAL B N 1
ATOM 3206 C CA . VAL B 1 121 ? -5.945 -23.844 3.211 1 97.56 121 VAL B CA 1
ATOM 3207 C C . VAL B 1 121 ? -4.605 -24.391 2.738 1 97.56 121 VAL B C 1
ATOM 3209 O O . VAL B 1 121 ? -3.877 -23.734 2 1 97.56 121 VAL B O 1
ATOM 3212 N N . PRO B 1 122 ? -4.27 -25.578 3.16 1 98.25 122 PRO B N 1
ATOM 3213 C CA . PRO B 1 122 ? -3.029 -26.188 2.666 1 98.25 122 PRO B CA 1
ATOM 3214 C C . PRO B 1 122 ? -3.109 -26.578 1.193 1 98.25 122 PRO B C 1
ATOM 3216 O O . PRO B 1 122 ? -4.152 -27.047 0.729 1 98.25 122 PRO B O 1
ATOM 3219 N N . VAL B 1 123 ? -2.08 -26.344 0.467 1 98.31 123 VAL B N 1
ATOM 3220 C CA . VAL B 1 123 ? -2.008 -26.719 -0.938 1 98.31 123 VAL B CA 1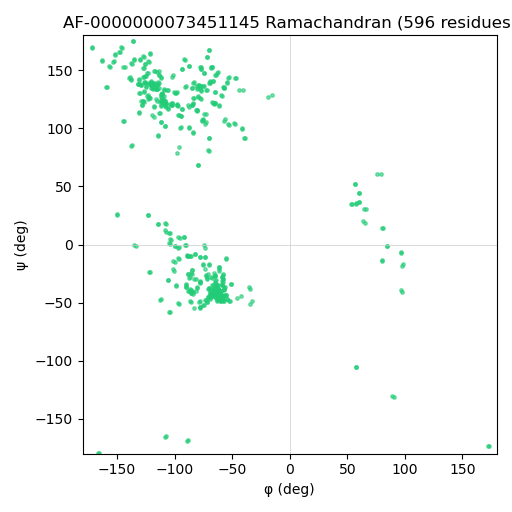
ATOM 3221 C C . VAL B 1 123 ? -0.697 -27.453 -1.207 1 98.31 123 VAL B C 1
ATOM 3223 O O . VAL B 1 123 ? 0.34 -27.125 -0.63 1 98.31 123 VAL B O 1
ATOM 3226 N N . ASP B 1 124 ? -0.811 -28.453 -2.043 1 98.69 124 ASP B N 1
ATOM 3227 C CA . ASP B 1 124 ? 0.363 -29.219 -2.465 1 98.69 124 ASP B CA 1
ATOM 3228 C C . ASP B 1 124 ? 1.17 -28.438 -3.508 1 98.69 124 ASP B C 1
ATOM 3230 O O . ASP B 1 124 ? 0.622 -27.609 -4.23 1 98.69 124 ASP B O 1
ATOM 3234 N N . VAL B 1 125 ? 2.412 -28.672 -3.525 1 98.69 125 VAL B N 1
ATOM 3235 C CA . VAL B 1 125 ? 3.336 -28.125 -4.508 1 98.69 125 VAL B CA 1
ATOM 3236 C C . VAL B 1 125 ? 4.184 -29.234 -5.109 1 98.69 125 VAL B C 1
ATOM 3238 O O . VAL B 1 125 ? 4.625 -30.141 -4.402 1 98.69 125 VAL B O 1
ATOM 3241 N N . LEU B 1 126 ? 4.379 -29.203 -6.434 1 98.62 126 LEU B N 1
ATOM 3242 C CA . LEU B 1 126 ? 5.316 -30.125 -7.074 1 98.62 126 LEU B CA 1
ATOM 3243 C C . LEU B 1 126 ? 6.738 -29.562 -7.023 1 98.62 126 LEU B C 1
ATOM 3245 O O . LEU B 1 126 ? 6.996 -28.453 -7.496 1 98.62 126 LEU B O 1
ATOM 3249 N N . LYS B 1 127 ? 7.594 -30.281 -6.41 1 98.69 127 LYS B N 1
ATOM 3250 C CA . LYS B 1 127 ? 9.016 -29.953 -6.504 1 98.69 127 LYS B CA 1
ATOM 3251 C C . LYS B 1 127 ? 9.688 -30.75 -7.613 1 98.69 127 LYS B C 1
ATOM 3253 O O . LYS B 1 127 ? 9.781 -31.969 -7.535 1 98.69 127 LYS B O 1
ATOM 3258 N N . ALA B 1 128 ? 10.086 -30.109 -8.68 1 97.75 128 ALA B N 1
ATOM 3259 C CA . ALA B 1 128 ? 10.789 -30.719 -9.812 1 97.75 128 ALA B CA 1
ATOM 3260 C C . ALA B 1 128 ? 12.25 -30.297 -9.844 1 97.75 128 ALA B C 1
ATOM 3262 O O . ALA B 1 128 ? 12.578 -29.203 -10.312 1 97.75 128 ALA B O 1
ATOM 3263 N N . ASN B 1 129 ? 13.078 -31.172 -9.406 1 95 129 ASN B N 1
ATOM 3264 C CA . ASN B 1 129 ? 14.484 -30.828 -9.188 1 95 129 ASN B CA 1
ATOM 3265 C C . ASN B 1 129 ? 14.625 -29.656 -8.219 1 95 129 ASN B C 1
ATOM 3267 O O . ASN B 1 129 ? 14.25 -29.766 -7.051 1 95 129 ASN B O 1
ATOM 3271 N N . ASP B 1 130 ? 14.953 -28.484 -8.75 1 94.62 130 ASP B N 1
ATOM 3272 C CA . ASP B 1 130 ? 15.172 -27.359 -7.852 1 94.62 130 ASP B CA 1
ATOM 3273 C C . ASP B 1 130 ? 14.109 -26.281 -8.07 1 94.62 130 ASP B C 1
ATOM 3275 O O . ASP B 1 130 ? 14.273 -25.141 -7.617 1 94.62 130 ASP B O 1
ATOM 3279 N N . HIS B 1 131 ? 13.031 -26.703 -8.711 1 97.19 131 HIS B N 1
ATOM 3280 C CA . HIS B 1 131 ? 11.969 -25.75 -9.016 1 97.19 131 HIS B CA 1
ATOM 3281 C C . HIS B 1 131 ? 10.641 -26.203 -8.422 1 97.19 131 HIS B C 1
ATOM 3283 O O . HIS B 1 131 ? 10.469 -27.391 -8.109 1 97.19 131 HIS B O 1
ATOM 3289 N N . TYR B 1 132 ? 9.766 -25.312 -8.234 1 98 132 TYR B N 1
ATOM 3290 C CA . TYR B 1 132 ? 8.453 -25.578 -7.656 1 98 132 TYR B CA 1
ATOM 3291 C C . TYR B 1 132 ? 7.344 -25.172 -8.625 1 98 132 TYR B C 1
ATOM 3293 O O . TYR B 1 132 ? 7.438 -24.156 -9.305 1 98 132 TYR B O 1
ATOM 3301 N N . CYS B 1 133 ? 6.273 -26.031 -8.664 1 95.62 133 CYS B N 1
ATOM 3302 C CA . CYS B 1 133 ? 5.121 -25.781 -9.523 1 95.62 133 CYS B CA 1
ATOM 3303 C C . CYS B 1 133 ? 3.82 -25.906 -8.742 1 95.62 133 CYS B C 1
ATOM 3305 O O . CYS B 1 133 ? 3.67 -26.828 -7.922 1 95.62 133 CYS B O 1
ATOM 3307 N N . LEU B 1 134 ? 2.971 -24.969 -9.055 1 96.94 134 LEU B N 1
ATOM 3308 C CA . LEU B 1 134 ? 1.657 -25.031 -8.422 1 96.94 134 LEU B CA 1
ATOM 3309 C C . LEU B 1 134 ? 0.685 -25.844 -9.273 1 96.94 134 LEU B C 1
ATOM 3311 O O . LEU B 1 134 ? -0.16 -26.562 -8.734 1 96.94 134 LEU B O 1
ATOM 3315 N N . ASN B 1 135 ? 0.886 -25.688 -10.531 1 95.31 135 ASN B N 1
ATOM 3316 C CA . ASN B 1 135 ? -0.125 -26.281 -11.414 1 95.31 135 ASN B CA 1
ATOM 3317 C C . ASN B 1 135 ? 0.366 -27.562 -12.055 1 95.31 135 ASN B C 1
ATOM 3319 O O . ASN B 1 135 ? -0.292 -28.609 -11.953 1 95.31 135 ASN B O 1
ATOM 3323 N N . PHE B 1 136 ? 1.551 -27.422 -12.82 1 94.81 136 PHE B N 1
ATOM 3324 C CA . PHE B 1 136 ? 1.929 -28.625 -13.547 1 94.81 136 PHE B CA 1
ATOM 3325 C C . PHE B 1 136 ? 3.385 -28.562 -13.992 1 94.81 136 PHE B C 1
ATOM 3327 O O . PHE B 1 136 ? 3.982 -27.484 -14.008 1 94.81 136 PHE B O 1
ATOM 3334 N N . TRP B 1 137 ? 3.91 -29.672 -14.219 1 96 137 TRP B N 1
ATOM 3335 C CA . TRP B 1 137 ? 5.148 -29.938 -14.945 1 96 137 TRP B CA 1
ATOM 3336 C C . TRP B 1 137 ? 4.887 -30.797 -16.172 1 96 137 TRP B C 1
ATOM 3338 O O . TRP B 1 137 ? 4.121 -31.766 -16.109 1 96 137 TRP B O 1
ATOM 3348 N N . GLY B 1 138 ? 5.457 -30.469 -17.391 1 94.62 138 GLY B N 1
ATOM 3349 C CA . GLY B 1 138 ? 5.137 -31.266 -18.547 1 94.62 138 GLY B CA 1
ATOM 3350 C C . GLY B 1 138 ? 6.195 -31.203 -19.641 1 94.62 138 GLY B C 1
ATOM 3351 O O . GLY B 1 138 ? 6.902 -30.203 -19.75 1 94.62 138 GLY B O 1
ATOM 3352 N N . ILE B 1 139 ? 6.312 -32.25 -20.453 1 93.31 139 ILE B N 1
ATOM 3353 C CA . ILE B 1 139 ? 7.195 -32.312 -21.609 1 93.31 139 ILE B CA 1
ATOM 3354 C C . ILE B 1 139 ? 6.395 -32.719 -22.844 1 93.31 139 ILE B C 1
ATOM 3356 O O . ILE B 1 139 ? 5.316 -33.312 -22.719 1 93.31 139 ILE B O 1
ATOM 3360 N N . GLY B 1 140 ? 7.016 -32.438 -24.078 1 89.94 140 GLY B N 1
ATOM 3361 C CA . GLY B 1 140 ? 6.348 -32.75 -25.328 1 89.94 140 GLY B CA 1
ATOM 3362 C C . GLY B 1 140 ? 5.469 -31.641 -25.844 1 89.94 140 GLY B C 1
ATOM 3363 O O . GLY B 1 140 ? 5.887 -30.469 -25.875 1 89.94 140 GLY B O 1
ATOM 3364 N N . LEU B 1 141 ? 4.258 -31.891 -26.203 1 82.19 141 LEU B N 1
ATOM 3365 C CA . LEU B 1 141 ? 3.357 -30.953 -26.859 1 82.19 141 LEU B CA 1
ATOM 3366 C C . LEU B 1 141 ? 3.146 -29.719 -26 1 82.19 141 LEU B C 1
ATOM 3368 O O . LEU B 1 141 ? 3.031 -28.609 -26.531 1 82.19 141 LEU B O 1
ATOM 3372 N N . ILE B 1 142 ? 3.143 -29.875 -24.734 1 82.31 142 ILE B N 1
ATOM 3373 C CA . ILE B 1 142 ? 2.814 -28.797 -23.797 1 82.31 142 ILE B CA 1
ATOM 3374 C C . ILE B 1 142 ? 3.914 -27.734 -23.844 1 82.31 142 ILE B C 1
ATOM 3376 O O . ILE B 1 142 ? 3.664 -26.562 -23.547 1 82.31 142 ILE B O 1
ATOM 3380 N N . THR B 1 143 ? 5.199 -28.109 -24.172 1 81.94 143 THR B N 1
ATOM 3381 C CA . THR B 1 143 ? 6.32 -27.188 -24.25 1 81.94 143 THR B CA 1
ATOM 3382 C C . THR B 1 143 ? 6.316 -26.438 -25.578 1 81.94 143 THR B C 1
ATOM 3384 O O . THR B 1 143 ? 6.871 -25.344 -25.688 1 81.94 143 THR B O 1
ATOM 3387 N N . GLU B 1 144 ? 5.941 -27.109 -26.672 1 69.62 144 GLU B N 1
ATOM 3388 C CA . GLU B 1 144 ? 5.906 -26.5 -27.984 1 69.62 144 GLU B CA 1
ATOM 3389 C C . GLU B 1 144 ? 4.922 -25.328 -28.031 1 69.62 144 GLU B C 1
ATOM 3391 O O . GLU B 1 144 ? 5.172 -24.328 -28.703 1 69.62 144 GLU B O 1
ATOM 3396 N N . ALA B 1 145 ? 3.883 -25.5 -27.406 1 58.62 145 ALA B N 1
ATOM 3397 C CA . ALA B 1 145 ? 2.867 -24.453 -27.344 1 58.62 145 ALA B CA 1
ATOM 3398 C C . ALA B 1 145 ? 3.398 -23.219 -26.625 1 58.62 145 ALA B C 1
ATOM 3400 O O . ALA B 1 145 ? 3.066 -22.094 -27 1 58.62 145 ALA B O 1
ATOM 3401 N N . SER B 1 146 ? 4.309 -23.438 -25.688 1 54.19 146 SER B N 1
ATOM 3402 C CA . SER B 1 146 ? 4.875 -22.328 -24.922 1 54.19 146 SER B CA 1
ATOM 3403 C C . SER B 1 146 ? 6.008 -21.656 -25.688 1 54.19 146 SER B C 1
ATOM 3405 O O . SER B 1 146 ? 6.25 -20.453 -25.516 1 54.19 146 SER B O 1
ATOM 3407 N N . SER B 1 147 ? 6.773 -22.484 -26.594 1 49.5 147 SER B N 1
ATOM 3408 C CA . SER B 1 147 ? 7.941 -22 -27.312 1 49.5 147 SER B CA 1
ATOM 3409 C C . SER B 1 147 ? 7.531 -21.266 -28.594 1 49.5 147 SER B C 1
ATOM 3411 O O . SER B 1 147 ? 8.266 -20.406 -29.094 1 49.5 147 SER B O 1
ATOM 3413 N N . HIS B 1 148 ? 6.57 -21.719 -29.406 1 45.44 148 HIS B N 1
ATOM 3414 C CA . HIS B 1 148 ? 6.227 -21.109 -30.688 1 45.44 148 HIS B CA 1
ATOM 3415 C C . HIS B 1 148 ? 5.473 -19.797 -30.484 1 45.44 148 HIS B C 1
ATOM 3417 O O . HIS B 1 148 ? 4.91 -19.25 -31.438 1 45.44 148 HIS B O 1
ATOM 3423 N N . ILE B 1 149 ? 5.191 -19.438 -29.391 1 41.97 149 ILE B N 1
ATOM 3424 C CA . ILE B 1 149 ? 4.582 -18.109 -29.297 1 41.97 149 ILE B CA 1
ATOM 3425 C C . ILE B 1 149 ? 5.625 -17.047 -29.609 1 41.97 149 ILE B C 1
ATOM 3427 O O . ILE B 1 149 ? 6.59 -16.875 -28.859 1 41.97 149 ILE B O 1
ATOM 3431 N N . ASN B 1 150 ? 5.848 -16.844 -30.828 1 39.69 150 ASN B N 1
ATOM 3432 C CA . ASN B 1 150 ? 6.582 -15.633 -31.172 1 39.69 150 ASN B CA 1
ATOM 3433 C C . ASN B 1 150 ? 6.137 -14.445 -30.328 1 39.69 150 ASN B C 1
ATOM 3435 O O . ASN B 1 150 ? 4.961 -14.344 -29.969 1 39.69 150 ASN B O 1
ATOM 3439 N N . GLN B 1 151 ? 7.07 -13.688 -29.766 1 41.38 151 GLN B N 1
ATOM 3440 C CA . GLN B 1 151 ? 6.875 -12.531 -28.891 1 41.38 151 GLN B CA 1
ATOM 3441 C C . GLN B 1 151 ? 5.637 -11.742 -29.297 1 41.38 151 GLN B C 1
ATOM 3443 O O . GLN B 1 151 ? 4.945 -11.172 -28.438 1 41.38 151 GLN B O 1
ATOM 3448 N N . THR B 1 152 ? 5.492 -11.68 -30.594 1 39.59 152 THR B N 1
ATOM 3449 C CA . THR B 1 152 ? 4.484 -10.797 -31.156 1 39.59 152 THR B CA 1
ATOM 3450 C C . THR B 1 152 ? 3.082 -11.367 -30.953 1 39.59 152 THR B C 1
ATOM 3452 O O . THR B 1 152 ? 2.152 -10.625 -30.625 1 39.59 152 THR B O 1
ATOM 3455 N N . GLU B 1 153 ? 2.92 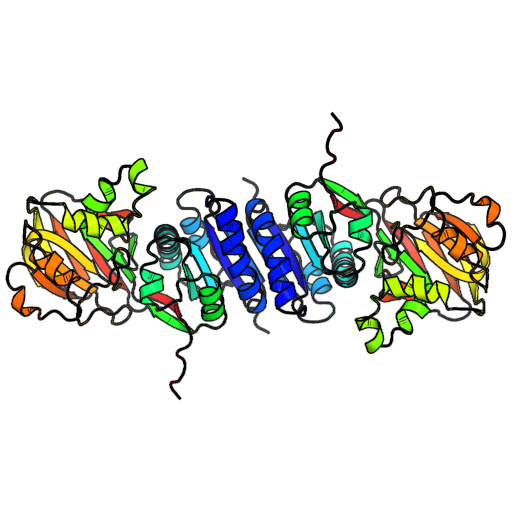-12.672 -31.375 1 38.62 153 GLU B N 1
ATOM 3456 C CA . GLU B 1 153 ? 1.57 -13.219 -31.266 1 38.62 153 GLU B CA 1
ATOM 3457 C C . GLU B 1 153 ? 1.218 -13.516 -29.797 1 38.62 153 GLU B C 1
ATOM 3459 O O . GLU B 1 153 ? 0.059 -13.789 -29.484 1 38.62 153 GLU B O 1
ATOM 3464 N N . LYS B 1 154 ? 2.154 -13.664 -28.969 1 47.41 154 LYS B N 1
ATOM 3465 C CA . LYS B 1 154 ? 1.98 -13.75 -27.516 1 47.41 154 LYS B CA 1
ATOM 3466 C C . LYS B 1 154 ? 1.039 -12.664 -27.016 1 47.41 154 LYS B C 1
ATOM 3468 O O . LYS B 1 154 ? 0.339 -12.859 -26.016 1 47.41 154 LYS B O 1
ATOM 3473 N N . ALA B 1 155 ? 1.384 -11.445 -27.594 1 41.53 155 ALA B N 1
ATOM 3474 C CA . ALA B 1 155 ? 0.675 -10.258 -27.141 1 41.53 155 ALA B CA 1
ATOM 3475 C C . ALA B 1 155 ? -0.833 -10.414 -27.312 1 41.53 155 ALA B C 1
ATOM 3477 O O . ALA B 1 155 ? -1.612 -9.898 -26.5 1 41.53 155 ALA B O 1
ATOM 3478 N N . LEU B 1 156 ? -1.122 -10.953 -28.469 1 39.09 156 LEU B N 1
ATOM 3479 C CA . LEU B 1 156 ? -2.543 -11.008 -28.797 1 39.09 156 LEU B CA 1
ATOM 3480 C C . LEU B 1 156 ? -3.205 -12.227 -28.156 1 39.09 156 LEU B C 1
ATOM 3482 O O . LEU B 1 156 ? -4.344 -12.148 -27.703 1 39.09 156 LEU B O 1
ATOM 3486 N N . LEU B 1 157 ? -2.623 -13.508 -28.438 1 44.28 157 LEU B N 1
ATOM 3487 C CA . LEU B 1 157 ? -3.314 -14.703 -27.953 1 44.28 157 LEU B CA 1
ATOM 3488 C C . LEU B 1 157 ? -2.73 -15.164 -26.625 1 44.28 157 LEU B C 1
ATOM 3490 O O . LEU B 1 157 ? -1.514 -15.312 -26.5 1 44.28 157 LEU B O 1
ATOM 3494 N N . GLY B 1 158 ? -3.096 -14.664 -25.594 1 42.69 158 GLY B N 1
ATOM 3495 C CA . GLY B 1 158 ? -2.697 -15.125 -24.281 1 42.69 158 GLY B CA 1
ATOM 3496 C C . GLY B 1 158 ? -2.162 -16.547 -24.281 1 42.69 158 GLY B C 1
ATOM 3497 O O . GLY B 1 158 ? -2.49 -17.328 -25.172 1 42.69 158 GLY B O 1
ATOM 3498 N N . ARG B 1 159 ? -1.087 -16.938 -23.828 1 46.5 159 ARG B N 1
ATOM 3499 C CA . ARG B 1 159 ? -0.344 -18.188 -23.812 1 46.5 159 ARG B CA 1
ATOM 3500 C C . ARG B 1 159 ? -1.29 -19.391 -23.781 1 46.5 159 ARG B C 1
ATOM 3502 O O . ARG B 1 159 ? -1.059 -20.391 -24.453 1 46.5 159 ARG B O 1
ATOM 3509 N N . ILE B 1 160 ? -2.326 -19.453 -22.891 1 47.5 160 ILE B N 1
ATOM 3510 C CA . ILE B 1 160 ? -3.229 -20.562 -22.594 1 47.5 160 ILE B CA 1
ATOM 3511 C C . ILE B 1 160 ? -4.176 -20.797 -23.766 1 47.5 160 ILE B C 1
ATOM 3513 O O . ILE B 1 160 ? -4.398 -21.938 -24.188 1 47.5 160 ILE B O 1
ATOM 3517 N N . SER B 1 161 ? -4.719 -19.656 -24.297 1 52.22 161 SER B N 1
ATOM 3518 C CA . SER B 1 161 ? -5.469 -19.75 -25.547 1 52.22 161 SER B CA 1
ATOM 3519 C C . SER B 1 161 ? -4.633 -20.406 -26.656 1 52.22 161 SER B C 1
ATOM 3521 O O . SER B 1 161 ? -5.164 -21.125 -27.5 1 52.22 161 SER B O 1
ATOM 3523 N N . TYR B 1 162 ? -3.457 -20.453 -26.25 1 52.5 162 TYR B N 1
ATOM 3524 C CA . TYR B 1 162 ? -2.537 -21 -27.234 1 52.5 162 TYR B CA 1
ATOM 3525 C C . TYR B 1 162 ? -2.459 -22.516 -27.125 1 52.5 162 TYR B C 1
ATOM 3527 O O . TYR B 1 162 ? -2.443 -23.219 -28.141 1 52.5 162 TYR B O 1
ATOM 3535 N N . PHE B 1 163 ? -2.457 -22.938 -25.766 1 58.59 163 PHE B N 1
ATOM 3536 C CA . PHE B 1 163 ? -2.406 -24.391 -25.641 1 58.59 163 PHE B CA 1
ATOM 3537 C C . PHE B 1 163 ? -3.602 -25.047 -26.328 1 58.59 163 PHE B C 1
ATOM 3539 O O . PHE B 1 163 ? -3.439 -25.984 -27.094 1 58.59 163 PHE B O 1
ATOM 3546 N N . THR B 1 164 ? -4.676 -24.438 -26.016 1 60.88 164 THR B N 1
ATOM 3547 C CA . THR B 1 164 ? -5.867 -25.031 -26.609 1 60.88 164 THR B CA 1
ATOM 3548 C C . THR B 1 164 ? -5.871 -24.844 -28.125 1 60.88 164 THR B C 1
ATOM 3550 O O . THR B 1 164 ? -6.273 -25.75 -28.859 1 60.88 164 THR B O 1
ATOM 3553 N N . SER B 1 165 ? -5.344 -23.703 -28.438 1 60.31 165 SER B N 1
ATOM 3554 C CA . SER B 1 165 ? -5.27 -23.469 -29.875 1 60.31 165 SER B CA 1
ATOM 3555 C C . SER B 1 165 ? -4.246 -24.391 -30.531 1 60.31 165 SER B C 1
ATOM 3557 O O . SER B 1 165 ? -4.488 -24.938 -31.609 1 60.31 165 SER B O 1
ATOM 3559 N N . ALA B 1 166 ? -3.178 -24.531 -29.75 1 59.69 166 ALA B N 1
ATOM 3560 C CA . ALA B 1 166 ? -2.158 -25.422 -30.297 1 59.69 166 ALA B CA 1
ATOM 3561 C C . ALA B 1 166 ? -2.684 -26.844 -30.406 1 59.69 166 ALA B C 1
ATOM 3563 O O . ALA B 1 166 ? -2.434 -27.531 -31.406 1 59.69 166 ALA B O 1
ATOM 3564 N N . LEU B 1 167 ? -3.408 -27.203 -29.359 1 63.53 167 LEU B N 1
ATOM 3565 C CA . LEU B 1 167 ? -3.996 -28.547 -29.391 1 63.53 167 LEU B CA 1
ATOM 3566 C C . LEU B 1 167 ? -4.895 -28.719 -30.609 1 63.53 167 LEU B C 1
ATOM 3568 O O . LEU B 1 167 ? -4.988 -29.812 -31.156 1 63.53 167 LEU B O 1
ATOM 3572 N N . ARG B 1 168 ? -5.332 -27.594 -31 1 60.84 168 ARG B N 1
ATOM 3573 C CA . ARG B 1 168 ? -6.293 -27.672 -32.094 1 60.84 168 ARG B CA 1
ATOM 3574 C C . ARG B 1 168 ? -5.582 -27.719 -33.438 1 60.84 168 ARG B C 1
ATOM 3576 O O . ARG B 1 168 ? -6.125 -28.234 -34.406 1 60.84 168 ARG B O 1
ATOM 3583 N N . THR B 1 169 ? -4.406 -27.188 -33.406 1 61 169 THR B N 1
ATOM 3584 C CA . THR B 1 169 ? -3.787 -27 -34.719 1 61 169 THR B CA 1
ATOM 3585 C C . THR B 1 169 ? -2.682 -28.031 -34.938 1 61 169 THR B C 1
ATOM 3587 O O . THR B 1 169 ? -2.381 -28.391 -36.094 1 61 169 THR B O 1
ATOM 3590 N N . ILE B 1 170 ? -2.111 -28.391 -33.875 1 60.94 170 ILE B N 1
ATOM 3591 C CA . ILE B 1 170 ? -0.946 -29.25 -34.031 1 60.94 170 ILE B CA 1
ATOM 3592 C C . ILE B 1 170 ? -1.397 -30.656 -34.406 1 60.94 170 ILE B C 1
ATOM 3594 O O . ILE B 1 170 ? -2.234 -31.25 -33.75 1 60.94 170 ILE B O 1
ATOM 3598 N N . SER B 1 171 ? -1.049 -31.062 -35.719 1 61.31 171 SER B N 1
ATOM 3599 C CA . SER B 1 171 ? -1.236 -32.406 -36.25 1 61.31 171 SER B CA 1
ATOM 3600 C C . SER B 1 171 ? 0.102 -33.094 -36.531 1 61.31 171 SER B C 1
ATOM 3602 O O . SER B 1 171 ? 1.087 -32.406 -36.844 1 61.31 171 SER B O 1
ATOM 3604 N N . ASN B 1 172 ? 0.182 -34.406 -36.094 1 67.94 172 ASN B N 1
ATOM 3605 C CA . ASN B 1 172 ? 1.271 -35.312 -36.469 1 67.94 172 ASN B CA 1
ATOM 3606 C C . ASN B 1 172 ? 2.523 -35.031 -35.625 1 67.94 172 ASN B C 1
ATOM 3608 O O . ASN B 1 172 ? 3.578 -34.719 -36.188 1 67.94 172 ASN B O 1
ATOM 3612 N N . LEU B 1 173 ? 2.363 -35.188 -34.344 1 76.62 173 LEU B N 1
ATOM 3613 C CA . LEU B 1 173 ? 3.512 -35.062 -33.469 1 76.62 173 LEU B CA 1
ATOM 3614 C C . LEU B 1 173 ? 4.344 -36.344 -33.438 1 76.62 173 LEU B C 1
ATOM 3616 O O . LEU B 1 173 ? 3.803 -37.438 -33.594 1 76.62 173 LEU B O 1
ATOM 3620 N N . GLU B 1 174 ? 5.645 -36.156 -33.5 1 83.38 174 GLU B N 1
ATOM 3621 C CA . GLU B 1 174 ? 6.523 -37.281 -33.344 1 83.38 174 GLU B CA 1
ATOM 3622 C C . GLU B 1 174 ? 6.645 -37.688 -31.875 1 83.38 174 GLU B C 1
ATOM 3624 O O . GLU B 1 174 ? 6.957 -36.875 -31.031 1 83.38 174 GLU B O 1
ATOM 3629 N N . PRO B 1 175 ? 6.344 -39 -31.625 1 91.31 175 PRO B N 1
ATOM 3630 C CA . PRO B 1 175 ? 6.473 -39.438 -30.234 1 91.31 175 PRO B CA 1
ATOM 3631 C C . PRO B 1 175 ? 7.922 -39.469 -29.75 1 91.31 175 PRO B C 1
ATOM 3633 O O . PRO B 1 175 ? 8.844 -39.594 -30.562 1 91.31 175 PRO B O 1
ATOM 3636 N N . PHE B 1 176 ? 8.117 -39.312 -28.5 1 93.44 176 PHE B N 1
ATOM 3637 C CA . PHE B 1 176 ? 9.422 -39.469 -27.859 1 93.44 176 PHE B CA 1
ATOM 3638 C C . PHE B 1 176 ? 9.383 -40.656 -26.875 1 93.44 176 PHE B C 1
ATOM 3640 O O . PHE B 1 176 ? 8.344 -40.938 -26.297 1 93.44 176 PHE B O 1
ATOM 3647 N N . SER B 1 177 ? 10.531 -41.281 -26.75 1 96.25 177 SER B N 1
ATOM 3648 C CA . SER B 1 177 ? 10.656 -42.375 -25.781 1 96.25 177 SER B CA 1
ATOM 3649 C C . SER B 1 177 ? 10.945 -41.844 -24.375 1 96.25 177 SER B C 1
ATOM 3651 O O . SER B 1 177 ? 11.727 -40.906 -24.219 1 96.25 177 SER B O 1
ATOM 3653 N N . PHE B 1 178 ? 10.273 -42.5 -23.359 1 97.25 178 PHE B N 1
ATOM 3654 C CA . PHE B 1 178 ? 10.523 -42.094 -21.984 1 97.25 178 PHE B CA 1
ATOM 3655 C C . PHE B 1 178 ? 10.484 -43.281 -21.047 1 97.25 178 PHE B C 1
ATOM 3657 O O . PHE B 1 178 ? 9.953 -44.344 -21.406 1 97.25 178 PHE B O 1
ATOM 3664 N N . ARG B 1 179 ? 11.195 -43.188 -19.969 1 98.38 179 ARG B N 1
ATOM 3665 C CA . ARG B 1 179 ? 11.055 -44.031 -18.812 1 98.38 179 ARG B CA 1
ATOM 3666 C C . ARG B 1 179 ? 10.445 -43.281 -17.625 1 98.38 179 ARG B C 1
ATOM 3668 O O . ARG B 1 179 ? 10.867 -42.188 -17.312 1 98.38 179 ARG B O 1
ATOM 3675 N N . LEU B 1 180 ? 9.406 -43.875 -17.078 1 97.88 180 LEU B N 1
ATOM 3676 C CA . LEU B 1 180 ? 8.656 -43.25 -16 1 97.88 180 LEU B CA 1
ATOM 3677 C C . LEU B 1 180 ? 8.633 -44.125 -14.758 1 97.88 180 LEU B C 1
ATOM 3679 O O . LEU B 1 180 ? 8.445 -45.344 -14.852 1 97.88 180 LEU B O 1
ATOM 3683 N N . SER B 1 181 ? 9.031 -43.594 -13.648 1 98.44 181 SER B N 1
ATOM 3684 C CA . SER B 1 181 ? 8.867 -44.25 -12.352 1 98.44 181 SER B CA 1
ATOM 3685 C C . SER B 1 181 ? 7.859 -43.469 -11.484 1 98.44 181 SER B C 1
ATOM 3687 O O . SER B 1 181 ? 8.016 -42.281 -11.25 1 98.44 181 SER B O 1
ATOM 3689 N N . ILE B 1 182 ? 6.785 -44.125 -11.031 1 98.38 182 ILE B N 1
ATOM 3690 C CA . ILE B 1 182 ? 5.781 -43.562 -10.141 1 98.38 182 ILE B CA 1
ATOM 3691 C C . ILE B 1 182 ? 5.746 -44.344 -8.836 1 98.38 182 ILE B C 1
ATOM 3693 O O . ILE B 1 182 ? 5.348 -45.531 -8.812 1 98.38 182 ILE B O 1
ATOM 3697 N N . ASP B 1 183 ? 6.207 -43.719 -7.781 1 98.31 183 ASP B N 1
ATOM 3698 C CA . ASP B 1 183 ? 6.277 -44.344 -6.469 1 98.31 183 ASP B CA 1
ATOM 3699 C C . ASP B 1 183 ? 7.043 -45.688 -6.531 1 98.31 183 ASP B C 1
ATOM 3701 O O . ASP B 1 183 ? 6.633 -46.656 -5.922 1 98.31 183 ASP B O 1
ATOM 3705 N N . GLY B 1 184 ? 7.988 -45.719 -7.352 1 96.88 184 GLY B N 1
ATOM 3706 C CA . GLY B 1 184 ? 8.867 -46.875 -7.418 1 96.88 184 GLY B CA 1
ATOM 3707 C C . GLY B 1 184 ? 8.5 -47.844 -8.539 1 96.88 184 GLY B C 1
ATOM 3708 O O . GLY B 1 184 ? 9.297 -48.719 -8.898 1 96.88 184 GLY B O 1
ATOM 3709 N N . GLU B 1 185 ? 7.32 -47.781 -9.094 1 97.69 185 GLU B N 1
ATOM 3710 C CA . GLU B 1 185 ? 6.922 -48.625 -10.219 1 97.69 185 GLU B CA 1
ATOM 3711 C C . GLU B 1 185 ? 7.383 -48.031 -11.547 1 97.69 185 GLU B C 1
ATOM 3713 O O . GLU B 1 185 ? 7.047 -46.875 -11.859 1 97.69 185 GLU B O 1
ATOM 3718 N N . GLU B 1 186 ? 8.055 -48.781 -12.258 1 97.19 186 GLU B N 1
ATOM 3719 C CA . GLU B 1 186 ? 8.703 -48.25 -13.453 1 97.19 186 GLU B CA 1
ATOM 3720 C C . GLU B 1 186 ? 8.062 -48.812 -14.719 1 97.19 186 GLU B C 1
ATOM 3722 O O . GLU B 1 186 ? 7.637 -50 -14.742 1 97.19 186 GLU B O 1
ATOM 3727 N N . PHE B 1 187 ? 7.965 -48.031 -15.758 1 95 187 PHE B N 1
ATOM 3728 C CA . PHE B 1 187 ? 7.609 -48.5 -17.094 1 95 187 PHE B CA 1
ATOM 3729 C C . PHE B 1 187 ? 8.188 -47.562 -18.156 1 95 187 PHE B C 1
ATOM 3731 O O . PHE B 1 187 ? 8.609 -46.438 -17.859 1 95 187 PHE B O 1
ATOM 3738 N N . ALA B 1 188 ? 8.344 -48.062 -19.312 1 96.56 188 ALA B N 1
ATOM 3739 C CA . ALA B 1 188 ? 8.805 -47.312 -20.484 1 96.56 188 ALA B CA 1
ATOM 3740 C C . ALA B 1 188 ? 7.734 -47.312 -21.578 1 96.56 188 ALA B C 1
ATOM 3742 O O . ALA B 1 188 ? 6.922 -48.219 -21.672 1 96.56 188 ALA B O 1
ATOM 3743 N N . ASP B 1 189 ? 7.727 -46.281 -22.297 1 95.06 189 ASP B N 1
ATOM 3744 C CA . ASP B 1 189 ? 6.727 -46.125 -23.344 1 95.06 189 ASP B CA 1
ATOM 3745 C C . ASP B 1 189 ? 7.113 -45 -24.297 1 95.06 189 ASP B C 1
ATOM 3747 O O . ASP B 1 189 ? 8.227 -44.469 -24.219 1 95.06 189 ASP B O 1
ATOM 3751 N N . GLU B 1 190 ? 6.316 -44.75 -25.266 1 94.19 190 GLU B N 1
ATOM 3752 C CA . GLU B 1 190 ? 6.402 -43.594 -26.141 1 94.19 190 GLU B CA 1
ATOM 3753 C C . GLU B 1 190 ? 5.156 -42.719 -26.016 1 94.19 190 GLU B C 1
ATOM 3755 O O . GLU B 1 190 ? 4.047 -43.219 -25.844 1 94.19 190 GLU B O 1
ATOM 3760 N N . ALA B 1 191 ? 5.406 -41.469 -26.016 1 93.06 191 ALA B N 1
ATOM 3761 C CA . ALA B 1 191 ? 4.293 -40.531 -25.891 1 93.06 191 ALA B CA 1
ATOM 3762 C C . ALA B 1 191 ? 4.578 -39.25 -26.656 1 93.06 191 ALA B C 1
ATOM 3764 O O . ALA B 1 191 ? 5.715 -39 -27.062 1 93.06 191 ALA B O 1
ATOM 3765 N N . VAL B 1 192 ? 3.535 -38.438 -26.875 1 89.38 192 VAL B N 1
ATOM 3766 C CA . VAL B 1 192 ? 3.711 -37.125 -27.469 1 89.38 192 VAL B CA 1
ATOM 3767 C C . VAL B 1 192 ? 3.668 -36.062 -26.375 1 89.38 192 VAL B C 1
ATOM 3769 O O . VAL B 1 192 ? 4.082 -34.938 -26.578 1 89.38 192 VAL B O 1
ATOM 3772 N N . MET B 1 193 ? 3.186 -36.469 -25.172 1 91.31 193 MET B N 1
ATOM 3773 C CA . MET B 1 193 ? 3.096 -35.562 -24.047 1 91.31 193 MET B CA 1
ATOM 3774 C C . MET B 1 193 ? 3.025 -36.312 -22.734 1 91.31 193 MET B C 1
ATOM 3776 O O . MET B 1 193 ? 2.33 -37.312 -22.625 1 91.31 193 MET B O 1
ATOM 3780 N N . VAL B 1 194 ? 3.711 -35.938 -21.766 1 93.94 194 VAL B N 1
ATOM 3781 C CA . VAL B 1 194 ? 3.607 -36.375 -20.375 1 93.94 194 VAL B CA 1
ATOM 3782 C C . VAL B 1 194 ? 3.467 -35.156 -19.469 1 93.94 194 VAL B C 1
ATOM 3784 O O . VAL B 1 194 ? 4.277 -34.219 -19.531 1 93.94 194 VAL B O 1
ATOM 3787 N N . VAL B 1 195 ? 2.391 -35.125 -18.703 1 94.12 195 VAL B N 1
ATOM 3788 C CA . VAL B 1 195 ? 2.16 -34 -17.797 1 94.12 195 VAL B CA 1
ATOM 3789 C C . VAL B 1 195 ? 1.933 -34.5 -16.375 1 94.12 195 VAL B C 1
ATOM 3791 O O . VAL B 1 195 ? 1.229 -35.5 -16.188 1 94.12 195 VAL B O 1
ATOM 3794 N N . VAL B 1 196 ? 2.631 -33.906 -15.461 1 96.75 196 VAL B N 1
ATOM 3795 C CA . VAL B 1 196 ? 2.408 -34.125 -14.031 1 96.75 196 VAL B CA 1
ATOM 3796 C C . VAL B 1 196 ? 1.63 -32.938 -13.453 1 96.75 196 VAL B C 1
ATOM 3798 O O . VAL B 1 196 ? 2.107 -31.812 -13.469 1 96.75 196 VAL B O 1
ATOM 3801 N N . LEU B 1 197 ? 0.478 -33.25 -12.891 1 96.06 197 LEU B N 1
ATOM 3802 C CA . LEU B 1 197 ? -0.461 -32.188 -12.531 1 96.06 197 LEU B CA 1
ATOM 3803 C C . LEU B 1 197 ? -0.658 -32.125 -11.016 1 96.06 197 LEU B C 1
ATOM 3805 O O . LEU B 1 197 ? -0.74 -33.156 -10.359 1 96.06 197 LEU B O 1
ATOM 3809 N N . ASN B 1 198 ? -0.673 -30.906 -10.539 1 96.75 198 ASN B N 1
ATOM 3810 C CA . ASN B 1 198 ? -1.171 -30.578 -9.211 1 96.75 198 ASN B CA 1
ATOM 3811 C C . ASN B 1 198 ? -2.463 -29.766 -9.281 1 96.75 198 ASN B C 1
ATOM 3813 O O . ASN B 1 198 ? -3.447 -30.109 -8.617 1 96.75 198 ASN B O 1
ATOM 3817 N N . GLY B 1 199 ? -2.496 -28.797 -10.07 1 93.44 199 GLY B N 1
ATOM 3818 C CA . GLY B 1 199 ? -3.668 -27.953 -10.258 1 93.44 199 GLY B CA 1
ATOM 3819 C C . GLY B 1 199 ? -4.566 -28.438 -11.383 1 93.44 199 GLY B C 1
ATOM 3820 O O . GLY B 1 199 ? -4.105 -29.094 -12.32 1 93.44 199 GLY B O 1
ATOM 3821 N N . PRO B 1 200 ? -5.82 -28 -11.359 1 89.56 200 PRO B N 1
ATOM 3822 C CA . PRO B 1 200 ? -6.797 -28.547 -12.297 1 89.56 200 PRO B CA 1
ATOM 3823 C C . PRO B 1 200 ? -6.977 -27.672 -13.539 1 89.56 200 PRO B C 1
ATOM 3825 O O . PRO B 1 200 ? -7.844 -27.953 -14.375 1 89.56 200 PRO B O 1
ATOM 3828 N N . PHE B 1 201 ? -6.188 -26.672 -13.664 1 87.31 201 PHE B N 1
ATOM 3829 C CA . PHE B 1 201 ? -6.398 -25.781 -14.805 1 87.31 201 PHE B CA 1
ATOM 3830 C C . PHE B 1 201 ? -5.117 -25.625 -15.609 1 87.31 201 PHE B C 1
ATOM 3832 O O . PHE B 1 201 ? -4.027 -25.531 -15.039 1 87.31 201 PHE B O 1
ATOM 3839 N N . ILE B 1 202 ? -5.238 -25.609 -16.875 1 82.25 202 ILE B N 1
ATOM 3840 C CA . ILE B 1 202 ? -4.211 -25.219 -17.844 1 82.25 202 ILE B CA 1
ATOM 3841 C C . ILE B 1 202 ? -4.801 -24.234 -18.844 1 82.25 202 ILE B C 1
ATOM 3843 O O . ILE B 1 202 ? -5.699 -24.578 -19.609 1 82.25 202 ILE B O 1
ATOM 3847 N N . GLY B 1 203 ? -4.348 -23 -18.828 1 80.69 203 GLY B N 1
ATOM 3848 C CA . GLY B 1 203 ? -4.867 -22 -19.75 1 80.69 203 GLY B CA 1
ATOM 3849 C C . GLY B 1 203 ? -6.355 -21.766 -19.578 1 80.69 203 GLY B C 1
ATOM 3850 O O . GLY B 1 203 ? -7.109 -21.797 -20.562 1 80.69 203 GLY B O 1
ATOM 3851 N N . THR B 1 204 ? -6.812 -21.656 -18.391 1 79.5 204 THR B N 1
ATOM 3852 C CA . THR B 1 204 ? -8.188 -21.328 -18.016 1 79.5 204 THR B CA 1
ATOM 3853 C C . THR B 1 204 ? -9.078 -22.562 -18.125 1 79.5 204 THR B C 1
ATOM 3855 O O . THR B 1 204 ? -10.203 -22.578 -17.625 1 79.5 204 THR B O 1
ATOM 3858 N N . ASN B 1 205 ? -8.578 -23.578 -18.781 1 79.44 205 ASN B N 1
ATOM 3859 C CA . ASN B 1 205 ? -9.398 -24.766 -18.984 1 79.44 205 ASN B CA 1
ATOM 3860 C C . ASN B 1 205 ? -9.219 -25.781 -17.844 1 79.44 205 ASN B C 1
ATOM 3862 O O . ASN B 1 205 ? -8.094 -26.109 -17.484 1 79.44 205 ASN B O 1
ATOM 3866 N N . LYS B 1 206 ? -10.328 -26.281 -17.438 1 84.81 206 LYS B N 1
ATOM 3867 C CA . LYS B 1 206 ? -10.281 -27.328 -16.422 1 84.81 206 LYS B CA 1
ATOM 3868 C C . LYS B 1 206 ? -9.961 -28.688 -17.031 1 84.81 206 LYS B C 1
ATOM 3870 O O . LYS B 1 206 ? -10.508 -29.031 -18.078 1 84.81 206 LYS B O 1
ATOM 3875 N N . ILE B 1 207 ? -9.094 -29.359 -16.438 1 81.81 207 ILE B N 1
ATOM 3876 C CA . ILE B 1 207 ? -8.758 -30.703 -16.859 1 81.81 207 ILE B CA 1
ATOM 3877 C C . ILE B 1 207 ? -9.688 -31.719 -16.188 1 81.81 207 ILE B C 1
ATOM 3879 O O . ILE B 1 207 ? -9.742 -31.797 -14.969 1 81.81 207 ILE B O 1
ATOM 3883 N N . PRO B 1 208 ? -10.406 -32.406 -16.969 1 81.31 208 PRO B N 1
ATOM 3884 C CA . PRO B 1 208 ? -11.406 -33.312 -16.391 1 81.31 208 PRO B CA 1
ATOM 3885 C C . PRO B 1 208 ? -10.789 -34.625 -15.891 1 81.31 208 PRO B C 1
ATOM 3887 O O . PRO B 1 208 ? -11.055 -35.688 -16.453 1 81.31 208 PRO B O 1
ATOM 3890 N N . LEU B 1 209 ? -10.031 -34.531 -14.875 1 82.94 209 LEU B N 1
ATOM 3891 C CA . LEU B 1 209 ? -9.492 -35.719 -14.219 1 82.94 209 LEU B CA 1
ATOM 3892 C C . LEU B 1 209 ? -10.164 -35.938 -12.867 1 82.94 209 LEU B C 1
ATOM 3894 O O . LEU B 1 209 ? -10.289 -35 -12.062 1 82.94 209 LEU B O 1
ATOM 3898 N N . PRO B 1 210 ? -10.758 -37.094 -12.641 1 74.12 210 PRO B N 1
ATOM 3899 C CA . PRO B 1 210 ? -11.648 -37.375 -11.516 1 74.12 210 PRO B CA 1
ATOM 3900 C C . PRO B 1 210 ? -11 -37.125 -10.164 1 74.12 210 PRO B C 1
ATOM 3902 O O . PRO B 1 210 ? -11.664 -36.656 -9.227 1 74.12 210 PRO B O 1
ATOM 3905 N N . GLN B 1 211 ? -9.805 -37.406 -9.945 1 82.94 211 GLN B N 1
ATOM 3906 C CA . GLN B 1 211 ? -9.227 -37.406 -8.609 1 82.94 211 GLN B CA 1
ATOM 3907 C C . GLN B 1 211 ? -8.281 -36.25 -8.398 1 82.94 211 GLN B C 1
ATOM 3909 O O . GLN B 1 211 ? -7.562 -36.188 -7.398 1 82.94 211 GLN B O 1
ATOM 3914 N N . LEU B 1 212 ? -8.359 -35.344 -9.336 1 90.06 212 LEU B N 1
ATOM 3915 C CA . LEU B 1 212 ? -7.43 -34.219 -9.234 1 90.06 212 LEU B CA 1
ATOM 3916 C C . LEU B 1 212 ? -7.738 -33.375 -8.016 1 90.06 212 LEU B C 1
ATOM 3918 O O . LEU B 1 212 ? -8.891 -33 -7.785 1 90.06 212 LEU B O 1
ATOM 3922 N N . SER B 1 213 ? -6.773 -33.219 -7.121 1 94.75 213 SER B N 1
ATOM 3923 C CA . SER B 1 213 ? -6.879 -32.438 -5.895 1 94.75 213 SER B CA 1
ATOM 3924 C C . SER B 1 213 ? -5.598 -31.656 -5.629 1 94.75 213 SER B C 1
ATOM 3926 O O . SER B 1 213 ? -4.496 -32.156 -5.844 1 94.75 213 SER B O 1
ATOM 3928 N N . ILE B 1 214 ? -5.777 -30.5 -5.117 1 96.75 214 ILE B N 1
ATOM 3929 C CA . ILE B 1 214 ? -4.625 -29.641 -4.883 1 96.75 214 ILE B CA 1
ATOM 3930 C C . ILE B 1 214 ? -4.098 -29.859 -3.467 1 96.75 214 ILE B C 1
ATOM 3932 O O . ILE B 1 214 ? -3.188 -29.156 -3.021 1 96.75 214 ILE B O 1
ATOM 3936 N N . ASN B 1 215 ? -4.668 -30.859 -2.732 1 97.25 215 ASN B N 1
ATOM 3937 C CA . ASN B 1 215 ? -4.25 -31 -1.341 1 97.25 215 ASN B CA 1
ATOM 3938 C C . ASN B 1 215 ? -4.332 -32.438 -0.858 1 97.25 215 ASN B C 1
ATOM 3940 O O . ASN B 1 215 ? -4.457 -32.688 0.341 1 97.25 215 ASN B O 1
ATOM 3944 N N . ASP B 1 216 ? -4.227 -33.469 -1.707 1 97.44 216 ASP B N 1
ATOM 3945 C CA . ASP B 1 216 ? -4.363 -34.844 -1.268 1 97.44 216 ASP B CA 1
ATOM 3946 C C . ASP B 1 216 ? -3.004 -35.562 -1.203 1 97.44 216 ASP B C 1
ATOM 3948 O O . ASP B 1 216 ? -2.922 -36.75 -0.9 1 97.44 216 ASP B O 1
ATOM 3952 N N . GLY B 1 217 ? -1.946 -34.812 -1.535 1 98 217 GLY B N 1
ATOM 3953 C CA . GLY B 1 217 ? -0.601 -35.344 -1.437 1 98 217 GLY B CA 1
ATOM 3954 C C . GLY B 1 217 ? -0.221 -36.219 -2.619 1 98 217 GLY B C 1
ATOM 3955 O O . GLY B 1 217 ? 0.77 -36.969 -2.564 1 98 217 GLY B O 1
ATOM 3956 N N . LYS B 1 218 ? -1.033 -36.125 -3.686 1 97.75 218 LYS B N 1
ATOM 3957 C CA . LYS B 1 218 ? -0.752 -36.906 -4.883 1 97.75 218 LYS B CA 1
ATOM 3958 C C . LYS B 1 218 ? -0.713 -36 -6.125 1 97.75 218 LYS B C 1
ATOM 3960 O O . LYS B 1 218 ? -1.47 -35.031 -6.23 1 97.75 218 LYS B O 1
ATOM 3965 N N . ALA B 1 219 ? 0.188 -36.375 -6.996 1 97.5 219 ALA B N 1
ATOM 3966 C CA . ALA B 1 219 ? 0.186 -35.781 -8.336 1 97.5 219 ALA B CA 1
ATOM 3967 C C . ALA B 1 219 ? -0.61 -36.656 -9.312 1 97.5 219 ALA B C 1
ATOM 3969 O O . ALA B 1 219 ? -0.726 -37.875 -9.125 1 97.5 219 ALA B O 1
ATOM 3970 N N . ASP B 1 220 ? -1.171 -36.031 -10.281 1 95.62 220 ASP B N 1
ATOM 3971 C CA . ASP B 1 220 ? -1.861 -36.688 -11.375 1 95.62 220 ASP B CA 1
ATOM 3972 C C . ASP B 1 220 ? -1.007 -36.719 -12.641 1 95.62 220 ASP B C 1
ATOM 3974 O O . ASP B 1 220 ? -0.592 -35.656 -13.125 1 95.62 220 ASP B O 1
ATOM 3978 N N . ILE B 1 221 ? -0.712 -37.875 -13.133 1 95.31 221 ILE B N 1
ATOM 3979 C CA . ILE B 1 221 ? 0.164 -38.031 -14.289 1 95.31 221 ILE B CA 1
ATOM 3980 C C . ILE B 1 221 ? -0.656 -38.438 -15.508 1 95.31 221 ILE B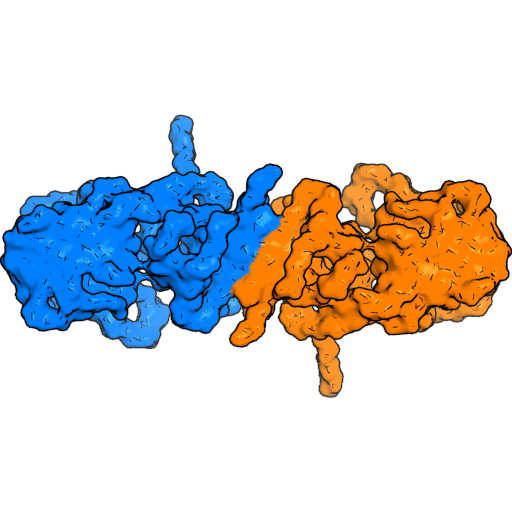 C 1
ATOM 3982 O O . ILE B 1 221 ? -1.377 -39.438 -15.477 1 95.31 221 ILE B O 1
ATOM 3986 N N . LEU B 1 222 ? -0.585 -37.625 -16.547 1 91.88 222 LEU B N 1
ATOM 3987 C CA . LEU B 1 222 ? -1.242 -37.938 -17.828 1 91.88 222 LEU B CA 1
ATOM 3988 C C . LEU B 1 222 ? -0.215 -38.219 -18.922 1 91.88 222 LEU B C 1
ATOM 3990 O O . LEU B 1 222 ? 0.692 -37.406 -19.141 1 91.88 222 LEU B O 1
ATOM 3994 N N . VAL B 1 223 ? -0.311 -39.344 -19.531 1 92.81 223 VAL B N 1
ATOM 3995 C CA . VAL B 1 223 ? 0.532 -39.75 -20.641 1 92.81 223 VAL B CA 1
ATOM 3996 C C . VAL B 1 223 ? -0.303 -39.812 -21.922 1 92.81 223 VAL B C 1
ATOM 3998 O O . VAL B 1 223 ? -1.276 -40.562 -22 1 92.81 223 VAL B O 1
ATOM 4001 N N . CYS B 1 224 ? 0.063 -39.031 -22.859 1 89.75 224 CYS B N 1
ATOM 4002 C CA . CYS B 1 224 ? -0.632 -39 -24.141 1 89.75 224 CYS B CA 1
ATOM 4003 C C . CYS B 1 224 ? 0.212 -39.625 -25.234 1 89.75 224 CYS B C 1
ATOM 4005 O O . CYS B 1 224 ? 1.281 -39.125 -25.578 1 89.75 224 CYS B O 1
ATOM 4007 N N . ARG B 1 225 ? -0.326 -40.656 -25.844 1 89.44 225 ARG B N 1
ATOM 4008 C CA . ARG B 1 225 ? 0.42 -41.438 -26.828 1 89.44 225 ARG B CA 1
ATOM 4009 C C . ARG B 1 225 ? 0.031 -41.031 -28.25 1 89.44 225 ARG B C 1
ATOM 4011 O O . ARG B 1 225 ? 0.779 -41.281 -29.188 1 89.44 225 ARG B O 1
ATOM 4018 N N . ASN B 1 226 ? -1.232 -40.438 -28.297 1 76 226 ASN B N 1
ATOM 4019 C CA . ASN B 1 226 ? -1.836 -40.25 -29.609 1 76 226 ASN B CA 1
ATOM 4020 C C . ASN B 1 226 ? -1.217 -39.062 -30.328 1 76 226 ASN B C 1
ATOM 4022 O O . ASN B 1 226 ? -1.235 -37.938 -29.828 1 76 226 ASN B O 1
ATOM 4026 N N . THR B 1 227 ? -0.959 -39.312 -31.625 1 67.25 227 THR B N 1
ATOM 4027 C CA . THR B 1 227 ? -0.24 -38.312 -32.438 1 67.25 227 THR B CA 1
ATOM 4028 C C . THR B 1 227 ? -1.198 -37.281 -33 1 67.25 227 THR B C 1
ATOM 4030 O O . THR B 1 227 ? -0.777 -36.188 -33.375 1 67.25 227 THR B O 1
ATOM 4033 N N . ASN B 1 228 ? -2.396 -37.688 -33.062 1 65.94 228 ASN B N 1
ATOM 4034 C CA . ASN B 1 228 ? -3.34 -36.719 -33.625 1 65.94 228 ASN B CA 1
ATOM 4035 C C . ASN B 1 228 ? -4.125 -36 -32.531 1 65.94 228 ASN B C 1
ATOM 4037 O O . ASN B 1 228 ? -4.973 -35.156 -32.844 1 65.94 228 ASN B O 1
ATOM 4041 N N . LEU B 1 229 ? -3.949 -36.281 -31.359 1 70.38 229 LEU B N 1
ATOM 4042 C CA . LEU B 1 229 ? -4.438 -35.625 -30.156 1 70.38 229 LEU B CA 1
ATOM 4043 C C . LEU B 1 229 ? -5.957 -35.719 -30.047 1 70.38 229 LEU B C 1
ATOM 4045 O O . LEU B 1 229 ? -6.59 -34.938 -29.328 1 70.38 229 LEU B O 1
ATOM 4049 N N . ALA B 1 230 ? -6.512 -36.625 -30.766 1 72.38 230 ALA B N 1
ATOM 4050 C CA . ALA B 1 230 ? -7.965 -36.781 -30.766 1 72.38 230 ALA B CA 1
ATOM 4051 C C . ALA B 1 230 ? -8.484 -37.094 -29.359 1 72.38 230 ALA B C 1
ATOM 4053 O O . ALA B 1 230 ? -9.453 -36.5 -28.891 1 72.38 230 ALA B O 1
ATOM 4054 N N . ALA B 1 231 ? -7.797 -37.938 -28.734 1 72.56 231 ALA B N 1
ATOM 4055 C CA . ALA B 1 231 ? -8.211 -38.344 -27.391 1 72.56 231 ALA B CA 1
ATOM 4056 C C . ALA B 1 231 ? -8.078 -37.188 -26.406 1 72.56 231 ALA B C 1
ATOM 4058 O O . ALA B 1 231 ? -8.938 -37 -25.531 1 72.56 231 ALA B O 1
ATOM 4059 N N . LEU B 1 232 ? -7.074 -36.438 -26.562 1 75.12 232 LEU B N 1
ATOM 4060 C CA . LEU B 1 232 ? -6.848 -35.312 -25.672 1 75.12 232 LEU B CA 1
ATOM 4061 C C . LEU B 1 232 ? -7.902 -34.25 -25.891 1 75.12 232 LEU B C 1
ATOM 4063 O O . LEU B 1 232 ? -8.43 -33.688 -24.938 1 75.12 232 LEU B O 1
ATOM 4067 N N . LYS B 1 233 ? -8.188 -34 -27.109 1 72.25 233 LYS B N 1
ATOM 4068 C CA . LYS B 1 233 ? -9.227 -33.031 -27.453 1 72.25 233 LYS B CA 1
ATOM 4069 C C . LYS B 1 233 ? -10.578 -33.438 -26.891 1 72.25 233 LYS B C 1
ATOM 4071 O O . LYS B 1 233 ? -11.328 -32.625 -26.375 1 72.25 233 LYS B O 1
ATOM 4076 N N . GLU B 1 234 ? -10.75 -34.719 -27.078 1 74.06 234 GLU B N 1
ATOM 4077 C CA . GLU B 1 234 ? -12 -35.25 -26.547 1 74.06 234 GLU B CA 1
ATOM 4078 C C . GLU B 1 234 ? -12.07 -35.125 -25.031 1 74.06 234 GLU B C 1
ATOM 4080 O O . GLU B 1 234 ? -13.117 -34.75 -24.484 1 74.06 234 GLU B O 1
ATOM 4085 N N . LEU B 1 235 ? -10.977 -35.312 -24.422 1 73.94 235 LEU B N 1
ATOM 4086 C CA . LEU B 1 235 ? -10.898 -35.219 -22.969 1 73.94 235 LEU B CA 1
ATOM 4087 C C . LEU B 1 235 ? -11.211 -33.781 -22.5 1 73.94 235 LEU B C 1
ATOM 4089 O O . LEU B 1 235 ? -12.016 -33.594 -21.594 1 73.94 235 LEU B O 1
ATOM 4093 N N . PHE B 1 236 ? -10.664 -32.844 -23.172 1 73.38 236 PHE B N 1
ATOM 4094 C CA . PHE B 1 236 ? -10.828 -31.438 -22.766 1 73.38 236 PHE B CA 1
ATOM 4095 C C . PHE B 1 236 ? -12.227 -30.938 -23.125 1 73.38 236 PHE B C 1
ATOM 4097 O O . PHE B 1 236 ? -12.672 -29.906 -22.609 1 73.38 236 PHE B O 1
ATOM 4104 N N . ALA B 1 237 ? -12.922 -31.672 -24.016 1 69.25 237 ALA B N 1
ATOM 4105 C CA . ALA B 1 237 ? -14.266 -31.297 -24.422 1 69.25 237 ALA B CA 1
ATOM 4106 C C . ALA B 1 237 ? -15.312 -31.906 -23.5 1 69.25 237 ALA B C 1
ATOM 4108 O O . ALA B 1 237 ? -16.5 -31.547 -23.562 1 69.25 237 ALA B O 1
ATOM 4109 N N . MET B 1 238 ? -14.844 -32.812 -22.641 1 68.81 238 MET B N 1
ATOM 4110 C CA . MET B 1 238 ? -15.789 -33.531 -21.766 1 68.81 238 MET B CA 1
ATOM 4111 C C . MET B 1 238 ? -15.766 -32.938 -20.359 1 68.81 238 MET B C 1
ATOM 4113 O O . MET B 1 238 ? -14.719 -32.469 -19.891 1 68.81 238 MET B O 1
ATOM 4117 N N . ASP B 1 239 ? -16.938 -32.969 -19.75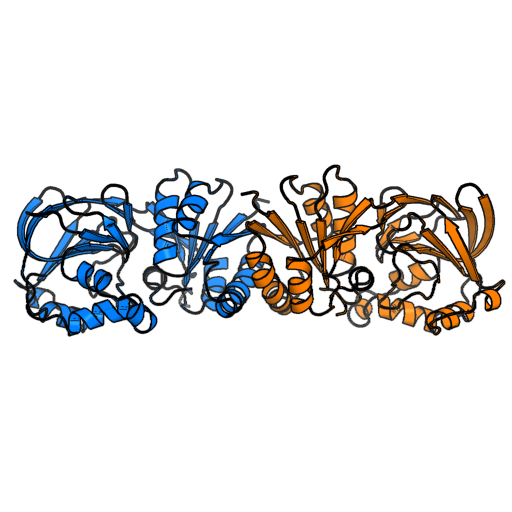 1 65.62 239 ASP B N 1
ATOM 4118 C CA . ASP B 1 239 ? -17.016 -32.562 -18.359 1 65.62 239 ASP B CA 1
ATOM 4119 C C . ASP B 1 239 ? -16.672 -33.75 -17.438 1 65.62 239 ASP B C 1
ATOM 4121 O O . ASP B 1 239 ? -15.961 -33.562 -16.438 1 65.62 239 ASP B O 1
ATOM 4125 N N . ASP B 1 240 ? -17.156 -34.906 -17.828 1 68.75 240 ASP B N 1
ATOM 4126 C CA . ASP B 1 240 ? -16.953 -36.125 -17.047 1 68.75 240 ASP B CA 1
ATOM 4127 C C . ASP B 1 240 ? -16.594 -37.281 -17.953 1 68.75 240 ASP B C 1
ATOM 4129 O O . ASP B 1 240 ? -17.484 -38.062 -18.344 1 68.75 240 ASP B O 1
ATOM 4133 N N . PRO B 1 241 ? -15.305 -37.312 -18.188 1 68.75 241 PRO B N 1
ATOM 4134 C CA . PRO B 1 241 ? -14.969 -38.344 -19.156 1 68.75 241 PRO B CA 1
ATOM 4135 C C . PRO B 1 241 ? -14.938 -39.75 -18.562 1 68.75 241 PRO B C 1
ATOM 4137 O O . PRO B 1 241 ? -14.609 -39.906 -17.375 1 68.75 241 PRO B O 1
ATOM 4140 N N . GLU B 1 242 ? -15.547 -40.719 -19.328 1 68.94 242 GLU B N 1
ATOM 4141 C CA . GLU B 1 242 ? -15.312 -42.125 -19.031 1 68.94 242 GLU B CA 1
ATOM 4142 C C . GLU B 1 242 ? -13.906 -42.562 -19.453 1 68.94 242 GLU B C 1
ATOM 4144 O O . GLU B 1 242 ? -13.656 -42.812 -20.641 1 68.94 242 GLU B O 1
ATOM 4149 N N . TRP B 1 243 ? -13.008 -42.719 -18.594 1 73.38 243 TRP B N 1
ATOM 4150 C CA . TRP B 1 243 ? -11.578 -42.875 -18.844 1 73.38 243 TRP B CA 1
ATOM 4151 C C . TRP B 1 243 ? -11.305 -44.188 -19.594 1 73.38 243 TRP B C 1
ATOM 4153 O O . TRP B 1 243 ? -10.328 -44.281 -20.344 1 73.38 243 TRP B O 1
ATOM 4163 N N . ASP B 1 244 ? -12.18 -45.125 -19.453 1 71.81 244 ASP B N 1
ATOM 4164 C CA . ASP B 1 244 ? -12 -46.375 -20.156 1 71.81 244 ASP B CA 1
ATOM 4165 C C . ASP B 1 244 ? -11.984 -46.188 -21.672 1 71.81 244 ASP B C 1
ATOM 4167 O O . ASP B 1 244 ? -11.367 -46.938 -22.406 1 71.81 244 ASP B O 1
ATOM 4171 N N . SER B 1 245 ? -12.547 -45.156 -22.047 1 67.19 245 SER B N 1
ATOM 4172 C CA . SER B 1 245 ? -12.68 -44.906 -23.469 1 67.19 245 SER B CA 1
ATOM 4173 C C . SER B 1 245 ? -11.367 -44.406 -24.078 1 67.19 245 SER B C 1
ATOM 4175 O O . SER B 1 245 ? -11.195 -44.406 -25.297 1 67.19 245 SER B O 1
ATOM 4177 N N . PHE B 1 246 ? -10.555 -44.125 -23.234 1 74.31 246 PHE B N 1
ATOM 4178 C CA . PHE B 1 246 ? -9.312 -43.562 -23.75 1 74.31 246 PHE B CA 1
ATOM 4179 C C . PHE B 1 246 ? -8.172 -44.562 -23.625 1 74.31 246 PHE B C 1
ATOM 4181 O O . PHE B 1 246 ? -7.004 -44.188 -23.828 1 74.31 246 PHE B O 1
ATOM 4188 N N . LYS B 1 247 ? -8.602 -45.719 -23.453 1 72.25 247 LYS B N 1
ATOM 4189 C CA . LYS B 1 247 ? -7.605 -46.781 -23.25 1 72.25 247 LYS B CA 1
ATOM 4190 C C . LYS B 1 247 ? -6.66 -46.875 -24.453 1 72.25 247 LYS B C 1
ATOM 4192 O O . LYS B 1 247 ? -7.102 -46.844 -25.594 1 72.25 247 LYS B O 1
ATOM 4197 N N . GLY B 1 248 ? -5.289 -46.844 -24.188 1 80.06 248 GLY B N 1
ATOM 4198 C CA . GLY B 1 248 ? -4.25 -46.969 -25.203 1 80.06 248 GLY B CA 1
ATOM 4199 C C . GLY B 1 248 ? -3.713 -45.625 -25.656 1 80.06 248 GLY B C 1
ATOM 4200 O O . GLY B 1 248 ? -2.518 -45.469 -25.922 1 80.06 248 GLY B O 1
ATOM 4201 N N . GLU B 1 249 ? -4.594 -44.656 -25.781 1 86.94 249 GLU B N 1
ATOM 4202 C CA . GLU B 1 249 ? -4.168 -43.344 -26.25 1 86.94 249 GLU B CA 1
ATOM 4203 C C . GLU B 1 249 ? -3.766 -42.438 -25.094 1 86.94 249 GLU B C 1
ATOM 4205 O O . GLU B 1 249 ? -2.834 -41.656 -25.219 1 86.94 249 GLU B O 1
ATOM 4210 N N . LEU B 1 250 ? -4.527 -42.625 -24.047 1 89.31 250 LEU B N 1
ATOM 4211 C CA . LEU B 1 250 ? -4.266 -41.875 -22.828 1 89.31 250 LEU B CA 1
ATOM 4212 C C . LEU B 1 250 ? -4.078 -42.781 -21.641 1 89.31 250 LEU B C 1
ATOM 4214 O O . LEU B 1 250 ? -4.77 -43.812 -21.516 1 89.31 250 LEU B O 1
ATOM 4218 N N . SER B 1 251 ? -3.129 -42.562 -20.828 1 90.44 251 SER B N 1
ATOM 4219 C CA . SER B 1 251 ? -2.986 -43.219 -19.531 1 90.44 251 SER B CA 1
ATOM 4220 C C . SER B 1 251 ? -2.973 -42.188 -18.406 1 90.44 251 SER B C 1
ATOM 4222 O O . SER B 1 251 ? -2.443 -41.094 -18.562 1 90.44 251 SER B O 1
ATOM 4224 N N . TYR B 1 252 ? -3.648 -42.531 -17.344 1 90.62 252 TYR B N 1
ATOM 4225 C CA . TYR B 1 252 ? -3.75 -41.688 -16.156 1 90.62 252 TYR B CA 1
ATOM 4226 C C . TYR B 1 252 ? -3.232 -42.438 -14.922 1 90.62 252 TYR B C 1
ATOM 4228 O O . TYR B 1 252 ? -3.572 -43.594 -14.703 1 90.62 252 TYR B O 1
ATOM 4236 N N . TYR B 1 253 ? -2.299 -41.844 -14.188 1 92.56 253 TYR B N 1
ATOM 4237 C CA . TYR B 1 253 ? -1.743 -42.406 -12.961 1 92.56 253 TYR B CA 1
ATOM 4238 C C . TYR B 1 253 ? -1.77 -41.375 -11.836 1 92.56 253 TYR B C 1
ATOM 4240 O O . TYR B 1 253 ? -1.915 -40.156 -12.094 1 92.56 253 TYR B O 1
ATOM 4248 N N . GLN B 1 254 ? -1.695 -41.812 -10.625 1 95.69 254 GLN B N 1
ATOM 4249 C CA . GLN B 1 254 ? -1.454 -40.938 -9.461 1 95.69 254 GLN B CA 1
ATOM 4250 C C . GLN B 1 254 ? -0.222 -41.406 -8.688 1 95.69 254 GLN B C 1
ATOM 4252 O O . GLN B 1 254 ? 0.102 -42.594 -8.688 1 95.69 254 GLN B O 1
ATOM 4257 N N . GLY B 1 255 ? 0.492 -40.531 -8.102 1 96.94 255 GLY B N 1
ATOM 4258 C CA . GLY B 1 255 ? 1.643 -40.875 -7.285 1 96.94 255 GLY B CA 1
ATOM 4259 C C . GLY B 1 255 ? 2.217 -39.688 -6.535 1 96.94 255 GLY B C 1
ATOM 4260 O O . GLY B 1 255 ? 1.804 -38.562 -6.758 1 96.94 255 GLY B O 1
ATOM 4261 N N . GLN B 1 256 ? 3.141 -40 -5.598 1 98.31 256 GLN B N 1
ATOM 4262 C CA . GLN B 1 256 ? 3.771 -39 -4.766 1 98.31 256 GLN B CA 1
ATOM 4263 C C . GLN B 1 256 ? 5.148 -38.625 -5.305 1 98.31 256 GLN B C 1
ATOM 4265 O O . GLN B 1 256 ? 5.602 -37.469 -5.125 1 98.31 256 GLN B O 1
ATOM 4270 N N . THR B 1 257 ? 5.805 -39.562 -5.836 1 98.5 257 THR B N 1
ATOM 4271 C CA . THR B 1 257 ? 7.117 -39.375 -6.438 1 98.5 257 THR B CA 1
ATOM 4272 C C . THR B 1 257 ? 7.129 -39.844 -7.891 1 98.5 257 THR B C 1
ATOM 4274 O O . THR B 1 257 ? 6.676 -40.938 -8.195 1 98.5 257 THR B O 1
ATOM 4277 N N . VAL B 1 258 ? 7.582 -39 -8.766 1 98.5 258 VAL B N 1
ATOM 4278 C CA . VAL B 1 258 ? 7.613 -39.281 -10.203 1 98.5 258 VAL B CA 1
ATOM 4279 C C . VAL B 1 258 ? 9.016 -39.031 -10.75 1 98.5 258 VAL B C 1
ATOM 4281 O O . VAL B 1 258 ? 9.594 -37.969 -10.508 1 98.5 258 VAL B O 1
ATOM 4284 N N . ARG B 1 259 ? 9.602 -39.938 -11.336 1 98.62 259 ARG B N 1
ATOM 4285 C CA . ARG B 1 259 ? 10.859 -39.75 -12.055 1 98.62 259 ARG B CA 1
ATOM 4286 C C . ARG B 1 259 ? 10.672 -40 -13.547 1 98.62 259 ARG B C 1
ATOM 4288 O O . ARG B 1 259 ? 10.031 -40.969 -13.938 1 98.62 259 ARG B O 1
ATOM 4295 N N . ILE B 1 260 ? 11.164 -39.156 -14.391 1 98.31 260 ILE B N 1
ATOM 4296 C CA . ILE B 1 260 ? 11.016 -39.281 -15.836 1 98.31 260 ILE B CA 1
ATOM 4297 C C . ILE B 1 260 ? 12.367 -39.125 -16.516 1 98.31 260 ILE B C 1
ATOM 4299 O O . ILE B 1 260 ? 13.109 -38.188 -16.219 1 98.31 260 ILE B O 1
ATOM 4303 N N . GLU B 1 261 ? 12.68 -39.969 -17.328 1 98.31 261 GLU B N 1
ATOM 4304 C CA . GLU B 1 261 ? 13.875 -39.938 -18.156 1 98.31 261 GLU B CA 1
ATOM 4305 C C . GLU B 1 261 ? 13.523 -40.062 -19.641 1 98.31 261 GLU B C 1
ATOM 4307 O O . GLU B 1 261 ? 12.617 -40.812 -20 1 98.31 261 GLU B O 1
ATOM 4312 N N . THR B 1 262 ? 14.156 -39.344 -20.453 1 97.44 262 THR B N 1
ATOM 4313 C CA . THR B 1 262 ? 14.023 -39.438 -21.906 1 97.44 262 THR B CA 1
ATOM 4314 C C . THR B 1 262 ? 15.367 -39.75 -22.547 1 97.44 262 THR B C 1
ATOM 4316 O O . THR B 1 262 ? 16.422 -39.594 -21.906 1 97.44 262 THR B O 1
ATOM 4319 N N . ALA B 1 263 ? 15.266 -40.188 -23.828 1 94.06 263 ALA B N 1
ATOM 4320 C CA . ALA B 1 263 ? 16.5 -40.531 -24.531 1 94.06 263 ALA B CA 1
ATOM 4321 C C . ALA B 1 263 ? 17.406 -39.312 -24.688 1 94.06 263 ALA B C 1
ATOM 4323 O O . ALA B 1 263 ? 18.609 -39.375 -24.453 1 94.06 263 ALA B O 1
ATOM 4324 N N . LEU B 1 264 ? 16.828 -38.25 -25.125 1 93.19 264 LEU B N 1
ATOM 4325 C CA . LEU B 1 264 ? 17.469 -36.938 -25.156 1 93.19 264 LEU B CA 1
ATOM 4326 C C . LEU B 1 264 ? 16.797 -35.969 -24.203 1 93.19 264 LEU B C 1
ATOM 4328 O O . LEU B 1 264 ? 15.586 -36.031 -24 1 93.19 264 LEU B O 1
ATOM 4332 N N . PRO B 1 265 ? 17.609 -35.156 -23.672 1 95.75 265 PRO B N 1
ATOM 4333 C CA . PRO B 1 265 ? 17 -34.188 -22.766 1 95.75 265 PRO B CA 1
ATOM 4334 C C . PRO B 1 265 ? 15.906 -33.344 -23.438 1 95.75 265 PRO B C 1
ATOM 4336 O O . PRO B 1 265 ? 16.078 -32.906 -24.578 1 95.75 265 PRO B O 1
ATOM 4339 N N . MET B 1 266 ? 14.812 -33.219 -22.719 1 95.25 266 MET B N 1
ATOM 4340 C CA . MET B 1 266 ? 13.688 -32.438 -23.203 1 95.25 266 MET B CA 1
ATOM 4341 C C . MET B 1 266 ? 13.367 -31.297 -22.25 1 95.25 266 MET B C 1
ATOM 4343 O O . MET B 1 266 ? 13.344 -31.5 -21.031 1 95.25 266 MET B O 1
ATOM 4347 N N . GLU B 1 267 ? 13.094 -30.109 -22.844 1 94.19 267 GLU B N 1
ATOM 4348 C CA . GLU B 1 267 ? 12.641 -28.984 -22.031 1 94.19 267 GLU B CA 1
ATOM 4349 C C . GLU B 1 267 ? 11.266 -29.25 -21.438 1 94.19 267 GLU B C 1
ATOM 4351 O O . GLU B 1 267 ? 10.414 -29.875 -22.062 1 94.19 267 GLU B O 1
ATOM 4356 N N . ALA B 1 268 ? 11.109 -28.844 -20.25 1 94.5 268 ALA B N 1
ATOM 4357 C CA . ALA B 1 268 ? 9.828 -29.031 -19.562 1 94.5 268 ALA B CA 1
ATOM 4358 C C . ALA B 1 268 ? 9.156 -27.688 -19.281 1 94.5 268 ALA B C 1
ATOM 4360 O O . ALA B 1 268 ? 9.82 -26.719 -18.906 1 94.5 268 ALA B O 1
ATOM 4361 N N . ASP B 1 269 ? 7.867 -27.641 -19.469 1 91.75 269 ASP B N 1
ATOM 4362 C CA . ASP B 1 269 ? 7.043 -26.516 -19.062 1 91.75 269 ASP B CA 1
ATOM 4363 C C . ASP B 1 269 ? 6.641 -26.625 -17.594 1 91.75 269 ASP B C 1
ATOM 4365 O O . ASP B 1 269 ? 6.098 -27.656 -17.172 1 91.75 269 ASP B O 1
ATOM 4369 N N . THR B 1 270 ? 7 -25.656 -16.812 1 92.62 270 THR B N 1
ATOM 4370 C CA . THR B 1 270 ? 6.672 -25.547 -15.398 1 92.62 270 THR B CA 1
ATOM 4371 C C . THR B 1 270 ? 5.766 -24.344 -15.141 1 92.62 270 THR B C 1
ATOM 4373 O O . THR B 1 270 ? 6.246 -23.234 -14.938 1 92.62 270 THR B O 1
ATOM 4376 N N . ASP B 1 271 ? 4.492 -24.625 -15.141 1 91.69 271 ASP B N 1
ATOM 4377 C CA . ASP B 1 271 ? 3.488 -23.578 -14.953 1 91.69 271 ASP B CA 1
ATOM 4378 C C . ASP B 1 271 ? 3.631 -22.484 -16.016 1 91.69 271 ASP B C 1
ATOM 4380 O O . ASP B 1 271 ? 3.541 -21.297 -15.695 1 91.69 271 ASP B O 1
ATOM 4384 N N . GLY B 1 272 ? 3.996 -22.891 -17.156 1 86.88 272 GLY B N 1
ATOM 4385 C CA . GLY B 1 272 ? 4.094 -21.938 -18.25 1 86.88 272 GLY B CA 1
ATOM 4386 C C . GLY B 1 272 ? 5.5 -21.406 -18.469 1 86.88 272 GLY B C 1
ATOM 4387 O O . GLY B 1 272 ? 5.758 -20.672 -19.422 1 86.88 272 GLY B O 1
ATOM 4388 N N . GLU B 1 273 ? 6.398 -21.75 -17.609 1 87.56 273 GLU B N 1
ATOM 4389 C CA . GLU B 1 273 ? 7.789 -21.312 -17.703 1 87.56 273 GLU B CA 1
ATOM 4390 C C . GLU B 1 273 ? 8.703 -22.5 -18.047 1 87.56 273 GLU B C 1
ATOM 4392 O O . GLU B 1 273 ? 8.617 -23.547 -17.422 1 87.56 273 GLU B O 1
ATOM 4397 N N . ILE B 1 274 ? 9.547 -22.281 -19.094 1 89.06 274 ILE B N 1
ATOM 4398 C CA . ILE B 1 274 ? 10.523 -23.297 -19.422 1 89.06 274 ILE B CA 1
ATOM 4399 C C . ILE B 1 274 ? 11.766 -23.125 -18.547 1 89.06 274 ILE B C 1
ATOM 4401 O O . ILE B 1 274 ? 12.633 -22.312 -18.844 1 89.06 274 ILE B O 1
ATOM 4405 N N . CYS B 1 275 ? 11.805 -23.938 -17.422 1 88.12 275 CYS B N 1
ATOM 4406 C CA . CYS B 1 275 ? 12.898 -23.703 -16.484 1 88.12 275 CYS B CA 1
ATOM 4407 C C . CYS B 1 275 ? 13.531 -25.016 -16.047 1 88.12 275 CYS B C 1
ATOM 4409 O O . CYS B 1 275 ? 14.438 -25.031 -15.203 1 88.12 275 CYS B O 1
ATOM 4411 N N . THR B 1 276 ? 13.047 -26.141 -16.516 1 92.75 276 THR B N 1
ATOM 4412 C CA . THR B 1 276 ? 13.602 -27.453 -16.203 1 92.75 276 THR B CA 1
ATOM 4413 C C . THR B 1 276 ? 13.688 -28.328 -17.453 1 92.75 276 THR B C 1
ATOM 4415 O O . THR B 1 276 ? 13.344 -27.875 -18.547 1 92.75 276 THR B O 1
ATOM 4418 N N . LYS B 1 277 ? 14.297 -29.531 -17.266 1 95.5 277 LYS B N 1
ATOM 4419 C CA . LYS B 1 277 ? 14.438 -30.5 -18.328 1 95.5 277 LYS B CA 1
ATOM 4420 C C . LYS B 1 277 ? 14.484 -31.922 -17.781 1 95.5 277 LYS B C 1
ATOM 4422 O O . LYS B 1 277 ? 14.57 -32.125 -16.578 1 95.5 277 LYS B O 1
ATOM 4427 N N . THR 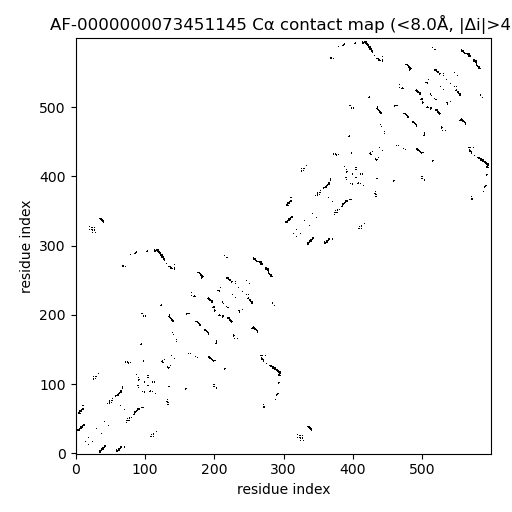B 1 278 ? 14.281 -32.844 -18.688 1 96.75 278 THR B N 1
ATOM 4428 C CA . THR B 1 278 ? 14.531 -34.219 -18.297 1 96.75 278 THR B CA 1
ATOM 4429 C C . THR B 1 278 ? 16.031 -34.531 -18.297 1 96.75 278 THR B C 1
ATOM 4431 O O . THR B 1 278 ? 16.797 -33.906 -19.047 1 96.75 278 THR B O 1
ATOM 4434 N N . PRO B 1 279 ? 16.516 -35.469 -17.516 1 98 279 PRO B N 1
ATOM 4435 C CA . PRO B 1 279 ? 15.742 -36.188 -16.516 1 98 279 PRO B CA 1
ATOM 4436 C C . PRO B 1 279 ? 15.227 -35.312 -15.383 1 98 279 PRO B C 1
ATOM 4438 O O . PRO B 1 279 ? 15.852 -34.312 -15.047 1 98 279 PRO B O 1
ATOM 4441 N N . ALA B 1 280 ? 13.992 -35.688 -14.883 1 98.19 280 ALA B N 1
ATOM 4442 C CA . ALA B 1 280 ? 13.391 -34.906 -13.805 1 98.19 280 ALA B CA 1
ATOM 4443 C C . ALA B 1 280 ? 12.898 -35.812 -12.68 1 98.19 280 ALA B C 1
ATOM 4445 O O . ALA B 1 280 ? 12.43 -36.938 -12.938 1 98.19 280 ALA B O 1
ATOM 4446 N N . SER B 1 281 ? 13.133 -35.406 -11.492 1 98.44 281 SER B N 1
ATOM 4447 C CA . SER B 1 281 ? 12.531 -36 -10.297 1 98.44 281 SER B CA 1
ATOM 4448 C C . SER B 1 281 ? 11.492 -35.031 -9.695 1 98.44 281 SER B C 1
ATOM 4450 O O . SER B 1 281 ? 11.812 -33.906 -9.32 1 98.44 281 SER B O 1
ATOM 4452 N N . ILE B 1 282 ? 10.258 -35.469 -9.641 1 98.62 282 ILE B N 1
ATOM 4453 C CA . ILE B 1 282 ? 9.148 -34.656 -9.164 1 98.62 282 ILE B CA 1
ATOM 4454 C C . ILE B 1 282 ? 8.57 -35.25 -7.887 1 98.62 282 ILE B C 1
ATOM 4456 O O . ILE B 1 282 ? 8.258 -36.438 -7.84 1 98.62 282 ILE B O 1
ATOM 4460 N N . GLU B 1 283 ? 8.531 -34.5 -6.871 1 98.62 283 GLU B N 1
ATOM 4461 C CA . GLU B 1 283 ? 7.965 -34.875 -5.586 1 98.62 283 GLU B CA 1
ATOM 4462 C C . GLU B 1 283 ? 6.797 -33.969 -5.195 1 98.62 283 GLU B C 1
ATOM 4464 O O . GLU B 1 283 ? 6.863 -32.75 -5.371 1 98.62 283 GLU B O 1
ATOM 4469 N N . VAL B 1 284 ? 5.715 -34.594 -4.734 1 98.62 284 VAL B N 1
ATOM 4470 C CA . VAL B 1 284 ? 4.602 -33.812 -4.199 1 98.62 284 VAL B CA 1
ATOM 4471 C C . VAL B 1 284 ? 4.906 -33.406 -2.762 1 98.62 284 VAL B C 1
ATOM 4473 O O . VAL B 1 284 ? 5.102 -34.25 -1.893 1 98.62 284 VAL B O 1
ATOM 4476 N N . LEU B 1 285 ? 5.039 -32.156 -2.51 1 98.62 285 LEU B N 1
ATOM 4477 C CA . LEU B 1 285 ? 5.117 -31.625 -1.154 1 98.62 285 LEU B CA 1
ATOM 4478 C C . LEU B 1 285 ? 3.723 -31.344 -0.599 1 98.62 285 LEU B C 1
ATOM 4480 O O . LEU B 1 285 ? 3.109 -30.328 -0.936 1 98.62 285 LEU B O 1
ATOM 4484 N N . ASN B 1 286 ? 3.252 -32.281 0.228 1 98.56 286 ASN B N 1
ATOM 4485 C CA . ASN B 1 286 ? 1.885 -32.25 0.734 1 98.56 286 ASN B CA 1
ATOM 4486 C C . ASN B 1 286 ? 1.664 -31.047 1.662 1 98.56 286 ASN B C 1
ATOM 4488 O O . ASN B 1 286 ? 2.404 -30.859 2.629 1 98.56 286 ASN B O 1
ATOM 4492 N N . GLY B 1 287 ? 0.724 -30.219 1.321 1 98.44 287 GLY B N 1
ATOM 4493 C CA . GLY B 1 287 ? 0.387 -29.078 2.156 1 98.44 287 GLY B CA 1
ATOM 4494 C C . GLY B 1 287 ? 1.548 -28.125 2.355 1 98.44 287 GLY B C 1
ATOM 4495 O O . GLY B 1 287 ? 1.712 -27.562 3.436 1 98.44 287 GLY B O 1
ATOM 4496 N N . HIS B 1 288 ? 2.369 -27.922 1.354 1 98.56 288 HIS B N 1
ATOM 4497 C CA . HIS B 1 288 ? 3.629 -27.188 1.45 1 98.56 288 HIS B CA 1
ATOM 4498 C C . HIS B 1 288 ? 3.389 -25.688 1.616 1 98.56 288 HIS B C 1
ATOM 4500 O O . HIS B 1 288 ? 4.211 -24.984 2.209 1 98.56 288 HIS B O 1
ATOM 4506 N N . LEU B 1 289 ? 2.283 -25.234 1.075 1 98.69 289 LEU B N 1
ATOM 4507 C CA . LEU B 1 289 ? 1.908 -23.828 1.187 1 98.69 289 LEU B CA 1
ATOM 4508 C C . LEU B 1 289 ? 0.505 -23.688 1.769 1 98.69 289 LEU B C 1
ATOM 4510 O O . LEU B 1 289 ? -0.302 -24.625 1.69 1 98.69 289 LEU B O 1
ATOM 4514 N N . ARG B 1 290 ? 0.249 -22.547 2.371 1 98.62 290 ARG B N 1
ATOM 4515 C CA . ARG B 1 290 ? -1.101 -22.156 2.758 1 98.62 290 ARG B CA 1
ATOM 4516 C C . ARG B 1 290 ? -1.602 -21 1.89 1 98.62 290 ARG B C 1
ATOM 4518 O O . ARG B 1 290 ? -0.947 -19.953 1.787 1 98.62 290 ARG B O 1
ATOM 4525 N N . MET B 1 291 ? -2.73 -21.219 1.263 1 98.56 291 MET B N 1
ATOM 4526 C CA . MET B 1 291 ? -3.248 -20.203 0.347 1 98.56 291 MET B CA 1
ATOM 4527 C C . MET B 1 291 ? -4.637 -19.75 0.779 1 98.56 291 MET B C 1
ATOM 4529 O O . MET B 1 291 ? -5.465 -20.547 1.199 1 98.56 291 MET B O 1
ATOM 4533 N N . LEU B 1 292 ? -4.871 -18.438 0.706 1 98.19 292 LEU B N 1
ATOM 4534 C CA . LEU B 1 292 ? -6.145 -17.844 1.1 1 98.19 292 LEU B CA 1
ATOM 4535 C C . LEU B 1 292 ? -7.234 -18.172 0.081 1 98.19 292 LEU B C 1
ATOM 4537 O O . LEU B 1 292 ? -7.012 -18.047 -1.127 1 98.19 292 LEU B O 1
ATOM 4541 N N . THR B 1 293 ? -8.367 -18.594 0.551 1 97.62 293 THR B N 1
ATOM 4542 C CA . THR B 1 293 ? -9.539 -18.891 -0.271 1 97.62 293 THR B CA 1
ATOM 4543 C C . THR B 1 293 ? -10.766 -18.141 0.245 1 97.62 293 THR B C 1
ATOM 4545 O O . THR B 1 293 ? -10.797 -17.719 1.402 1 97.62 293 THR B O 1
ATOM 4548 N N . PRO B 1 294 ? -11.719 -17.828 -0.697 1 95.69 294 PRO B N 1
ATOM 4549 C CA . PRO B 1 294 ? -12.961 -17.219 -0.222 1 95.69 294 PRO B CA 1
ATOM 4550 C C . PRO B 1 294 ? -13.648 -18.047 0.861 1 95.69 294 PRO B C 1
ATOM 4552 O O . PRO B 1 294 ? -13.578 -19.281 0.844 1 95.69 294 PRO B O 1
ATOM 4555 N N . LEU B 1 295 ? -14.188 -17.344 1.873 1 84.5 295 LEU B N 1
ATOM 4556 C CA . LEU B 1 295 ? -14.93 -18.031 2.92 1 84.5 295 LEU B CA 1
ATOM 4557 C C . LEU B 1 295 ? -16.141 -18.75 2.34 1 84.5 295 LEU B C 1
ATOM 4559 O O . LEU B 1 295 ? -16.812 -18.219 1.438 1 84.5 295 LEU B O 1
ATOM 4563 N N . GLU B 1 296 ? -16.234 -20.031 2.482 1 71.44 296 GLU B N 1
ATOM 4564 C CA . GLU B 1 296 ? -17.391 -20.797 2.006 1 71.44 296 GLU B CA 1
ATOM 4565 C C . GLU B 1 296 ? -18.688 -20.281 2.607 1 71.44 296 GLU B C 1
ATOM 4567 O O . GLU B 1 296 ? -18.734 -19.953 3.795 1 71.44 296 GLU B O 1
ATOM 4572 N N . LYS B 1 297 ? -19.609 -19.531 1.845 1 56.22 297 LYS B N 1
ATOM 4573 C CA . LYS B 1 297 ? -20.953 -19.25 2.338 1 56.22 297 LYS B CA 1
ATOM 4574 C C . LYS B 1 297 ? -21.625 -20.5 2.887 1 56.22 297 LYS B C 1
ATOM 4576 O O . LYS B 1 297 ? -21.578 -21.562 2.25 1 56.22 297 LYS B O 1
ATOM 4581 N N . GLU B 1 298 ? -21.688 -20.625 4.199 1 38.81 298 GLU B N 1
ATOM 4582 C CA . GLU B 1 298 ? -22.594 -21.672 4.684 1 38.81 298 GLU B CA 1
ATOM 4583 C C . GLU B 1 298 ? -23.891 -21.688 3.883 1 38.81 298 GLU B C 1
ATOM 4585 O O . GLU B 1 298 ? -24.469 -20.625 3.625 1 38.81 298 GLU B O 1
ATOM 4590 N N . LYS B 1 299 ? -24.078 -22.547 2.945 1 38.91 299 LYS B N 1
ATOM 4591 C CA . LYS B 1 299 ? -25.484 -22.781 2.59 1 38.91 299 LYS B CA 1
ATOM 4592 C C . LYS B 1 299 ? -26.375 -22.797 3.834 1 38.91 299 LYS B C 1
ATOM 4594 O O . LYS B 1 299 ? -26.141 -23.594 4.75 1 38.91 299 LYS B O 1
ATOM 4599 N N . SER B 1 300 ? -26.922 -21.422 4.121 1 31.14 300 SER B N 1
ATOM 4600 C CA . SER B 1 300 ? -28.203 -21.719 4.75 1 31.14 300 SER B CA 1
ATOM 4601 C C . SER B 1 300 ? -29.016 -22.688 3.906 1 31.14 300 SER B C 1
ATOM 4603 O O . SER B 1 300 ? -29.016 -22.609 2.676 1 31.14 300 SER B O 1
#

Nearest PDB structures (foldseek):
  3t5p-assembly2_L  TM=9.251E-01  e=2.411E-36  Bacillus anthracis str. Sterne
  3t5p-assembly2_B  TM=9.086E-01  e=2.003E-36  Bacillus anthracis str. Sterne
  3t5p-assembly3_E  TM=9.156E-01  e=2.902E-36  Bacillus anthracis str. Sterne
  4wrr-assembly1_D  TM=9.165E-01  e=4.325E-34  Bacillus anthracis str. Sterne
  3s40-assembly5_D  TM=9.334E-01  e=1.628E-31  Bacillus anthracis str. Sterne

Foldseek 3Di:
DLFAEEEEEEAPPPDPVLCCVQCVQQVVLLCVLGVHYHYHHDDDPLSLLVCLLPPDLSHQEYEYEEDLRSVQSNCLNQLPDPRHHAYAYQHSYQQRQVCVLLVADNDRNSNNNQQSPFDWDFFKWKDKPSGIFQWKKKFALLVVLLPPPDPVVCVVQPSQSSSLVSLVPQAFADWFKKWKAFPRDIDIDTARMKMKTQTQDGRNAGQQDPPRHRAPLKIKIKGAHDRGCPLVNVRSVDNHDPVVVCPPGMDIDMHFKMFMATPDKTFMQGSSDRDDIPRIIIGMDHSSHIYTHGDPPPPD/DLFAEEEEEEAPPPDPVLCCVLCVQQVVLLCVLGVHYHYHHDDDPLSLLVCLLPPDLSHQEYEYEEDLRSVQSNCLNQLPDPRHHAYAYQHSYQQRQVCVLLVADNDRNSNNNQQSPFDWDFFKWKDKPSGIFQWKKKFALLVVLLPPPDPVVCVVQPSQVSSLVSLVPQAFADWFKKWKAFPRDIDIDTARMKMKTQTQDGRNAGQQDPPRHRAPLKIKIKGAHDRGCPLVNVRSVDNHDPCVVCPPGMDIDMHFKMFMATPDKTFMQGSSDRDDIPRIIIGMDHSSHIYTHGDPPPPD

Secondary structure (DSSP, 8-state):
----EEEEEEETTS-HHHHHHHHHHHHHHHHHH-SEEEEEEE-STTHHHHHHHT--TT--EEEEEE-HHHHHHHHHHHTT-SS--EEEEEE-SS--HHHHHTT--SSHHHHHHHHHT-EEEEEEEEEETTEEESSEEEEEHHHHHHHS--HHHHHHS-HHHHHHHHHHH---PPPEEEEEEETTEEEEEEESEEEEESSSEETTEEP--TT--SSSS-EEEEEE--TT-HHHHHHHH-SS--GGGGTTTEEEEEESEEEEEESS--EEEETTEEEEESSEEEEEEEEEEEEEE-------/----EEEEEEETTS-HHHHHHHHHHHHHHHHHH-SEEEEEEE-STTHHHHHHHT--TT--EEEEEE-HHHHHHHHHHHTT-SS--EEEEEE-SS--HHHHHTT--SSHHHHHHHHHT-EEEEEEEEEETTEEESSEEEEEHHHHHHHS--TTHHHHS-HHHHHHHHHHH---PPPEEEEEEETTEEEEEEESEEEEESSSEETTEEP--TT--SSSS-EEEEEE--TT-HHHHHHHH-SS--GGGGTTTEEEEEESEEEEEESS--EEEETTEEEEESSEEEEEEEEEEEEEE-------

Solvent-accessible surface area (backbone atoms only — not comparable to full-atom values): 30326 Å² total; per-residue (Å²): 128,89,71,46,26,31,35,37,41,32,59,54,75,49,55,66,68,54,40,36,54,49,44,18,41,28,46,37,51,36,37,74,68,23,51,34,31,35,37,32,46,28,83,54,92,59,37,47,18,52,53,37,60,65,56,57,81,73,35,53,30,36,34,39,39,28,25,48,63,52,50,45,34,29,48,47,19,40,71,73,46,88,74,65,43,34,33,34,70,32,43,60,38,88,52,26,28,67,38,51,67,50,63,41,52,71,48,47,50,59,21,29,59,34,44,57,69,28,45,69,40,59,28,33,32,38,34,45,72,93,42,55,25,60,29,28,42,26,30,50,56,66,28,51,40,64,64,68,48,46,77,68,55,38,69,72,46,47,66,32,60,30,43,59,44,35,61,68,62,57,68,69,52,76,63,45,55,38,39,40,29,47,68,80,50,70,52,70,51,61,24,31,27,43,35,42,30,34,36,49,33,61,46,61,38,62,55,52,53,93,79,71,38,47,56,75,42,42,30,39,34,40,40,33,43,45,42,65,36,59,66,57,53,50,41,62,71,32,81,76,62,67,67,76,76,34,64,84,38,44,48,78,49,73,34,42,34,39,35,40,38,45,88,58,75,41,61,20,23,44,55,81,37,80,80,52,43,40,66,38,47,35,35,46,36,57,47,66,41,35,35,41,23,48,65,77,74,71,81,124,128,90,73,46,26,31,36,35,42,33,58,54,75,50,54,65,68,55,39,37,53,50,43,18,40,29,47,35,50,37,39,74,68,22,50,35,31,35,37,32,46,28,86,55,91,60,37,47,19,53,53,37,59,64,56,58,83,74,35,52,29,37,35,40,39,29,26,49,64,52,50,46,33,29,49,47,20,38,70,73,46,89,75,66,42,35,33,33,70,32,44,60,38,86,50,26,29,64,39,52,67,52,63,43,51,70,48,46,49,58,20,29,59,34,45,57,69,29,46,70,40,59,28,32,31,38,34,46,70,94,42,55,24,61,31,29,41,25,30,50,55,66,28,50,40,63,63,69,47,47,78,70,57,38,71,73,46,47,66,33,61,29,42,58,45,35,62,69,63,57,68,69,54,76,63,44,57,38,38,40,28,46,68,80,49,70,54,71,52,61,24,30,28,43,36,42,29,34,38,51,34,60,47,61,38,64,55,53,53,92,80,71,37,47,56,75,42,45,31,40,34,39,39,31,42,46,41,63,39,59,65,57,53,50,44,62,72,34,80,75,62,66,68,77,77,34,63,85,37,42,48,79,49,73,32,42,34,38,37,41,37,46,87,58,74,39,62,21,22,43,55,81,37,80,79,52,44,40,64,37,47,36,35,44,37,57,48,67,42,36,35,42,23,49,64,77,73,72,81,124

Radius of gyration: 32.37 Å; Cα contacts (8 Å, |Δi|>4): 1394; chains: 2; bounding box: 49×100×70 Å

InterPro domains:
  IPR001206 Diacylglycerol kinase, catalytic domain [PF00781] (5-127)
  IPR001206 Diacylglycerol kinase, catalytic domain [PS50146] (1-132)
  IPR001206 Diacylglycerol kinase, catalytic domain [SM00046] (5-136)
  IPR005218 Diacylglycerol/lipid kinase [TIGR00147] (4-294)
  IPR016064 NAD kinase/diacylglycerol kinase-like domain superfamily [SSF111331] (2-294)
  IPR017438 Inorganic polyphosphate/ATP-NAD kinase, N-terminal [G3DSA:3.40.50.10330] (1-129)
  IPR045540 YegS/DAGK, C-terminal domain [PF19279] (144-292)
  IPR050187 Lipid Phosphate Formation and Regulation [PTHR12358] (3-281)